Protein AF-A0A3D4UVK8-F1 (afdb_monomer)

Radius of gyration: 43.68 Å; Cα contacts (8 Å, |Δi|>4): 356; chains: 1; bounding box: 127×55×119 Å

Secondary structure (DSSP, 8-state):
---HHHHHHHHHHHHHHH----SS-HHHHHHHHTTS---------------------TT-------TTS--SHHHHHHHHHHHHHHHHHHHHIIIIIS--HHHHHHHHHHHHHH-TTSTTHHHHHHHHHHHHHHTT-HHHHHHHHHHHHHH-TTSHHHHHHHHHHTPPPS--S------HHHHHHHHHH-TTS-HHHHHHHHHHHHHHTTTSTTHHHHHHHHHHHHHHHHHTSHHHHHHHHHHHHHHHHHHHHHHHHHHHHHHHHHHTT-TTS-HHHHHHHHHHHH--PPPP-TTTT----SHHHHHHHHHHHHHHHH-TT-TTHHHHHHHHHHHPPPP--PPP----------------PPPGGGSSSPPPPTT-HHHHHHHT------S-PPPEEEEE-TTS-EEEEEE--SS---HHHHHHHHHHHHHH---

Structure (mmCIF, N/CA/C/O backbone):
data_AF-A0A3D4UVK8-F1
#
_entry.id   AF-A0A3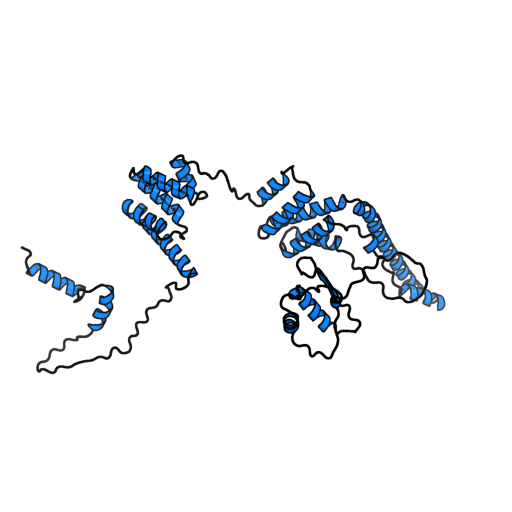D4UVK8-F1
#
loop_
_atom_site.group_PDB
_atom_site.id
_atom_site.type_symbol
_atom_site.label_atom_id
_atom_site.label_alt_id
_atom_site.label_comp_id
_atom_site.label_asym_id
_atom_site.label_entity_id
_atom_site.label_seq_id
_atom_site.pdbx_PDB_ins_code
_atom_site.Cartn_x
_atom_site.Cartn_y
_atom_site.Cartn_z
_atom_site.occupancy
_atom_site.B_iso_or_equiv
_atom_site.auth_seq_id
_atom_site.auth_comp_id
_atom_site.auth_asym_id
_atom_site.auth_atom_id
_atom_site.pdbx_PDB_model_num
ATOM 1 N N . MET A 1 1 ? -70.252 -1.843 52.457 1.00 46.22 1 MET A N 1
ATOM 2 C CA . MET A 1 1 ? -71.266 -2.552 51.648 1.00 46.22 1 MET A CA 1
ATOM 3 C C . MET A 1 1 ? -71.324 -1.859 50.296 1.00 46.22 1 MET A C 1
ATOM 5 O O . MET A 1 1 ? -71.823 -0.745 50.237 1.00 46.22 1 MET A O 1
ATOM 9 N N . ASN A 1 2 ? -70.724 -2.438 49.253 1.00 55.00 2 ASN A N 1
ATOM 10 C CA . ASN A 1 2 ? -70.822 -1.884 47.899 1.00 55.00 2 ASN A CA 1
ATOM 11 C C . ASN A 1 2 ? -72.244 -2.132 47.391 1.00 55.00 2 ASN A C 1
ATOM 13 O O . ASN A 1 2 ? -72.687 -3.278 47.366 1.00 55.00 2 ASN A O 1
ATOM 17 N N . SER A 1 3 ? -72.984 -1.068 47.075 1.00 66.25 3 SER A N 1
ATOM 18 C CA . SER A 1 3 ? -74.367 -1.195 46.629 1.00 66.25 3 SER A CA 1
ATOM 19 C C . SER A 1 3 ? -74.396 -1.830 45.239 1.00 66.25 3 SER A C 1
ATOM 21 O O . SER A 1 3 ? -73.785 -1.334 44.295 1.00 66.25 3 SER A O 1
ATOM 23 N N . VAL A 1 4 ? -75.115 -2.947 45.122 1.00 75.31 4 VAL A N 1
ATOM 24 C CA . VAL A 1 4 ? -75.290 -3.723 43.880 1.00 75.31 4 VAL A CA 1
ATOM 25 C C . VAL A 1 4 ? -75.730 -2.819 42.721 1.00 75.31 4 VAL A C 1
ATOM 27 O O . VAL A 1 4 ? -75.210 -2.922 41.617 1.00 75.31 4 VAL A O 1
ATOM 30 N N . ALA A 1 5 ? -76.572 -1.823 43.012 1.00 75.06 5 ALA A N 1
ATOM 31 C CA . ALA A 1 5 ? -77.032 -0.826 42.049 1.00 75.06 5 ALA A CA 1
ATOM 32 C C . ALA A 1 5 ? -75.900 -0.015 41.385 1.00 75.06 5 ALA A C 1
ATOM 34 O O . ALA A 1 5 ? -76.022 0.371 40.225 1.00 75.06 5 ALA A O 1
ATOM 35 N N . LEU A 1 6 ? -74.798 0.248 42.093 1.00 75.81 6 LEU A N 1
ATOM 36 C CA . LEU A 1 6 ? -73.670 1.021 41.566 1.00 75.81 6 LEU A CA 1
ATOM 37 C C . LEU A 1 6 ? -72.804 0.175 40.623 1.00 75.81 6 LEU A C 1
ATOM 39 O O . LEU A 1 6 ? -72.316 0.676 39.613 1.00 75.81 6 LEU A O 1
ATOM 43 N N . GLN A 1 7 ? -72.670 -1.120 40.921 1.00 77.06 7 GLN A N 1
ATOM 44 C CA . GLN A 1 7 ? -71.974 -2.084 40.065 1.00 77.06 7 GLN A CA 1
ATOM 45 C C . GLN A 1 7 ? -72.772 -2.385 38.793 1.00 77.06 7 GLN A C 1
ATOM 47 O O . GLN A 1 7 ? -72.192 -2.423 37.710 1.00 77.06 7 GLN A O 1
ATOM 52 N N . GLU A 1 8 ? -74.096 -2.519 38.904 1.00 78.81 8 GLU A N 1
ATOM 53 C CA . GLU A 1 8 ? -74.993 -2.693 37.757 1.00 78.81 8 GLU A CA 1
ATOM 54 C C . GLU A 1 8 ? -74.902 -1.492 36.802 1.00 78.81 8 GLU A C 1
ATOM 56 O O . GLU A 1 8 ? -74.768 -1.649 35.588 1.00 78.81 8 GLU A O 1
ATOM 61 N N . ASN A 1 9 ? -74.910 -0.272 37.352 1.00 81.62 9 ASN A N 1
ATOM 62 C CA . ASN A 1 9 ? -74.850 0.954 36.559 1.00 81.62 9 ASN A CA 1
ATOM 63 C C . ASN A 1 9 ? -73.486 1.112 35.867 1.00 81.62 9 ASN A C 1
ATOM 65 O O . ASN A 1 9 ? -73.434 1.355 34.664 1.00 81.62 9 ASN A O 1
ATOM 69 N N . ALA A 1 10 ? -72.385 0.869 36.588 1.00 79.88 10 ALA A N 1
ATOM 70 C CA . ALA A 1 10 ? -71.038 0.889 36.016 1.00 79.88 10 ALA A CA 1
ATOM 71 C C . ALA A 1 10 ? -70.858 -0.169 34.915 1.00 79.88 10 ALA A C 1
ATOM 73 O O . ALA A 1 10 ? -70.288 0.124 33.864 1.00 79.88 10 ALA A O 1
ATOM 74 N N . ARG A 1 11 ? -71.400 -1.378 35.111 1.00 77.69 11 ARG A N 1
ATOM 75 C CA . ARG A 1 11 ? -71.407 -2.434 34.090 1.00 77.69 11 ARG A CA 1
ATOM 76 C C . ARG A 1 11 ? -72.195 -2.005 32.853 1.00 77.69 11 ARG A C 1
ATOM 78 O O . ARG A 1 11 ? -71.726 -2.204 31.737 1.00 77.69 11 ARG A O 1
ATOM 85 N N . THR A 1 12 ? -73.359 -1.388 33.042 1.00 79.50 12 THR A N 1
ATOM 86 C CA . THR A 1 12 ? -74.209 -0.928 31.934 1.00 79.50 12 THR A CA 1
ATOM 87 C C . THR A 1 12 ? -73.525 0.183 31.133 1.00 79.50 12 THR A C 1
ATOM 89 O O . THR A 1 12 ? -73.523 0.142 29.906 1.00 79.50 12 THR A O 1
ATOM 92 N N . GLN A 1 13 ? -72.871 1.134 31.809 1.00 79.06 13 GLN A N 1
ATOM 93 C CA . GLN A 1 13 ? -72.086 2.188 31.155 1.00 79.06 13 GLN A CA 1
ATOM 94 C C . GLN A 1 13 ? -70.870 1.623 30.411 1.00 79.06 13 GLN A C 1
ATOM 96 O O . GLN A 1 13 ? -70.577 2.047 29.295 1.00 79.06 13 GLN A O 1
ATOM 101 N N . PHE A 1 14 ? -70.185 0.635 30.991 1.00 74.31 14 PHE A N 1
ATOM 102 C CA . PHE A 1 14 ? -69.050 -0.022 30.348 1.00 74.31 14 PHE A CA 1
ATOM 103 C C . PHE A 1 14 ? -69.470 -0.763 29.070 1.00 74.31 14 PHE A C 1
ATOM 105 O O . PHE A 1 14 ? -68.842 -0.577 28.031 1.00 74.31 14 PHE A O 1
ATOM 112 N N . ILE A 1 15 ? -70.569 -1.525 29.114 1.00 76.19 15 ILE A N 1
ATOM 113 C CA . ILE A 1 15 ? -71.126 -2.217 27.939 1.00 76.19 15 ILE A CA 1
ATOM 114 C C . ILE A 1 15 ? -71.609 -1.212 26.884 1.00 76.19 15 ILE A C 1
ATOM 116 O O . ILE A 1 15 ? -71.412 -1.442 25.695 1.00 76.19 15 ILE A O 1
ATOM 120 N N . ALA A 1 16 ? -72.187 -0.076 27.286 1.00 72.50 16 ALA A N 1
ATOM 121 C CA . ALA A 1 16 ? -72.639 0.950 26.345 1.00 72.50 16 ALA A CA 1
ATOM 122 C C . ALA A 1 16 ? -71.486 1.594 25.553 1.00 72.50 16 ALA A C 1
ATOM 124 O O . ALA A 1 16 ? -71.660 1.918 24.381 1.00 72.50 16 ALA A O 1
ATOM 125 N N . ILE A 1 17 ? -70.313 1.768 26.174 1.00 67.69 17 ILE A N 1
ATOM 126 C CA . ILE A 1 17 ? -69.137 2.364 25.519 1.00 67.69 17 ILE A CA 1
ATOM 127 C C . ILE A 1 17 ? -68.332 1.307 24.746 1.00 67.69 17 ILE A C 1
ATOM 129 O O . ILE A 1 17 ? -67.824 1.589 23.663 1.00 67.69 17 ILE A O 1
ATOM 133 N N . TRP A 1 18 ? -68.201 0.093 25.290 1.00 63.53 18 TRP A N 1
ATOM 134 C CA . TRP A 1 18 ? -67.222 -0.895 24.818 1.00 63.53 18 TRP A CA 1
ATOM 135 C C . TRP A 1 18 ? -67.816 -2.195 24.260 1.00 63.53 18 TRP A C 1
ATOM 137 O O . TRP A 1 18 ? -67.051 -3.014 23.735 1.00 63.53 18 TRP A O 1
ATOM 147 N N . GLY A 1 19 ? -69.137 -2.376 24.338 1.00 70.31 19 GLY A N 1
ATOM 148 C CA . GLY A 1 19 ? -69.844 -3.614 24.001 1.00 70.31 19 GLY A CA 1
ATOM 149 C C . GLY A 1 19 ? -69.725 -4.696 25.082 1.00 70.31 19 GLY A C 1
ATOM 150 O O . GLY A 1 19 ? -69.022 -4.531 26.080 1.00 70.31 19 GLY A O 1
ATOM 151 N N . ASP A 1 20 ? -70.405 -5.829 24.883 1.00 68.94 20 ASP A N 1
ATOM 152 C CA . ASP A 1 20 ? -70.326 -6.983 25.791 1.00 68.94 20 ASP A CA 1
ATOM 153 C C . ASP A 1 20 ? -69.065 -7.809 25.491 1.00 68.94 20 ASP A C 1
ATOM 155 O O . ASP A 1 20 ? -69.069 -8.750 24.693 1.00 68.94 20 ASP A O 1
ATOM 159 N N . ARG A 1 21 ? -67.930 -7.378 26.055 1.00 68.00 21 ARG A N 1
ATOM 160 C CA . ARG A 1 21 ? -66.630 -8.027 25.845 1.00 68.00 21 ARG A CA 1
ATOM 161 C C . ARG A 1 21 ? -66.481 -9.228 26.784 1.00 68.00 21 ARG A C 1
ATOM 163 O O . ARG A 1 21 ? -66.479 -9.031 28.000 1.00 68.00 21 ARG A O 1
ATOM 170 N N . PRO A 1 22 ? -66.299 -10.455 26.263 1.00 68.12 22 PRO A N 1
ATOM 171 C CA . PRO A 1 22 ? -66.079 -11.620 27.107 1.00 68.12 22 PRO A CA 1
ATOM 172 C C . PRO A 1 22 ? -64.725 -11.524 27.821 1.00 68.12 22 PRO A C 1
ATOM 174 O O . PRO A 1 22 ? -63.744 -11.037 27.257 1.00 68.12 22 PRO A O 1
ATOM 177 N N . LEU A 1 23 ? -64.665 -12.018 29.059 1.00 70.44 23 LEU A N 1
ATOM 178 C CA . LEU A 1 23 ? -63.436 -12.060 29.852 1.00 70.44 23 LEU A CA 1
ATOM 179 C C . LEU A 1 23 ? -62.525 -13.199 29.3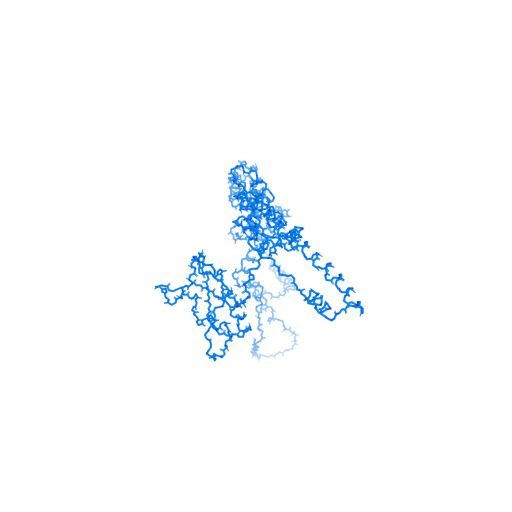60 1.00 70.44 23 LEU A C 1
ATOM 181 O O . LEU A 1 23 ? -62.561 -14.309 29.885 1.00 70.44 23 LEU A O 1
ATOM 185 N N . VAL A 1 24 ? -61.728 -12.920 28.331 1.00 71.81 24 VAL A N 1
ATOM 186 C CA . VAL A 1 24 ? -60.733 -13.831 27.741 1.00 71.81 24 VAL A CA 1
ATOM 187 C C . VAL A 1 24 ? -59.445 -13.069 27.417 1.00 71.81 24 VAL A C 1
ATOM 189 O O . VAL A 1 24 ? -59.455 -11.840 27.356 1.00 71.81 24 VAL A O 1
ATOM 192 N N . ASP A 1 25 ? -58.340 -13.782 27.180 1.00 68.69 25 ASP A N 1
ATOM 193 C CA . ASP A 1 25 ? -57.063 -13.162 26.802 1.00 68.69 25 ASP A CA 1
ATOM 194 C C . ASP A 1 25 ? -57.207 -12.208 25.603 1.00 68.69 25 ASP A C 1
ATOM 196 O O . ASP A 1 25 ? -57.818 -12.555 24.588 1.00 68.69 25 ASP A O 1
ATOM 200 N N . ASN A 1 26 ? -56.567 -11.035 25.683 1.00 64.88 26 ASN A N 1
ATOM 201 C CA . ASN A 1 26 ? -56.708 -9.934 24.717 1.00 64.88 26 ASN A CA 1
ATOM 202 C C . ASN A 1 26 ? -56.469 -10.332 23.250 1.00 64.88 26 ASN A C 1
ATOM 204 O O . ASN A 1 26 ? -57.086 -9.769 22.347 1.00 64.88 26 ASN A O 1
ATOM 208 N N . TRP A 1 27 ? -55.603 -11.314 22.997 1.00 66.00 27 TRP A N 1
ATOM 209 C CA . TRP A 1 27 ? -55.305 -11.790 21.645 1.00 66.00 27 TRP A CA 1
ATOM 210 C C . TRP A 1 27 ? -56.433 -12.643 21.036 1.00 66.00 27 TRP A C 1
ATOM 212 O O . TRP A 1 27 ? -56.565 -12.682 19.817 1.00 66.00 27 TRP A O 1
ATOM 222 N N . ARG A 1 28 ? -57.298 -13.252 21.862 1.00 58.44 28 ARG A N 1
ATOM 223 C CA . ARG A 1 28 ? -58.483 -14.023 21.432 1.00 58.44 28 ARG A CA 1
ATOM 224 C C . ARG A 1 28 ? -59.746 -13.175 21.289 1.00 58.44 28 ARG A C 1
ATOM 226 O O . ARG A 1 28 ? -60.700 -13.585 20.634 1.00 58.44 28 ARG A O 1
ATOM 233 N N . VAL A 1 29 ? -59.761 -11.976 21.874 1.00 61.47 29 VAL A N 1
ATOM 234 C CA . VAL A 1 29 ? -60.917 -11.064 21.822 1.00 61.47 29 VAL A CA 1
ATOM 235 C C . VAL A 1 29 ? -61.271 -10.697 20.378 1.00 61.47 29 VAL A C 1
ATOM 237 O O . VAL A 1 29 ? -62.450 -10.590 20.049 1.00 61.47 29 VAL A O 1
ATOM 240 N N . ARG A 1 30 ? -60.277 -10.556 19.488 1.00 58.09 30 ARG A N 1
ATOM 241 C CA . ARG A 1 30 ? -60.510 -10.182 18.082 1.00 58.09 30 ARG A CA 1
ATOM 242 C C . ARG A 1 30 ? -61.303 -11.243 17.312 1.00 58.09 30 ARG A C 1
ATOM 244 O O . ARG A 1 30 ? -62.110 -10.876 16.469 1.00 58.09 30 ARG A O 1
ATOM 251 N N . GLU A 1 31 ? -61.106 -12.519 17.626 1.00 59.06 31 GLU A N 1
ATOM 252 C CA . GLU A 1 31 ? -61.788 -13.642 16.972 1.00 59.06 31 GLU A CA 1
ATOM 253 C C . GLU A 1 31 ? -63.230 -13.825 17.470 1.00 59.06 31 GLU A C 1
ATOM 255 O O . GLU A 1 31 ? -64.120 -14.204 16.714 1.00 59.06 31 GLU A O 1
ATOM 260 N N . LEU A 1 32 ? -63.494 -13.476 18.732 1.00 56.12 32 LEU A N 1
ATOM 261 C CA . LEU A 1 32 ? -64.835 -13.551 19.316 1.00 56.12 32 LEU A CA 1
ATOM 262 C C . LEU A 1 32 ? -65.696 -12.330 18.962 1.00 56.12 32 LEU A C 1
ATOM 264 O O . LEU A 1 32 ? -66.887 -12.478 18.697 1.00 56.12 32 LEU A O 1
ATOM 268 N N . VAL A 1 33 ? -65.110 -11.129 18.899 1.00 55.81 33 VAL A N 1
ATOM 269 C CA . VAL A 1 33 ? -65.835 -9.882 18.583 1.00 55.81 33 VAL A CA 1
ATOM 270 C C . VAL A 1 33 ? -66.292 -9.830 17.118 1.00 55.81 33 VAL A C 1
ATOM 272 O O . VAL A 1 33 ? -67.361 -9.293 16.835 1.00 55.81 33 VAL A O 1
ATOM 275 N N . THR A 1 34 ? -65.552 -10.435 16.185 1.00 51.28 34 THR A N 1
ATOM 276 C CA . THR A 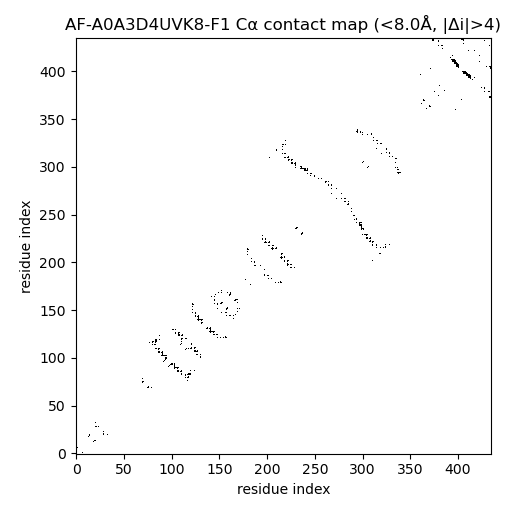1 34 ? -65.963 -10.543 14.771 1.00 51.28 34 THR A CA 1
ATOM 277 C C . THR A 1 34 ? -67.127 -11.515 14.556 1.00 51.28 34 THR A C 1
ATOM 279 O O . THR A 1 34 ? -67.854 -11.380 13.572 1.00 51.28 34 THR A O 1
ATOM 282 N N . SER A 1 35 ? -67.359 -12.451 15.484 1.00 49.59 35 SER A N 1
ATOM 283 C CA . SER A 1 35 ? -68.475 -13.406 15.418 1.00 49.59 35 SER A CA 1
ATOM 284 C C . SER A 1 35 ? -69.828 -12.826 15.865 1.00 49.59 35 SER A C 1
ATOM 286 O O . SER A 1 35 ? -70.873 -13.366 15.504 1.00 49.59 35 SER A O 1
ATOM 288 N N . SER A 1 36 ? -69.827 -11.697 16.583 1.00 47.56 36 SER A N 1
ATOM 289 C CA . SER A 1 36 ? -71.030 -11.133 17.224 1.00 47.56 36 SER A CA 1
ATOM 290 C C . SER A 1 36 ? -71.664 -9.954 16.469 1.00 47.56 36 SER A C 1
ATOM 292 O O . SER A 1 36 ? -72.635 -9.360 16.934 1.00 47.56 36 SER A O 1
ATOM 294 N N . GLY A 1 37 ? -71.150 -9.596 15.290 1.00 46.69 37 GLY A N 1
ATOM 295 C CA . GLY A 1 37 ? -71.621 -8.455 14.499 1.00 46.69 37 GLY A CA 1
ATOM 296 C C . GLY A 1 37 ? -72.740 -8.790 13.509 1.00 46.69 37 GLY A C 1
ATOM 297 O O . GLY A 1 37 ? -72.506 -8.768 12.306 1.00 46.69 37 GLY A O 1
ATOM 298 N N . SER A 1 38 ? -73.939 -9.142 13.980 1.00 42.25 38 SER A N 1
ATOM 299 C CA . SER A 1 38 ? -75.229 -8.839 13.314 1.00 42.25 38 SER A CA 1
ATOM 300 C C . SER A 1 38 ? -76.384 -9.498 14.065 1.00 42.25 38 SER A C 1
ATOM 302 O O . SER A 1 38 ? -76.738 -10.654 13.849 1.00 42.25 38 SER A O 1
ATOM 304 N N . SER A 1 39 ? -77.010 -8.735 14.950 1.00 33.62 39 SER A N 1
ATOM 305 C CA . SER A 1 39 ? -78.379 -8.998 15.380 1.00 33.62 39 SER A CA 1
ATOM 306 C C . SER A 1 39 ? -79.138 -7.691 15.228 1.00 33.62 39 SER A C 1
ATOM 308 O O . SER A 1 39 ? -79.132 -6.847 16.119 1.00 33.62 39 SER A O 1
ATOM 310 N N . GLU A 1 40 ? -79.727 -7.499 14.047 1.00 34.91 40 GLU A N 1
ATOM 311 C CA . GLU A 1 40 ? -80.889 -6.628 13.933 1.00 34.91 40 GLU A CA 1
ATOM 312 C C . GLU A 1 40 ? -81.992 -7.256 14.783 1.00 34.91 40 GLU A C 1
ATOM 314 O O . GLU A 1 40 ? -82.362 -8.418 14.606 1.00 34.91 40 GLU A O 1
ATOM 319 N N . VAL A 1 41 ? -82.457 -6.490 15.761 1.00 32.03 41 VAL A N 1
ATOM 320 C CA . VAL A 1 41 ? -83.647 -6.807 16.535 1.00 32.03 41 VAL A CA 1
ATOM 321 C C . VAL A 1 41 ? -84.837 -6.529 15.623 1.00 32.03 41 VAL A C 1
ATOM 323 O O . VAL A 1 41 ? -85.244 -5.377 15.492 1.00 32.03 41 VAL A O 1
ATOM 326 N N . ASP A 1 42 ? -85.383 -7.569 14.992 1.00 27.72 42 ASP A N 1
ATOM 327 C CA . ASP A 1 42 ? -86.764 -7.537 14.517 1.00 27.72 42 ASP A CA 1
ATOM 328 C C . ASP A 1 42 ? -87.653 -8.249 15.535 1.00 27.72 42 ASP A C 1
ATOM 330 O O . ASP A 1 42 ? -87.392 -9.369 15.981 1.00 27.72 42 ASP A O 1
ATOM 334 N N . ASN A 1 43 ? -88.677 -7.529 15.961 1.00 38.34 43 ASN A N 1
ATOM 335 C CA . ASN A 1 43 ? -89.546 -7.877 17.062 1.00 38.34 43 ASN A CA 1
ATOM 336 C C . ASN A 1 43 ? -90.860 -8.384 16.474 1.00 38.34 43 ASN A C 1
ATOM 338 O O . ASN A 1 43 ? -91.776 -7.594 16.267 1.00 38.34 43 ASN A O 1
ATOM 342 N N . THR A 1 44 ? -90.975 -9.690 16.214 1.00 28.09 44 THR A N 1
ATOM 343 C CA . THR A 1 44 ? -92.280 -10.341 16.033 1.00 28.09 44 THR A CA 1
ATOM 344 C C . THR A 1 44 ? -92.296 -11.771 16.583 1.00 28.09 44 THR A C 1
ATOM 346 O O . THR A 1 44 ? -91.326 -12.518 16.538 1.00 28.09 44 THR A O 1
ATOM 349 N N . ASN A 1 45 ? -93.437 -12.092 17.187 1.00 32.66 45 ASN A N 1
ATOM 350 C CA . ASN A 1 45 ? -93.730 -13.236 18.040 1.00 32.66 45 ASN A CA 1
ATOM 351 C C . ASN A 1 45 ? -93.503 -14.628 17.423 1.00 32.66 45 ASN A C 1
ATOM 353 O O . ASN A 1 45 ? -93.941 -14.894 16.310 1.00 32.66 45 ASN A O 1
ATOM 357 N N . GLY A 1 46 ? -93.090 -15.559 18.291 1.00 39.72 46 GLY A N 1
ATOM 358 C CA . GLY A 1 46 ? -93.749 -16.862 18.413 1.00 39.72 46 GLY A CA 1
ATOM 359 C C . GLY A 1 46 ? -93.118 -18.046 17.677 1.00 39.72 46 GLY A C 1
ATOM 360 O O . GLY A 1 46 ? -93.182 -18.143 16.459 1.00 39.72 46 GLY A O 1
ATOM 361 N N . ASN A 1 47 ? -92.715 -19.021 18.495 1.00 29.89 47 ASN A N 1
ATOM 362 C CA . ASN A 1 47 ? -92.497 -20.445 18.219 1.00 29.89 47 ASN A CA 1
ATOM 363 C C . ASN A 1 47 ? -91.062 -20.908 17.940 1.00 29.89 47 ASN A C 1
ATOM 365 O O . ASN A 1 47 ? -90.363 -20.468 17.034 1.00 29.89 47 ASN A O 1
ATOM 369 N N . ASP A 1 48 ? -90.699 -21.872 18.781 1.00 44.19 48 ASP A N 1
ATOM 370 C CA . ASP A 1 48 ? -89.527 -22.729 18.785 1.00 44.19 48 ASP A CA 1
ATOM 371 C C . ASP A 1 48 ? -89.247 -23.351 17.410 1.00 44.19 48 ASP A C 1
ATOM 373 O O . ASP A 1 48 ? -90.035 -24.153 16.910 1.00 44.19 48 ASP A O 1
ATOM 377 N N . VAL A 1 49 ? -88.101 -22.998 16.823 1.00 31.55 49 VAL A N 1
ATOM 378 C CA . VAL A 1 49 ? -87.352 -23.875 15.922 1.00 31.55 49 VAL A CA 1
ATOM 379 C C . VAL A 1 49 ? -85.872 -23.661 16.203 1.00 31.55 49 VAL A C 1
ATOM 381 O O . VAL A 1 49 ? -85.306 -22.590 15.978 1.00 31.55 49 VAL A O 1
ATOM 384 N N . THR A 1 50 ? -85.233 -24.724 16.674 1.00 44.09 50 THR A N 1
ATOM 385 C CA . THR A 1 50 ? -83.784 -24.875 16.741 1.00 44.09 50 THR A CA 1
ATOM 386 C C . THR A 1 50 ? -83.186 -24.709 15.338 1.00 44.09 50 THR A C 1
ATOM 388 O O . THR A 1 50 ? -83.195 -25.639 14.536 1.00 44.09 50 THR A O 1
ATOM 391 N N . VAL A 1 51 ? -82.657 -23.527 15.015 1.00 31.36 51 VAL A N 1
ATOM 392 C CA . VAL A 1 51 ? -81.873 -23.320 13.790 1.00 31.36 51 VAL A CA 1
ATOM 393 C C . VAL A 1 51 ? -80.396 -23.446 14.147 1.00 31.36 51 VAL A C 1
ATOM 395 O O . VAL A 1 51 ? -79.737 -22.477 14.520 1.00 31.36 51 VAL A O 1
ATOM 398 N N . GLN A 1 52 ? -79.860 -24.662 14.011 1.00 43.03 52 GLN A N 1
ATOM 399 C CA . GLN A 1 52 ? -78.426 -24.872 13.822 1.00 43.03 52 GLN A CA 1
ATOM 400 C C . GLN A 1 52 ? -78.010 -24.128 12.549 1.00 43.03 52 GLN A C 1
ATOM 402 O O . GLN A 1 52 ? -78.125 -24.639 11.437 1.00 43.03 52 GLN A O 1
ATOM 407 N N . ARG A 1 53 ? -77.531 -22.892 12.700 1.00 35.34 53 ARG A N 1
ATOM 408 C CA . ARG A 1 53 ? -76.868 -22.173 11.616 1.00 35.34 53 ARG A CA 1
ATOM 409 C C . ARG A 1 53 ? -75.377 -22.466 11.698 1.00 35.34 53 ARG A C 1
ATOM 411 O O . ARG A 1 53 ? -74.596 -21.645 12.164 1.00 35.34 53 ARG A O 1
ATOM 418 N N . THR A 1 54 ? -74.975 -23.645 11.231 1.00 39.31 54 THR A N 1
ATOM 419 C CA . THR A 1 54 ? -73.580 -23.903 10.859 1.00 39.31 54 THR A CA 1
ATOM 420 C C . THR A 1 54 ? -73.242 -23.010 9.667 1.00 39.31 54 THR A C 1
ATOM 422 O O . THR A 1 54 ? -73.388 -23.406 8.510 1.00 39.31 54 THR A O 1
ATOM 425 N N . ARG A 1 55 ? -7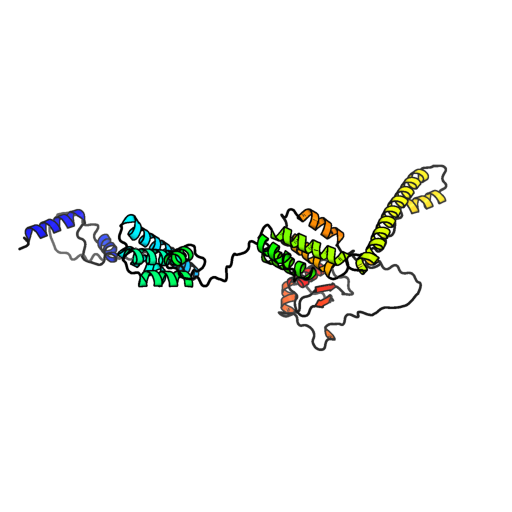2.821 -21.767 9.931 1.00 38.56 55 ARG A N 1
ATOM 426 C CA . ARG A 1 55 ? -72.027 -21.018 8.957 1.00 38.56 55 ARG A CA 1
ATOM 427 C C . ARG A 1 55 ? -70.671 -21.707 8.908 1.00 38.56 55 ARG A C 1
ATOM 429 O O . ARG A 1 55 ? -69.882 -21.587 9.838 1.00 38.56 55 ARG A O 1
ATOM 436 N N . SER A 1 56 ? -70.446 -22.473 7.846 1.00 39.72 56 SER A N 1
ATOM 437 C CA . SER A 1 56 ? -69.122 -22.988 7.519 1.00 39.72 56 SER A CA 1
ATOM 438 C C . SER A 1 56 ? -68.160 -21.804 7.395 1.00 39.72 56 SER A C 1
ATOM 440 O O . SER A 1 56 ? -68.295 -20.982 6.491 1.00 39.72 56 SER A O 1
ATOM 442 N N . LEU A 1 57 ? -67.214 -21.711 8.331 1.00 44.44 57 LEU A N 1
ATOM 443 C CA . LEU A 1 57 ? -66.096 -20.757 8.377 1.00 44.44 57 LEU A CA 1
ATOM 444 C C . LEU A 1 57 ? -64.971 -21.165 7.409 1.00 44.44 57 LEU A C 1
ATOM 446 O O . LEU A 1 57 ? -63.793 -20.954 7.671 1.00 44.44 57 LEU A O 1
ATOM 450 N N . SER A 1 58 ? -65.308 -21.794 6.288 1.00 43.88 58 SER A N 1
ATOM 451 C CA . SER A 1 58 ? -64.338 -22.468 5.425 1.00 43.88 58 SER A CA 1
ATOM 452 C C . SER A 1 58 ? -63.529 -21.542 4.505 1.00 43.88 58 SER A C 1
ATOM 454 O O . SER A 1 58 ? -63.002 -22.034 3.516 1.00 43.88 58 SER A O 1
ATOM 456 N N . SER A 1 59 ? -63.407 -20.233 4.771 1.00 44.78 59 SER A N 1
ATOM 457 C CA . SER A 1 59 ? -62.555 -19.382 3.916 1.00 44.78 59 SER A CA 1
ATOM 458 C C . SER A 1 59 ? -62.113 -18.024 4.481 1.00 44.78 59 SER A C 1
ATOM 460 O O . SER A 1 59 ? -61.904 -17.098 3.700 1.00 44.78 59 SER A O 1
ATOM 462 N N . ILE A 1 60 ? -61.954 -17.853 5.796 1.00 48.84 60 ILE A N 1
ATOM 463 C CA . ILE A 1 60 ? -61.099 -16.754 6.282 1.00 48.84 60 ILE A CA 1
ATOM 464 C C . ILE A 1 60 ? -59.784 -17.386 6.715 1.00 48.84 60 ILE A C 1
ATOM 466 O O . ILE A 1 60 ? -59.568 -17.674 7.887 1.00 48.84 60 ILE A O 1
ATOM 470 N N . GLU A 1 61 ? -58.919 -17.651 5.737 1.00 47.56 61 GLU A N 1
ATOM 471 C CA . GLU A 1 61 ? -57.505 -17.875 6.016 1.00 47.56 61 GLU A CA 1
ATOM 472 C C . GLU A 1 61 ? -56.938 -16.545 6.516 1.00 47.56 61 GLU A C 1
ATOM 474 O O . GLU A 1 61 ? -56.625 -15.645 5.739 1.00 47.56 61 GLU A O 1
ATOM 479 N N . THR A 1 62 ? -56.843 -16.378 7.834 1.00 51.47 62 THR A N 1
ATOM 480 C CA . THR A 1 62 ? -55.979 -15.345 8.400 1.00 51.47 62 THR A CA 1
ATOM 481 C C . THR A 1 62 ? -54.542 -15.787 8.152 1.00 51.47 62 THR A C 1
ATOM 483 O O . THR A 1 62 ? -53.945 -16.474 8.982 1.00 51.47 62 THR A O 1
ATOM 486 N N . SER A 1 63 ? -53.994 -15.448 6.987 1.00 54.88 63 SER A N 1
ATOM 487 C CA . SER A 1 63 ? -52.563 -15.582 6.749 1.00 54.88 63 SER A CA 1
ATOM 488 C C . SER A 1 63 ? -51.859 -14.612 7.692 1.00 54.88 63 SER A C 1
ATOM 490 O O . SER A 1 63 ? -51.973 -13.395 7.540 1.00 54.88 63 SER A O 1
ATOM 492 N N . VAL A 1 64 ? -51.189 -15.143 8.712 1.00 60.84 64 VAL A N 1
ATOM 493 C CA . VAL A 1 64 ? -50.291 -14.348 9.547 1.00 60.84 64 VAL A CA 1
ATOM 494 C C . VAL A 1 64 ? -49.163 -13.877 8.635 1.00 60.84 64 VAL A C 1
ATOM 496 O O . VAL A 1 64 ? -48.432 -14.705 8.093 1.00 60.84 64 VAL A O 1
ATOM 499 N N . ASP A 1 65 ? -49.064 -12.567 8.421 1.00 70.12 65 ASP A N 1
ATOM 500 C CA . ASP A 1 65 ? -47.953 -11.991 7.674 1.00 70.12 65 ASP A CA 1
ATOM 501 C C . ASP A 1 65 ? -46.692 -12.086 8.536 1.00 70.12 65 ASP A C 1
ATOM 503 O O . ASP A 1 65 ? -46.575 -11.446 9.580 1.00 70.12 65 ASP A O 1
ATOM 507 N N . LEU A 1 66 ? -45.790 -12.973 8.127 1.00 72.94 66 LEU A N 1
ATOM 508 C CA . LEU A 1 66 ? -44.510 -13.218 8.783 1.00 72.94 66 LEU A CA 1
ATOM 509 C C . LEU A 1 66 ? -43.349 -12.623 7.979 1.00 72.94 66 LEU A C 1
ATOM 511 O O . LEU A 1 66 ? -42.200 -12.947 8.264 1.00 72.94 66 LEU A O 1
ATOM 515 N N . SER A 1 67 ? -43.623 -11.789 6.970 1.00 76.12 67 SER A N 1
ATOM 516 C CA . SER A 1 67 ? -42.587 -11.219 6.100 1.00 76.12 67 SER A CA 1
ATOM 517 C C . SER A 1 67 ? -41.560 -10.370 6.857 1.00 76.12 67 SER A C 1
ATOM 519 O O . SER A 1 67 ? -40.393 -10.360 6.480 1.00 76.12 67 SER A O 1
ATOM 521 N N . GLU A 1 68 ? -41.961 -9.732 7.959 1.00 71.56 68 GLU A N 1
ATOM 522 C CA . GLU A 1 68 ? -41.079 -8.938 8.829 1.00 71.56 68 GLU A CA 1
ATOM 523 C C . GLU A 1 68 ? -40.340 -9.776 9.889 1.00 71.56 68 GLU A C 1
ATOM 525 O O . GLU A 1 68 ? -39.489 -9.261 10.615 1.00 71.56 68 GLU A O 1
ATOM 530 N N . VAL A 1 69 ? -40.650 -11.073 10.013 1.00 76.50 69 VAL A N 1
ATOM 531 C CA . VAL A 1 69 ? -40.008 -11.942 11.004 1.00 76.50 69 VAL A CA 1
ATOM 532 C C . VAL A 1 69 ? -38.698 -12.486 10.424 1.00 76.50 69 VAL A C 1
ATOM 534 O O . VAL A 1 69 ? -38.720 -13.222 9.438 1.00 76.50 69 VAL A O 1
ATOM 537 N N . PRO A 1 70 ? -37.540 -12.197 11.041 1.00 79.50 70 PRO A N 1
ATOM 538 C CA . PRO A 1 70 ? -36.250 -12.631 10.521 1.00 79.50 70 PRO A CA 1
ATOM 539 C C . PRO A 1 70 ? -36.084 -14.141 10.719 1.00 79.50 70 PRO A C 1
ATOM 541 O O . PRO A 1 70 ? -35.931 -14.636 11.843 1.00 79.50 70 PRO A O 1
ATOM 544 N N . PHE A 1 71 ? -36.086 -14.903 9.626 1.00 79.44 71 PHE A N 1
ATOM 545 C CA . PHE A 1 71 ? -35.894 -16.355 9.681 1.00 79.44 71 PHE A CA 1
ATOM 546 C C . PHE A 1 71 ? -34.431 -16.754 9.468 1.00 79.44 71 PHE A C 1
ATOM 548 O O . PHE A 1 71 ? -33.991 -17.751 10.062 1.00 79.44 71 PHE A O 1
ATOM 555 N N . GLN A 1 72 ? -33.660 -15.959 8.716 1.00 85.31 72 GLN A N 1
ATOM 556 C CA . GLN A 1 72 ? -32.250 -16.241 8.448 1.00 85.31 72 GLN A CA 1
ATOM 557 C C . GLN A 1 72 ? -31.348 -15.912 9.648 1.00 85.31 72 GLN A C 1
ATOM 559 O O . GLN A 1 72 ? -31.625 -14.973 10.397 1.00 85.31 72 GLN A O 1
ATOM 564 N N . PRO A 1 73 ? -30.238 -16.649 9.854 1.00 82.94 73 PRO A N 1
ATOM 565 C CA . PRO A 1 73 ? -29.309 -16.374 10.950 1.00 82.94 73 PRO A CA 1
ATOM 566 C C . PRO A 1 73 ? -28.737 -14.950 10.944 1.00 82.94 73 PRO A C 1
ATOM 568 O O . PRO A 1 73 ? -28.624 -14.351 12.009 1.00 82.94 73 PRO A O 1
ATOM 571 N N . SER A 1 74 ? -28.413 -14.397 9.771 1.00 82.06 74 SER A N 1
ATOM 572 C CA . SER A 1 74 ? -27.901 -13.026 9.626 1.00 82.06 74 SER A CA 1
ATOM 573 C C . SER A 1 74 ? -28.955 -11.976 9.985 1.00 82.06 74 SER A C 1
ATOM 575 O O . SER A 1 74 ? -28.684 -11.078 10.775 1.00 82.06 74 SER A O 1
ATOM 577 N N . GLU A 1 75 ? -30.177 -12.130 9.477 1.00 84.12 75 GLU A N 1
ATOM 578 C CA . GLU A 1 75 ? -31.305 -11.232 9.762 1.00 84.12 75 GLU A CA 1
ATOM 579 C C . GLU A 1 75 ? -31.675 -11.247 11.250 1.00 84.12 75 GLU A C 1
ATOM 581 O O . GLU A 1 75 ? -32.011 -10.218 11.826 1.00 84.12 75 GLU A O 1
ATOM 586 N N . LYS A 1 76 ? -31.554 -12.404 11.915 1.00 84.62 76 LYS A N 1
ATOM 587 C CA . LYS A 1 76 ? -31.773 -12.522 13.365 1.00 84.62 76 LYS A CA 1
ATOM 588 C C . LYS A 1 76 ? -30.744 -11.747 14.182 1.00 84.62 76 LYS A C 1
ATOM 590 O O . LYS A 1 76 ? -31.085 -11.266 15.259 1.00 84.62 76 LYS A O 1
ATOM 595 N N . VAL A 1 77 ? -29.494 -11.667 13.722 1.00 85.06 77 VAL A N 1
ATOM 596 C CA . VAL A 1 77 ? -28.457 -10.865 14.392 1.00 85.06 77 VAL A CA 1
ATOM 597 C C . VAL A 1 77 ? -28.783 -9.381 14.260 1.00 85.06 77 VAL A C 1
ATOM 599 O O . VAL A 1 77 ? -28.750 -8.675 15.267 1.00 85.06 77 VAL A O 1
ATOM 602 N N . GLU A 1 78 ? -29.179 -8.938 13.067 1.00 86.81 78 GLU A N 1
ATOM 603 C CA . GLU A 1 78 ? -29.560 -7.543 12.828 1.00 86.81 78 GLU A CA 1
ATOM 604 C C . GLU A 1 78 ? -30.806 -7.150 13.632 1.00 86.81 78 GLU A C 1
ATOM 606 O O . GLU A 1 78 ? -30.795 -6.158 14.354 1.00 86.81 78 GLU A O 1
ATOM 611 N N . ALA A 1 79 ? -31.840 -7.992 13.643 1.00 88.25 79 ALA A N 1
ATOM 612 C CA . ALA A 1 79 ? -33.027 -7.745 14.456 1.00 88.25 79 ALA A CA 1
ATOM 613 C C . ALA A 1 79 ? -32.708 -7.702 15.961 1.00 88.25 79 ALA A C 1
ATOM 615 O O . ALA A 1 79 ? -33.250 -6.881 16.695 1.00 88.25 79 ALA A O 1
ATOM 616 N N . LYS A 1 80 ? -31.795 -8.551 16.456 1.00 88.50 80 LYS A N 1
ATOM 617 C CA . LYS A 1 80 ? -31.344 -8.486 17.859 1.00 88.50 80 LYS A CA 1
ATOM 618 C C . LYS A 1 80 ? -30.588 -7.199 18.174 1.00 88.50 80 LYS A C 1
ATOM 620 O O . LYS A 1 80 ? -30.709 -6.712 19.299 1.00 88.50 80 LYS A O 1
ATOM 625 N N . LYS A 1 81 ? -29.815 -6.685 17.215 1.00 91.56 81 LYS A N 1
ATOM 626 C CA . LYS A 1 81 ? -29.122 -5.400 17.314 1.00 91.56 81 LYS A CA 1
ATOM 627 C C . LYS A 1 81 ? -30.130 -4.253 17.393 1.00 91.56 81 LYS A C 1
ATOM 629 O O . LYS A 1 81 ? -30.037 -3.443 18.309 1.00 91.56 81 LYS A O 1
ATOM 634 N N . GLU A 1 82 ? -31.136 -4.253 16.521 1.00 91.88 82 GLU A N 1
ATOM 635 C CA . GLU A 1 82 ? -32.217 -3.263 16.530 1.00 91.88 82 GLU A CA 1
ATOM 636 C C . GLU A 1 82 ? -33.023 -3.290 17.837 1.00 91.88 82 GLU A C 1
ATOM 638 O O . GLU A 1 82 ? -33.254 -2.244 18.443 1.00 91.88 82 GLU A O 1
ATOM 643 N N . ILE A 1 83 ? -33.377 -4.477 18.346 1.00 94.38 83 ILE A N 1
ATOM 644 C CA . ILE A 1 83 ? -34.045 -4.597 19.652 1.00 94.38 83 ILE A CA 1
ATOM 645 C C . ILE A 1 83 ? -33.163 -4.014 20.766 1.00 94.38 83 ILE A C 1
ATOM 647 O O . ILE A 1 83 ? -33.673 -3.286 21.617 1.00 94.38 83 ILE A O 1
ATOM 651 N N . GLY A 1 84 ? -31.854 -4.284 20.754 1.00 95.25 84 GLY A N 1
ATOM 652 C CA . GLY A 1 84 ? -30.912 -3.695 21.711 1.00 95.25 84 GLY A CA 1
ATOM 653 C C . GLY A 1 84 ? -30.894 -2.164 21.652 1.00 95.25 84 GLY A C 1
ATOM 654 O O . GLY A 1 84 ? -31.006 -1.508 22.688 1.00 95.25 84 GLY A O 1
ATOM 655 N N . ASN A 1 85 ? -30.873 -1.586 20.449 1.00 96.00 85 ASN A N 1
ATOM 656 C CA . ASN A 1 85 ? -30.971 -0.140 20.258 1.00 96.00 85 ASN A CA 1
ATOM 657 C C . ASN A 1 85 ? -32.281 0.433 20.831 1.00 96.00 85 ASN A C 1
ATOM 659 O O . ASN A 1 85 ? -32.252 1.394 21.602 1.00 96.00 85 ASN A O 1
ATOM 663 N N . LEU A 1 86 ? -33.427 -0.182 20.528 1.00 97.12 86 LEU A N 1
ATOM 664 C CA . LEU A 1 86 ? -34.731 0.253 21.043 1.00 97.12 86 LEU A CA 1
ATOM 665 C C . LEU A 1 86 ? -34.813 0.156 22.572 1.00 97.12 86 LEU A C 1
ATOM 667 O O . LEU A 1 86 ? -35.369 1.038 23.227 1.00 97.12 86 LEU A O 1
ATOM 671 N N . LYS A 1 87 ? -34.230 -0.889 23.165 1.00 97.31 87 LYS A N 1
ATOM 672 C CA . LYS A 1 87 ? -34.142 -1.051 24.622 1.00 97.31 87 LYS A CA 1
ATOM 673 C C . LYS A 1 87 ? -33.280 0.030 25.262 1.00 97.31 87 LYS A C 1
ATOM 675 O O . LYS A 1 87 ? -33.692 0.605 26.267 1.00 97.31 87 LYS A O 1
ATOM 680 N N . TYR A 1 88 ? -32.147 0.371 24.657 1.00 97.31 88 TYR A N 1
ATOM 681 C CA . TYR A 1 88 ? -31.333 1.503 25.095 1.00 97.31 88 TYR A CA 1
ATOM 682 C C . TYR A 1 88 ? -32.115 2.827 25.024 1.00 97.31 88 TYR A C 1
ATOM 684 O O . TYR A 1 88 ? -32.109 3.604 25.981 1.00 97.31 88 TYR A O 1
ATOM 692 N N . GLN A 1 89 ? -32.857 3.068 23.936 1.00 97.31 89 GLN A N 1
ATOM 693 C CA . GLN A 1 89 ? -33.719 4.250 23.813 1.00 97.31 89 GLN A CA 1
ATOM 694 C C . GLN A 1 89 ? -34.815 4.291 24.888 1.00 97.31 89 GLN A C 1
ATOM 696 O O . GLN A 1 89 ? -35.068 5.355 25.454 1.00 97.31 89 GLN A O 1
ATOM 701 N N . LEU A 1 90 ? -35.430 3.149 25.217 1.00 97.19 90 LEU A N 1
ATOM 702 C CA . LEU A 1 90 ? -36.370 3.047 26.338 1.00 97.19 90 LEU A CA 1
ATOM 703 C C . LEU A 1 90 ? -35.690 3.385 27.666 1.00 97.19 90 LEU A C 1
ATOM 705 O O . LEU A 1 90 ? -36.233 4.178 28.431 1.00 97.19 90 LEU A O 1
ATOM 709 N N . GLY A 1 91 ? -34.489 2.861 27.920 1.00 97.25 91 GLY A N 1
ATOM 710 C CA . GLY A 1 91 ? -33.697 3.228 29.096 1.00 97.25 91 GLY A CA 1
ATOM 711 C C . GLY A 1 91 ? -33.490 4.741 29.200 1.00 97.25 91 GLY A C 1
ATOM 712 O O . GLY A 1 91 ? -33.759 5.331 30.244 1.00 97.25 91 GLY A O 1
ATOM 713 N N . ASN A 1 92 ? -33.123 5.396 28.096 1.00 95.81 92 ASN A N 1
ATOM 714 C CA . ASN A 1 92 ? -32.983 6.854 28.045 1.00 95.81 92 ASN A CA 1
ATOM 715 C C . ASN A 1 92 ? -34.305 7.595 28.280 1.00 95.81 92 ASN A C 1
ATOM 717 O O . ASN A 1 92 ? -34.305 8.612 28.969 1.00 95.81 92 ASN A O 1
ATOM 721 N N . LEU A 1 93 ? -35.427 7.107 27.744 1.00 97.31 93 LEU A N 1
ATOM 722 C CA . LEU A 1 93 ? -36.749 7.684 28.004 1.00 97.31 93 LEU A CA 1
ATOM 723 C C . LEU A 1 93 ? -37.072 7.645 29.504 1.00 97.31 93 LEU A C 1
ATOM 725 O O . LEU A 1 93 ? -37.446 8.667 30.078 1.00 97.31 93 LEU A O 1
ATOM 729 N N . PHE A 1 94 ? -36.885 6.487 30.147 1.00 97.31 94 PHE A N 1
ATOM 730 C CA . PHE A 1 94 ? -37.105 6.340 31.586 1.00 97.31 94 PHE A CA 1
ATOM 731 C C . PHE A 1 94 ? -36.161 7.225 32.401 1.00 97.31 94 PHE A C 1
ATOM 733 O O . PHE A 1 94 ? -36.601 7.852 33.360 1.00 97.31 94 PHE A O 1
ATOM 740 N N . PHE A 1 95 ? -34.891 7.319 32.009 1.00 94.88 95 PHE A N 1
ATOM 741 C CA . PHE A 1 95 ? -33.897 8.084 32.755 1.00 94.88 95 PHE A CA 1
ATOM 742 C C . PHE A 1 95 ? -34.080 9.597 32.606 1.00 94.88 95 PHE A C 1
ATOM 744 O O . PHE A 1 95 ? -34.144 10.313 33.598 1.00 94.88 95 PHE A O 1
ATOM 751 N N . ILE A 1 96 ? -34.169 10.082 31.367 1.00 92.25 96 ILE A N 1
ATOM 752 C CA . ILE A 1 96 ? -34.113 11.513 31.045 1.00 92.25 96 ILE A CA 1
ATOM 753 C C . ILE A 1 96 ? -35.504 12.139 31.092 1.00 92.25 96 ILE A C 1
ATOM 755 O O . ILE A 1 96 ? -35.666 13.235 31.612 1.00 92.25 96 ILE A O 1
ATOM 759 N N . SER A 1 97 ? -36.504 11.486 30.494 1.00 94.25 97 SER A N 1
ATOM 760 C CA . SER A 1 97 ? -37.833 12.091 30.325 1.00 94.25 97 SER A CA 1
ATOM 761 C C . SER A 1 97 ? -38.772 11.813 31.490 1.00 94.25 97 SER A C 1
ATOM 763 O O . SER A 1 97 ? -39.642 12.634 31.764 1.00 94.25 97 SER A O 1
ATOM 765 N N . LEU A 1 98 ? -38.630 10.654 32.138 1.00 95.56 98 LEU A N 1
ATOM 766 C CA . LEU A 1 98 ? -39.496 10.244 33.246 1.00 95.56 98 LEU A CA 1
ATOM 767 C C . LEU A 1 98 ? -38.820 10.359 34.615 1.00 95.56 98 LEU A C 1
ATOM 769 O O . LEU A 1 98 ? -39.505 10.187 35.617 1.00 95.56 98 LEU A O 1
ATOM 773 N N . GLU A 1 99 ? -37.512 10.641 34.663 1.00 94.25 99 GLU A N 1
ATOM 774 C CA . GLU A 1 99 ? -36.730 10.736 35.906 1.00 94.25 99 GLU A CA 1
ATOM 775 C C . GLU A 1 99 ? -36.865 9.473 36.785 1.00 94.25 99 GLU A C 1
ATOM 777 O O . GLU A 1 99 ? -36.908 9.530 38.012 1.00 94.25 99 GLU A O 1
ATOM 782 N N . MET A 1 100 ? -36.944 8.300 36.146 1.00 95.50 100 MET A N 1
ATOM 783 C CA . MET A 1 100 ? -37.106 6.987 36.778 1.00 95.50 100 MET A CA 1
ATOM 784 C C . MET A 1 100 ? -35.835 6.142 36.601 1.00 95.50 100 MET A C 1
ATOM 786 O O . MET A 1 100 ? -35.809 5.221 35.773 1.00 95.50 100 MET A O 1
ATOM 790 N N . PRO A 1 101 ? -34.765 6.420 37.364 1.00 94.00 101 PRO A N 1
ATOM 791 C CA . PRO A 1 101 ? -33.469 5.792 37.141 1.00 94.00 101 PRO A CA 1
ATOM 792 C C . PRO A 1 101 ? -33.465 4.287 37.459 1.00 94.00 101 PRO A C 1
ATOM 794 O O . PRO A 1 101 ? -32.843 3.527 36.721 1.00 94.00 101 PRO A O 1
ATOM 797 N N . ASP A 1 102 ? -34.245 3.824 38.445 1.00 93.25 102 ASP A N 1
ATOM 798 C CA . ASP A 1 102 ? -34.401 2.386 38.738 1.00 93.25 102 ASP A CA 1
ATOM 799 C C . ASP A 1 102 ? -34.973 1.622 37.537 1.00 93.25 102 ASP A C 1
ATOM 801 O O . ASP A 1 102 ? -34.509 0.543 37.177 1.00 93.25 102 ASP A O 1
ATOM 805 N N . SER A 1 103 ? -35.985 2.200 36.881 1.00 94.88 103 SER A N 1
ATOM 806 C CA . SER A 1 103 ? -36.597 1.588 35.698 1.00 94.88 103 SER A CA 1
ATOM 807 C C . SER A 1 103 ? -35.662 1.642 34.497 1.00 94.88 103 SER A C 1
ATOM 809 O O . SER A 1 103 ? -35.583 0.673 33.746 1.00 94.88 103 SER A O 1
ATOM 811 N N . ALA A 1 104 ? -34.917 2.737 34.329 1.00 97.50 104 ALA A N 1
ATOM 812 C CA . ALA A 1 104 ? -33.921 2.859 33.271 1.00 97.50 104 ALA A CA 1
ATOM 813 C C . ALA A 1 104 ? -32.801 1.814 33.393 1.00 97.50 104 ALA A C 1
ATOM 815 O O . ALA A 1 104 ? -32.424 1.208 32.388 1.00 97.50 104 ALA A O 1
ATOM 816 N N . ALA A 1 105 ? -32.324 1.553 34.616 1.00 96.56 105 ALA A N 1
ATOM 817 C CA . ALA A 1 105 ? -31.293 0.555 34.892 1.00 96.56 105 ALA A CA 1
ATOM 818 C C . ALA A 1 105 ? -31.675 -0.840 34.370 1.00 96.56 105 ALA A C 1
ATOM 820 O O . ALA A 1 105 ? -30.840 -1.511 33.765 1.00 96.56 105 ALA A O 1
ATOM 821 N N . ILE A 1 106 ? -32.946 -1.242 34.507 1.00 97.00 106 ILE A N 1
ATOM 822 C CA . ILE A 1 106 ? -33.450 -2.527 33.992 1.00 97.00 106 ILE A CA 1
ATOM 823 C C . ILE A 1 106 ? -33.275 -2.634 32.475 1.00 97.00 106 ILE A C 1
ATOM 825 O O . ILE A 1 106 ? -32.844 -3.672 31.976 1.00 97.00 106 ILE A O 1
ATOM 829 N N . TYR A 1 107 ? -33.572 -1.568 31.729 1.00 97.69 107 TYR A N 1
ATOM 830 C CA . TYR A 1 107 ? -33.430 -1.584 30.273 1.00 97.69 107 TYR A CA 1
ATOM 831 C C . TYR A 1 107 ? -31.965 -1.595 29.835 1.00 97.69 107 TYR A C 1
ATOM 833 O O . TYR A 1 107 ? -31.620 -2.338 28.920 1.00 97.69 107 TYR A O 1
ATOM 841 N N . PHE A 1 108 ? -31.086 -0.836 30.494 1.00 97.69 108 PHE A N 1
ATOM 842 C CA . PHE A 1 108 ? -29.652 -0.885 30.183 1.00 97.69 108 PHE A CA 1
ATOM 843 C C . PHE A 1 108 ? -29.038 -2.248 30.518 1.00 97.69 108 PHE A C 1
ATOM 845 O O . PHE A 1 108 ? -28.239 -2.774 29.744 1.00 97.69 108 PHE A O 1
ATOM 852 N N . GLN A 1 109 ? -29.461 -2.866 31.622 1.00 96.75 109 GLN A N 1
ATOM 853 C CA . GLN A 1 109 ? -29.052 -4.220 31.979 1.00 96.75 109 GLN A CA 1
ATOM 854 C C . GLN A 1 109 ? -29.537 -5.256 30.953 1.00 96.75 109 GLN A C 1
ATOM 856 O O . GLN A 1 109 ? -28.778 -6.154 30.591 1.00 96.75 109 GLN A O 1
ATOM 861 N N . ASP A 1 110 ? -30.760 -5.108 30.440 1.00 96.38 110 ASP A N 1
ATOM 862 C CA . ASP A 1 110 ? -31.310 -5.965 29.384 1.00 96.38 110 ASP A CA 1
ATOM 863 C C . ASP A 1 110 ? -30.476 -5.886 28.094 1.00 96.38 110 ASP A C 1
ATOM 865 O O . ASP A 1 110 ? -30.150 -6.920 27.509 1.00 96.38 110 ASP A O 1
ATOM 869 N N . VAL A 1 111 ? -30.043 -4.683 27.689 1.00 97.62 111 VAL A N 1
ATOM 870 C CA . VAL A 1 111 ? -29.138 -4.505 26.535 1.00 97.62 111 VAL A CA 1
ATOM 871 C C . VAL A 1 111 ? -27.839 -5.282 26.742 1.00 97.62 111 VAL A C 1
ATOM 873 O O . VAL A 1 111 ? -27.423 -6.043 25.870 1.00 97.62 111 VAL A O 1
ATOM 876 N N . ILE A 1 112 ? -27.224 -5.145 27.917 1.00 96.44 112 ILE A N 1
ATOM 877 C CA . ILE A 1 112 ? -25.950 -5.795 28.245 1.00 96.44 112 ILE A CA 1
ATOM 878 C C . ILE A 1 112 ? -26.078 -7.326 28.261 1.00 96.44 112 ILE A C 1
ATOM 880 O O . ILE A 1 112 ? -25.201 -8.026 27.752 1.00 96.44 112 ILE A O 1
ATOM 884 N N . GLN A 1 113 ? -27.141 -7.856 28.872 1.00 95.19 113 GLN A N 1
ATOM 885 C CA . GLN A 1 113 ? -27.279 -9.292 29.130 1.00 95.19 113 GLN A CA 1
ATOM 886 C C . GLN A 1 113 ? -27.884 -10.054 27.949 1.00 95.19 113 GLN A C 1
ATOM 888 O O . GLN A 1 113 ? -27.407 -11.137 27.608 1.00 95.19 113 GLN A O 1
ATOM 893 N N . ASN A 1 114 ? -28.917 -9.495 27.317 1.00 94.00 114 ASN A N 1
ATOM 894 C CA . ASN A 1 114 ? -29.725 -10.198 26.319 1.00 94.00 114 ASN A CA 1
ATOM 895 C C . ASN A 1 114 ? -29.436 -9.749 24.878 1.00 94.00 114 ASN A C 1
ATOM 897 O O . ASN A 1 114 ? -29.751 -10.484 23.937 1.00 94.00 114 ASN A O 1
ATOM 901 N N . HIS A 1 115 ? -28.773 -8.600 24.693 1.00 93.31 115 HIS A N 1
ATOM 902 C CA . HIS A 1 115 ? -28.433 -8.041 23.381 1.00 93.31 115 HIS A CA 1
ATOM 903 C C . HIS A 1 115 ? -26.932 -7.721 23.228 1.00 93.31 115 HIS A C 1
ATOM 905 O O . HIS A 1 115 ? -26.580 -6.625 22.804 1.00 93.31 115 HIS A O 1
ATOM 911 N N . PRO A 1 116 ? -26.008 -8.671 23.476 1.00 90.62 116 PRO A N 1
ATOM 912 C CA . PRO A 1 116 ? -24.566 -8.395 23.455 1.00 90.62 116 PRO A CA 1
ATOM 913 C C . PRO A 1 116 ? -24.003 -8.022 22.070 1.00 90.62 116 PRO A C 1
ATOM 915 O O . PRO A 1 116 ? -22.863 -7.580 21.976 1.00 90.62 116 PRO A O 1
ATOM 918 N N . THR A 1 117 ? -24.768 -8.221 20.991 1.00 88.12 117 THR A N 1
ATOM 919 C CA . THR A 1 117 ? -24.400 -7.835 19.616 1.00 88.12 117 THR A CA 1
ATOM 920 C C . THR A 1 117 ? -24.823 -6.409 19.251 1.00 88.12 117 THR A C 1
ATOM 922 O O . THR A 1 117 ? -24.599 -5.986 18.120 1.00 88.12 117 THR A O 1
ATOM 925 N N . SER A 1 118 ? -25.491 -5.696 20.161 1.00 91.25 118 SER A N 1
ATOM 926 C CA . SER A 1 118 ? -25.908 -4.308 19.968 1.00 91.25 118 SER A CA 1
ATOM 927 C C . SER A 1 118 ? -24.716 -3.353 20.080 1.00 91.25 118 SER A C 1
ATOM 929 O O . SER A 1 118 ? -23.809 -3.562 20.887 1.00 91.25 118 SER A O 1
ATOM 931 N N . ASP A 1 119 ? -24.727 -2.281 19.285 1.00 91.81 119 ASP A N 1
ATOM 932 C CA . ASP A 1 119 ? -23.694 -1.236 19.366 1.00 91.81 119 ASP A CA 1
ATOM 933 C C . ASP A 1 119 ? -23.841 -0.422 20.671 1.00 91.81 119 ASP A C 1
ATOM 935 O O . ASP A 1 119 ? -22.909 0.240 21.130 1.00 91.81 119 ASP A O 1
ATOM 939 N N . GLU A 1 120 ? -25.012 -0.505 21.310 1.00 95.31 120 GLU A N 1
ATOM 940 C CA . GLU A 1 120 ? -25.386 0.235 22.509 1.00 95.31 120 GLU A CA 1
ATOM 941 C C . GLU A 1 120 ? -24.891 -0.410 23.813 1.00 95.31 120 GLU A C 1
ATOM 943 O O . GLU A 1 120 ? -25.094 0.151 24.891 1.00 95.31 120 GLU A O 1
ATOM 948 N N . VAL A 1 121 ? -24.214 -1.561 23.761 1.00 95.94 121 VAL A N 1
ATOM 949 C CA . VAL A 1 121 ? -23.727 -2.258 24.966 1.00 95.94 121 VAL A CA 1
ATOM 950 C C . VAL A 1 121 ? -22.748 -1.385 25.758 1.00 95.94 121 VAL A C 1
ATOM 952 O O . VAL A 1 121 ? -22.889 -1.249 26.973 1.00 95.94 121 VAL A O 1
ATOM 955 N N . ALA A 1 122 ? -21.795 -0.733 25.083 1.00 93.88 122 ALA A N 1
ATOM 956 C CA . ALA A 1 122 ? -20.804 0.126 25.737 1.00 93.88 122 ALA A CA 1
ATOM 957 C C . ALA A 1 122 ? -21.456 1.330 26.440 1.00 93.88 122 ALA A C 1
ATOM 959 O O . ALA A 1 122 ? -21.165 1.625 27.599 1.00 93.88 122 ALA A O 1
ATOM 960 N N . VAL A 1 123 ? -22.385 2.009 25.762 1.00 95.69 123 VAL A N 1
ATOM 961 C CA . VAL A 1 123 ? -23.106 3.139 26.363 1.00 95.69 123 VAL A CA 1
ATOM 962 C C . VAL A 1 123 ? -24.095 2.684 27.442 1.00 95.69 123 VAL A C 1
ATOM 964 O O . VAL A 1 123 ? -24.338 3.429 28.382 1.00 95.69 123 VAL A O 1
ATOM 967 N N . SER A 1 124 ? -24.614 1.456 27.376 1.00 97.56 124 SER A N 1
ATOM 968 C CA . SER A 1 124 ? -25.496 0.904 28.413 1.00 97.56 124 SER A CA 1
ATOM 969 C C . SER A 1 124 ? -24.743 0.621 29.712 1.00 97.56 124 SER A C 1
ATOM 971 O O . SER A 1 124 ? -25.241 0.975 30.778 1.00 97.56 124 SER A O 1
ATOM 973 N N . TYR A 1 125 ? -23.522 0.072 29.645 1.00 97.81 125 TYR A N 1
ATOM 974 C CA . TYR A 1 125 ? -22.653 -0.046 30.827 1.00 97.81 125 TYR A CA 1
ATOM 975 C C . TYR A 1 125 ? -22.355 1.325 31.445 1.00 97.81 125 TYR A C 1
ATOM 977 O O . TYR A 1 125 ? -22.400 1.478 32.665 1.00 97.81 125 TYR A O 1
ATOM 985 N N . TYR A 1 126 ? -22.092 2.327 30.600 1.00 97.62 126 TYR A N 1
ATOM 986 C CA . TYR A 1 126 ? -21.873 3.702 31.041 1.00 97.62 126 TYR A CA 1
ATOM 987 C C . TYR A 1 126 ? -23.084 4.281 31.769 1.00 97.62 126 TYR A C 1
ATOM 989 O O . TYR A 1 126 ? -22.960 4.732 32.905 1.00 97.62 126 TYR A O 1
ATOM 997 N N . SER A 1 127 ? -24.263 4.219 31.147 1.00 97.00 127 SER A N 1
ATOM 998 C CA . SER A 1 127 ? -25.501 4.710 31.749 1.00 97.00 127 SER A CA 1
ATOM 999 C C . SER A 1 127 ? -25.824 3.998 33.063 1.00 97.00 127 SER A C 1
ATOM 1001 O O . SER A 1 127 ? -26.268 4.644 34.009 1.00 97.00 127 SER A O 1
ATOM 1003 N N . LEU A 1 128 ? -25.577 2.686 33.148 1.00 97.19 128 LEU A N 1
ATOM 1004 C CA . LEU A 1 128 ? -25.806 1.911 34.366 1.00 97.19 128 LEU A CA 1
ATOM 1005 C C . LEU A 1 128 ? -24.866 2.348 35.501 1.00 97.19 128 LEU A C 1
ATOM 1007 O O . LEU A 1 128 ? -25.330 2.559 36.618 1.00 97.19 128 LEU A O 1
ATOM 1011 N N . SER A 1 129 ? -23.582 2.561 35.198 1.00 97.56 129 SER A N 1
ATOM 1012 C CA . SER A 1 129 ? -22.600 3.092 36.152 1.00 97.56 129 SER A CA 1
ATOM 1013 C C . SER A 1 129 ? -22.981 4.493 36.651 1.00 97.56 129 SER A C 1
ATOM 1015 O O . SER A 1 129 ? -22.945 4.756 37.852 1.00 97.56 129 SER A O 1
ATOM 1017 N N . GLU A 1 130 ? -23.430 5.389 35.765 1.00 95.56 130 GLU A N 1
ATOM 1018 C CA . GLU A 1 130 ? -23.891 6.729 36.160 1.00 95.56 130 GLU A CA 1
ATOM 1019 C C . GLU A 1 130 ? -25.144 6.682 37.045 1.00 95.56 130 GLU A C 1
ATOM 1021 O O . GLU A 1 130 ? -25.195 7.360 38.073 1.00 95.56 130 GLU A O 1
ATOM 1026 N N . ILE A 1 131 ? -26.129 5.848 36.695 1.00 96.38 131 ILE A N 1
ATOM 1027 C CA . ILE A 1 131 ? -27.337 5.659 37.507 1.00 96.38 131 ILE A CA 1
ATOM 1028 C C . ILE A 1 131 ? -26.972 5.145 38.901 1.00 96.38 131 ILE A C 1
ATOM 1030 O O . ILE A 1 131 ? -27.378 5.744 39.894 1.00 96.38 131 ILE A O 1
ATOM 1034 N N . GLN A 1 132 ? -26.173 4.085 38.988 1.00 96.38 132 GLN A N 1
ATOM 1035 C CA . GLN A 1 132 ? -25.772 3.495 40.267 1.00 96.38 132 GLN A CA 1
ATOM 1036 C C . GLN A 1 132 ? -24.962 4.479 41.114 1.00 96.38 132 GLN A C 1
ATOM 1038 O O . GLN A 1 132 ? -25.214 4.628 42.307 1.00 96.38 132 GLN A O 1
ATOM 1043 N N . SER A 1 133 ? -24.068 5.241 40.481 1.00 94.88 133 SER A N 1
ATOM 1044 C CA . SER A 1 133 ? -23.329 6.319 41.136 1.00 94.88 133 SER A CA 1
ATOM 1045 C C . SER A 1 133 ? -24.250 7.407 41.691 1.00 94.88 133 SER A C 1
ATOM 1047 O O . SER A 1 133 ? -23.943 7.959 42.741 1.00 94.88 133 SER A O 1
ATOM 1049 N N . SER A 1 134 ? -25.358 7.725 41.012 1.00 93.06 134 SER A N 1
ATOM 1050 C CA . SER A 1 134 ? -26.347 8.701 41.497 1.00 93.06 134 SER A CA 1
ATOM 1051 C C . SER A 1 134 ? -27.209 8.182 42.657 1.00 93.06 134 SER A C 1
ATOM 1053 O O . SER A 1 134 ? -27.861 8.973 43.332 1.00 93.06 134 SER A O 1
ATOM 1055 N N . MET A 1 135 ? -27.196 6.866 42.891 1.00 92.69 135 MET A N 1
ATOM 1056 C CA . MET A 1 135 ? -27.914 6.168 43.965 1.00 92.69 135 MET A CA 1
ATOM 1057 C C . MET A 1 135 ? -27.004 5.778 45.138 1.00 92.69 135 MET A C 1
ATOM 1059 O O . MET A 1 135 ? -27.404 4.971 45.973 1.00 92.69 135 MET A O 1
ATOM 1063 N N . ASP A 1 136 ? -25.773 6.293 45.176 1.00 93.25 136 ASP A N 1
ATOM 1064 C CA . ASP A 1 136 ? -24.737 5.938 46.155 1.00 93.25 136 ASP A CA 1
ATOM 1065 C C . ASP A 1 136 ? -24.306 4.449 46.135 1.00 93.25 136 ASP A C 1
ATOM 1067 O O . ASP A 1 136 ? -23.600 3.982 47.032 1.00 93.25 136 ASP A O 1
ATOM 1071 N N . LEU A 1 137 ? -24.648 3.704 45.073 1.00 94.75 137 LEU A N 1
ATOM 1072 C CA . LEU A 1 137 ? -24.239 2.312 44.824 1.00 94.75 137 LEU A CA 1
ATOM 1073 C C . LEU A 1 137 ? -22.849 2.271 44.174 1.00 94.75 137 LEU A C 1
ATOM 1075 O O . LEU A 1 137 ? -22.683 1.964 42.992 1.00 94.75 137 LEU A O 1
ATOM 1079 N N . THR A 1 138 ? -21.846 2.704 44.938 1.00 92.69 138 THR A N 1
ATOM 1080 C CA . THR A 1 138 ? -20.506 3.008 44.410 1.00 92.69 138 THR A CA 1
ATOM 1081 C C . THR A 1 138 ? -19.771 1.756 43.925 1.00 92.69 138 THR A C 1
ATOM 1083 O O . THR A 1 138 ? -19.140 1.801 42.870 1.00 92.69 138 THR A O 1
ATOM 1086 N N . ASP A 1 139 ? -19.897 0.640 44.645 1.00 94.00 139 ASP A N 1
ATOM 1087 C CA . ASP A 1 139 ? -19.226 -0.619 44.303 1.00 94.00 139 ASP A CA 1
ATOM 1088 C C . ASP A 1 139 ? -19.777 -1.197 42.990 1.00 94.00 139 ASP A C 1
ATOM 1090 O O . ASP A 1 139 ? -19.018 -1.590 42.101 1.00 94.00 139 ASP A O 1
ATOM 1094 N N . GLU A 1 140 ? -21.103 -1.196 42.822 1.00 94.50 140 GLU A N 1
ATOM 1095 C CA . GLU A 1 140 ? -21.765 -1.651 41.600 1.00 94.50 140 GLU A CA 1
ATOM 1096 C C . GLU A 1 140 ? -21.465 -0.732 40.412 1.00 94.50 140 GLU A C 1
ATOM 1098 O O . GLU A 1 140 ? -21.248 -1.208 39.292 1.00 94.50 140 GLU A O 1
ATOM 1103 N N . ALA A 1 141 ? -21.417 0.580 40.658 1.00 96.44 141 ALA A N 1
ATOM 1104 C CA . ALA A 1 141 ? -21.096 1.563 39.636 1.00 96.44 141 ALA A CA 1
ATOM 1105 C C . ALA A 1 141 ? -19.666 1.386 39.110 1.00 96.44 141 ALA A C 1
ATOM 1107 O O . ALA A 1 141 ? -19.440 1.426 37.896 1.00 96.44 141 ALA A O 1
ATOM 1108 N N . GLU A 1 142 ? -18.708 1.164 40.012 1.00 96.06 142 GLU A N 1
ATOM 1109 C CA . GLU A 1 142 ? -17.307 0.932 39.671 1.00 96.06 142 GLU A CA 1
ATOM 1110 C C . GLU A 1 142 ? -17.102 -0.440 39.008 1.00 96.06 142 GLU A C 1
ATOM 1112 O O . GLU A 1 142 ? -16.303 -0.570 38.080 1.00 96.06 142 GLU A O 1
ATOM 1117 N N . GLU A 1 143 ? -17.856 -1.468 39.408 1.00 95.94 143 GLU A N 1
ATOM 1118 C CA . GLU A 1 143 ? -17.821 -2.766 38.729 1.00 95.94 143 GLU A CA 1
ATOM 1119 C C . GLU A 1 143 ? -18.299 -2.652 37.277 1.00 95.94 143 GLU A C 1
ATOM 1121 O O . GLU A 1 143 ? -17.629 -3.135 36.363 1.00 95.94 143 GLU A O 1
ATOM 1126 N N . ASN A 1 144 ? -19.396 -1.935 37.020 1.00 96.31 144 ASN A N 1
ATOM 1127 C CA . ASN A 1 144 ? -19.829 -1.664 35.647 1.00 96.31 144 ASN A CA 1
ATOM 1128 C C . ASN A 1 144 ? -18.805 -0.835 34.858 1.00 96.31 144 ASN A C 1
ATOM 1130 O O . ASN A 1 144 ? -18.607 -1.088 33.667 1.00 96.31 144 ASN A O 1
ATOM 1134 N N . ALA A 1 145 ? -18.106 0.097 35.514 1.00 95.81 145 ALA A N 1
ATOM 1135 C CA . ALA A 1 145 ? -16.993 0.823 34.910 1.00 95.81 145 ALA A CA 1
ATOM 1136 C C . ALA A 1 145 ? -15.844 -0.113 34.509 1.00 95.81 145 ALA A C 1
ATOM 1138 O O . ALA A 1 145 ? -15.381 -0.055 33.369 1.00 95.81 145 ALA A O 1
ATOM 1139 N N . ARG A 1 146 ? -15.426 -1.028 35.393 1.00 95.12 146 ARG A N 1
ATOM 1140 C CA . ARG A 1 146 ? -14.407 -2.046 35.088 1.00 95.12 146 ARG A CA 1
ATOM 1141 C C . ARG A 1 146 ? -14.820 -2.933 33.917 1.00 95.12 146 ARG A C 1
ATOM 1143 O O . ARG A 1 146 ? -14.016 -3.152 33.013 1.00 95.12 146 ARG A O 1
ATOM 1150 N N . GLN A 1 147 ? -16.069 -3.400 33.892 1.00 95.06 147 GLN A N 1
ATOM 1151 C CA . GLN A 1 147 ? -16.596 -4.217 32.793 1.00 95.06 147 GLN A CA 1
ATOM 1152 C C . GLN A 1 147 ? -16.582 -3.453 31.461 1.00 95.06 147 GLN A C 1
ATOM 1154 O O . GLN A 1 147 ? -16.178 -4.013 30.439 1.00 95.06 147 GLN A O 1
ATOM 1159 N N . LEU A 1 148 ? -16.972 -2.172 31.465 1.00 94.81 148 LEU A N 1
ATOM 1160 C CA . LEU A 1 148 ? -16.904 -1.308 30.286 1.00 94.81 148 LEU A CA 1
ATOM 1161 C C . LEU A 1 148 ? -15.468 -1.142 29.788 1.00 94.81 148 LEU A C 1
ATOM 1163 O O . LEU A 1 148 ? -15.212 -1.321 28.600 1.00 94.81 148 LEU A O 1
ATOM 1167 N N . ILE A 1 149 ? -14.545 -0.814 30.692 1.00 93.25 149 ILE A N 1
ATOM 1168 C CA . ILE A 1 149 ? -13.132 -0.587 30.378 1.00 93.25 149 ILE A CA 1
ATOM 1169 C C . ILE A 1 149 ? -12.492 -1.866 29.825 1.00 93.25 149 ILE A C 1
ATOM 1171 O O . ILE A 1 149 ? -11.786 -1.814 28.823 1.00 93.25 149 ILE A O 1
ATOM 1175 N N . GLN A 1 150 ? -12.792 -3.025 30.414 1.00 90.69 150 GLN A N 1
ATOM 1176 C CA . GLN A 1 150 ? -12.266 -4.312 29.959 1.00 90.69 150 GLN A CA 1
ATOM 1177 C C . GLN A 1 150 ? -12.807 -4.713 28.578 1.00 90.69 150 GLN A C 1
ATOM 1179 O O . GLN A 1 150 ? -12.055 -5.205 27.738 1.00 90.69 150 GLN A O 1
ATOM 1184 N N . LYS A 1 151 ? -14.114 -4.544 28.335 1.00 88.06 151 LYS A N 1
ATOM 1185 C CA . LYS A 1 151 ? -14.769 -5.008 27.098 1.00 88.06 151 LYS A CA 1
ATOM 1186 C C . LYS A 1 151 ? -14.660 -4.007 25.946 1.00 88.06 151 LYS A C 1
ATOM 1188 O O . LYS A 1 151 ? -14.613 -4.420 24.791 1.00 88.06 151 LYS A O 1
ATOM 1193 N N . PHE A 1 152 ? -14.618 -2.709 26.248 1.00 88.62 152 PHE A N 1
ATOM 1194 C CA . PHE A 1 152 ? -14.622 -1.615 25.272 1.00 88.62 152 PHE A CA 1
ATOM 1195 C C . PHE A 1 152 ? -13.575 -0.533 25.609 1.00 88.62 152 PHE A C 1
ATOM 1197 O O . PHE A 1 152 ? -13.934 0.648 25.712 1.00 88.62 152 PHE A O 1
ATOM 1204 N N . PRO A 1 153 ? -12.281 -0.895 25.727 1.00 86.50 153 PRO A N 1
ATOM 1205 C CA . PRO A 1 153 ? -11.221 0.004 26.205 1.00 86.50 153 PRO A CA 1
ATOM 1206 C C . PRO A 1 153 ? -11.045 1.264 25.348 1.00 86.50 153 PRO A C 1
ATOM 1208 O O . PRO A 1 153 ? -10.671 2.311 25.856 1.00 86.50 153 PRO A O 1
ATOM 1211 N N . ASN A 1 154 ? -11.372 1.186 24.054 1.00 82.38 154 ASN A N 1
ATOM 1212 C CA . ASN A 1 154 ? -11.224 2.296 23.106 1.00 82.38 154 ASN A CA 1
ATOM 1213 C C . ASN A 1 154 ? -12.478 3.182 22.993 1.00 82.38 154 ASN A C 1
ATOM 1215 O O . ASN A 1 154 ? -12.541 4.057 22.129 1.00 82.38 154 ASN A O 1
ATOM 1219 N N . SER A 1 155 ? -13.526 2.926 23.782 1.00 86.38 155 SER A N 1
ATOM 1220 C CA . SER A 1 155 ? -14.737 3.745 23.727 1.00 86.38 155 SER A CA 1
ATOM 1221 C C . SER A 1 155 ? -14.557 5.034 24.529 1.00 86.38 155 SER A C 1
ATOM 1223 O O . SER A 1 155 ? -14.021 5.023 25.634 1.00 86.38 155 SER A O 1
ATOM 1225 N N . ARG A 1 156 ? -15.115 6.147 24.033 1.00 86.62 156 ARG A N 1
ATOM 1226 C CA . ARG A 1 156 ? -15.163 7.421 24.781 1.00 86.62 156 ARG A CA 1
ATOM 1227 C C . ARG A 1 156 ? -15.842 7.275 26.154 1.00 86.62 156 ARG A C 1
ATOM 1229 O O . ARG A 1 156 ? -15.641 8.093 27.043 1.00 86.62 156 ARG A O 1
ATOM 1236 N N . TYR A 1 157 ? -16.693 6.264 26.319 1.00 92.94 157 TYR A N 1
ATOM 1237 C CA . TYR A 1 157 ? -17.352 5.969 27.587 1.00 92.94 157 TYR A CA 1
ATOM 1238 C C . TYR A 1 157 ? -16.401 5.315 28.599 1.00 92.94 157 TYR A C 1
ATOM 1240 O O . TYR A 1 157 ? -16.444 5.670 29.773 1.00 92.94 157 TYR A O 1
ATOM 1248 N N . ALA A 1 158 ? -15.527 4.409 28.144 1.00 91.56 158 ALA A N 1
ATOM 1249 C CA . ALA A 1 158 ? -14.500 3.789 28.978 1.00 91.56 158 ALA A CA 1
ATOM 1250 C C . ALA A 1 158 ? -13.502 4.828 29.501 1.00 91.56 158 ALA A C 1
ATOM 1252 O O . ALA A 1 158 ? -13.235 4.841 30.695 1.00 91.56 158 ALA A O 1
ATOM 1253 N N . GLU A 1 159 ? -13.042 5.744 28.642 1.00 86.44 159 GLU A N 1
ATOM 1254 C CA . GLU A 1 159 ? -12.169 6.868 29.024 1.00 86.44 159 GLU A CA 1
ATOM 1255 C C . GLU A 1 159 ? -12.785 7.699 30.161 1.00 86.44 159 GLU A C 1
ATOM 1257 O O . GLU A 1 159 ? -12.178 7.888 31.210 1.00 86.44 159 GLU A O 1
ATOM 1262 N N . ARG A 1 160 ? -14.053 8.105 30.007 1.00 90.38 160 ARG A N 1
ATOM 1263 C CA . ARG A 1 160 ? -14.761 8.900 31.022 1.00 90.38 160 ARG A CA 1
ATOM 1264 C C . ARG A 1 160 ? -14.883 8.194 32.368 1.00 90.38 160 ARG A C 1
ATOM 1266 O O . ARG A 1 160 ? -14.756 8.848 33.400 1.00 90.38 160 ARG A O 1
ATOM 1273 N N . LEU A 1 161 ? -15.182 6.894 32.374 1.00 94.44 161 LEU A N 1
ATOM 1274 C CA . LEU A 1 161 ? -15.297 6.154 33.632 1.00 94.44 161 LEU A CA 1
ATOM 1275 C C . LEU A 1 161 ? -13.935 5.829 34.240 1.00 94.44 161 LEU A C 1
ATOM 1277 O O . LEU A 1 161 ? -13.818 5.830 35.461 1.00 94.44 161 LEU A O 1
ATOM 1281 N N . ALA A 1 162 ? -12.915 5.590 33.418 1.00 91.31 162 ALA A N 1
ATOM 1282 C CA . ALA A 1 162 ? -11.551 5.407 33.890 1.00 91.31 162 ALA A CA 1
ATOM 1283 C C . ALA A 1 162 ? -11.068 6.643 34.651 1.00 91.31 162 ALA A C 1
ATOM 1285 O O . ALA A 1 162 ? -10.586 6.511 35.773 1.00 91.31 162 ALA A O 1
ATOM 1286 N N . ASP A 1 163 ? -11.313 7.836 34.102 1.00 89.56 163 ASP A N 1
ATOM 1287 C CA . ASP A 1 163 ? -11.028 9.101 34.778 1.00 89.56 163 ASP A CA 1
ATOM 1288 C C . ASP A 1 163 ? -11.8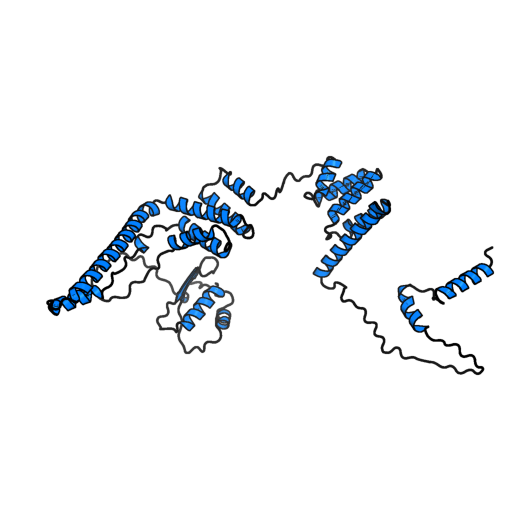60 9.263 36.058 1.00 89.56 163 ASP A C 1
ATOM 1290 O O . ASP A 1 163 ? -11.322 9.590 37.115 1.00 89.56 163 ASP A O 1
ATOM 1294 N N . LYS A 1 164 ? -13.176 9.003 35.987 1.00 93.06 164 LYS A N 1
ATOM 1295 C CA . LYS A 1 164 ? -14.104 9.155 37.124 1.00 93.06 164 LYS A CA 1
ATOM 1296 C C . LYS A 1 164 ? -13.719 8.278 38.320 1.00 93.06 164 LYS A C 1
ATOM 1298 O O . LYS A 1 164 ? -13.789 8.744 39.455 1.00 93.06 164 LYS A O 1
ATOM 1303 N N . TYR A 1 165 ? -13.332 7.029 38.069 1.00 93.06 165 TYR A N 1
ATOM 1304 C CA . TYR A 1 165 ? -13.005 6.043 39.103 1.00 93.06 165 TYR A CA 1
ATOM 1305 C C . TYR A 1 165 ? -11.497 5.853 39.314 1.00 93.06 165 TYR A C 1
ATOM 1307 O O . TYR A 1 165 ? -11.093 5.004 40.103 1.00 93.06 165 TYR A O 1
ATOM 1315 N N . ASN A 1 166 ? -10.655 6.638 38.633 1.00 90.19 166 ASN A N 1
ATOM 1316 C CA . ASN A 1 166 ? -9.196 6.509 38.655 1.00 90.19 166 ASN A CA 1
ATOM 1317 C C . ASN A 1 166 ? -8.727 5.059 38.380 1.00 90.19 166 ASN A C 1
ATOM 1319 O O . ASN A 1 166 ? -7.808 4.543 39.022 1.00 90.19 166 ASN A O 1
ATOM 1323 N N . ILE A 1 167 ? -9.394 4.392 37.432 1.00 89.00 167 ILE A N 1
ATOM 1324 C CA . ILE A 1 167 ? -9.064 3.038 36.983 1.00 89.00 167 ILE A CA 1
ATOM 1325 C C . ILE A 1 167 ? -8.037 3.167 35.864 1.00 89.00 167 ILE A C 1
ATOM 1327 O O . ILE A 1 167 ? -8.282 3.826 34.856 1.00 89.00 167 ILE A O 1
ATOM 1331 N N . LEU A 1 168 ? -6.894 2.503 36.018 1.00 80.94 168 LEU A N 1
ATOM 1332 C CA . LEU A 1 168 ? -5.937 2.384 34.928 1.00 80.94 168 LEU A CA 1
ATOM 1333 C C . LEU A 1 168 ? -6.566 1.534 33.826 1.00 80.94 168 LEU A C 1
ATOM 1335 O O . LEU A 1 168 ? -6.874 0.360 34.032 1.00 80.94 168 LEU A O 1
ATOM 1339 N N . ILE A 1 169 ? -6.753 2.119 32.648 1.00 72.62 169 ILE A N 1
ATOM 1340 C CA . ILE A 1 169 ? -7.023 1.322 31.460 1.00 72.62 169 ILE A CA 1
ATOM 1341 C C . ILE A 1 169 ? -5.704 0.614 31.137 1.00 72.62 169 ILE A C 1
ATOM 1343 O O . ILE A 1 169 ? -4.715 1.277 30.828 1.00 72.62 169 ILE A O 1
ATOM 1347 N N . GLU A 1 170 ? -5.667 -0.723 31.195 1.00 64.00 170 GLU A N 1
ATOM 1348 C CA . GLU A 1 170 ? -4.565 -1.546 30.658 1.00 64.00 170 GLU A CA 1
ATOM 1349 C C . GLU A 1 170 ? -4.545 -1.472 29.111 1.00 64.00 170 GLU A C 1
ATOM 1351 O O . GLU A 1 170 ? -4.557 -2.470 28.395 1.00 64.00 170 GLU A O 1
ATOM 1356 N N . SER A 1 171 ? -4.556 -0.252 28.575 1.00 48.16 171 SER A N 1
ATOM 1357 C CA . SER A 1 171 ? -4.439 0.103 27.165 1.00 48.16 171 SER A CA 1
ATOM 1358 C C . SER A 1 171 ? -3.144 0.871 26.904 1.00 48.16 171 SER A C 1
ATOM 1360 O O . SER A 1 171 ? -3.094 1.685 25.988 1.00 48.16 171 SER A O 1
ATOM 1362 N N . ASP A 1 172 ? -2.066 0.567 27.636 1.00 40.31 172 ASP A N 1
ATOM 1363 C CA . ASP A 1 172 ? -0.698 0.943 27.234 1.00 40.31 172 ASP A CA 1
ATOM 1364 C C . ASP A 1 172 ? -0.273 0.284 25.904 1.00 40.31 172 ASP A C 1
ATOM 1366 O O . ASP A 1 172 ? 0.792 0.561 25.357 1.00 40.31 172 ASP A O 1
ATOM 1370 N N . ILE A 1 173 ? -1.154 -0.511 25.291 1.00 46.38 173 ILE A N 1
ATOM 1371 C CA . ILE A 1 173 ? -1.230 -0.601 23.836 1.00 46.38 173 ILE A CA 1
ATOM 1372 C C . ILE A 1 173 ? -2.200 0.479 23.357 1.00 46.38 173 ILE A C 1
ATOM 1374 O O . ILE A 1 173 ? -3.335 0.207 22.958 1.00 46.38 173 ILE A O 1
ATOM 1378 N N . VAL A 1 174 ? -1.721 1.720 23.362 1.00 42.69 174 VAL A N 1
ATOM 1379 C CA . VAL A 1 174 ? -2.267 2.780 22.527 1.00 42.69 174 VAL A CA 1
ATOM 1380 C C . VAL A 1 174 ? -2.133 2.272 21.090 1.00 42.69 174 VAL A C 1
ATOM 1382 O O . VAL A 1 174 ? -1.115 2.464 20.433 1.00 42.69 174 VAL A O 1
ATOM 1385 N N . LYS A 1 175 ? -3.162 1.601 20.561 1.00 48.75 175 LYS A N 1
ATOM 1386 C CA . LYS A 1 175 ? -3.446 1.714 19.133 1.00 48.75 175 LYS A CA 1
ATOM 1387 C C . LYS A 1 175 ? -4.070 3.091 18.952 1.00 48.75 175 LYS A C 1
ATOM 1389 O O . LYS A 1 175 ? -5.255 3.220 18.665 1.00 48.75 175 LYS A O 1
ATOM 1394 N N . THR A 1 176 ? -3.235 4.128 19.037 1.00 43.25 176 THR A N 1
ATOM 1395 C CA . THR A 1 176 ? -3.303 5.129 17.985 1.00 43.25 176 THR A CA 1
ATOM 1396 C C . THR A 1 176 ? -3.214 4.298 16.718 1.00 43.25 176 THR A C 1
ATOM 1398 O O . THR A 1 176 ? -2.178 3.703 16.411 1.00 43.25 176 THR A O 1
ATOM 1401 N N . GLU A 1 177 ? -4.328 4.129 16.012 1.00 47.41 177 GLU A N 1
ATOM 1402 C CA . GLU A 1 177 ? -4.204 3.841 14.598 1.00 47.41 177 GLU A CA 1
ATOM 1403 C C . GLU A 1 177 ? -3.453 5.038 14.035 1.00 47.41 177 GLU A C 1
ATOM 1405 O O . GLU A 1 177 ? -4.049 6.060 13.711 1.00 47.41 177 GLU A O 1
ATOM 1410 N N . PHE A 1 178 ? -2.121 4.939 14.014 1.00 57.88 178 PHE A N 1
ATOM 1411 C CA . PHE A 1 178 ? -1.290 5.869 13.288 1.00 57.88 178 PHE A CA 1
ATOM 1412 C C . PHE A 1 178 ? -1.929 5.967 11.911 1.00 57.88 178 PHE A C 1
ATOM 1414 O O . PHE A 1 178 ? -2.164 4.942 11.247 1.00 57.88 178 PHE A O 1
ATOM 1421 N N . THR A 1 179 ? -2.257 7.188 11.507 1.00 82.25 179 THR A N 1
ATOM 1422 C CA . THR A 1 179 ? -2.693 7.443 10.141 1.00 82.25 179 THR A CA 1
ATOM 1423 C C . THR A 1 179 ? -1.661 6.833 9.197 1.00 82.25 179 THR A C 1
ATOM 1425 O O . THR A 1 179 ? -0.493 6.654 9.558 1.00 82.25 179 THR A O 1
ATOM 1428 N N . LEU A 1 180 ? -2.063 6.470 7.980 1.00 86.44 180 LEU A N 1
ATOM 1429 C CA . LEU A 1 180 ? -1.125 5.873 7.029 1.00 86.44 180 LEU A CA 1
ATOM 1430 C C . LEU A 1 180 ? 0.133 6.746 6.860 1.00 86.44 180 LEU A C 1
ATOM 1432 O O . LEU A 1 180 ? 1.251 6.228 6.867 1.00 86.44 180 LEU A O 1
ATOM 1436 N N . LYS A 1 181 ? -0.056 8.070 6.842 1.00 86.56 181 LYS A N 1
ATOM 1437 C CA . LYS A 1 181 ? 1.006 9.066 6.916 1.00 86.56 181 LYS A CA 1
ATOM 1438 C C . LYS A 1 181 ? 1.954 8.857 8.086 1.00 86.56 181 LYS A C 1
ATOM 1440 O O . LYS A 1 181 ? 3.158 8.810 7.878 1.00 86.56 181 LYS A O 1
ATOM 1445 N N . GLU A 1 182 ? 1.440 8.756 9.306 1.00 84.88 182 GLU A N 1
ATOM 1446 C CA . GLU A 1 182 ? 2.255 8.604 10.514 1.00 84.88 182 GLU A CA 1
ATOM 1447 C C . GLU A 1 182 ? 2.960 7.249 10.552 1.00 84.88 182 GLU A C 1
ATOM 1449 O O . GLU A 1 182 ? 4.145 7.202 10.873 1.00 84.88 182 GLU A O 1
ATOM 1454 N N . LYS A 1 183 ? 2.290 6.162 10.133 1.00 89.69 183 LYS A N 1
ATOM 1455 C CA . LYS A 1 183 ? 2.932 4.846 9.959 1.00 89.69 183 LYS A CA 1
ATOM 1456 C C . LYS A 1 183 ? 4.132 4.959 9.029 1.00 89.69 183 LYS A C 1
ATOM 1458 O O . LYS A 1 183 ? 5.199 4.434 9.328 1.00 89.69 183 LYS A O 1
ATOM 1463 N N . TYR A 1 184 ? 3.961 5.678 7.925 1.00 93.81 184 TYR A N 1
ATOM 1464 C CA . TYR A 1 184 ? 5.020 5.886 6.955 1.00 93.81 184 TYR A CA 1
ATOM 1465 C C . TYR A 1 184 ? 6.141 6.803 7.469 1.00 93.81 184 TYR A C 1
ATOM 1467 O O . TYR A 1 184 ? 7.313 6.495 7.274 1.00 93.81 184 TYR A O 1
ATOM 1475 N N . GLN A 1 185 ? 5.821 7.892 8.176 1.00 91.69 185 GLN A N 1
ATOM 1476 C CA . GLN A 1 185 ? 6.844 8.757 8.780 1.00 91.69 185 GLN A CA 1
ATOM 1477 C C . GLN A 1 185 ? 7.663 8.016 9.837 1.00 91.69 185 GLN A C 1
ATOM 1479 O O . GLN A 1 185 ? 8.886 8.129 9.846 1.00 91.69 185 GLN A O 1
ATOM 1484 N N . ASN A 1 186 ? 7.011 7.215 10.679 1.00 89.06 186 ASN A N 1
ATOM 1485 C CA . ASN A 1 186 ? 7.692 6.394 11.675 1.00 89.06 186 ASN A CA 1
ATOM 1486 C C . ASN A 1 186 ? 8.593 5.352 11.005 1.00 89.06 186 ASN A C 1
ATOM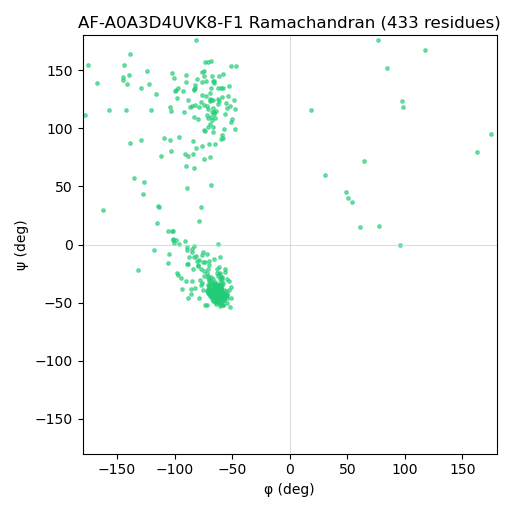 1488 O O . ASN A 1 186 ? 9.729 5.171 11.428 1.00 89.06 186 ASN A O 1
ATOM 1492 N N . LEU A 1 187 ? 8.122 4.728 9.919 1.00 92.50 187 LEU A N 1
ATOM 1493 C CA . LEU A 1 187 ? 8.929 3.801 9.128 1.00 92.50 187 LEU A CA 1
ATOM 1494 C C . LEU A 1 187 ? 10.185 4.483 8.559 1.00 92.50 187 LEU A C 1
ATOM 1496 O O . LEU A 1 187 ? 11.264 3.906 8.608 1.00 92.50 187 LEU A O 1
ATOM 1500 N N . LYS A 1 188 ? 10.066 5.717 8.056 1.00 92.56 188 LYS A N 1
ATOM 1501 C CA . LYS A 1 188 ? 11.210 6.494 7.548 1.00 92.56 188 LYS A CA 1
ATOM 1502 C C . LYS A 1 188 ? 12.162 6.978 8.643 1.00 92.56 188 LYS A C 1
ATOM 1504 O O . LYS A 1 188 ? 13.334 7.205 8.360 1.00 92.56 188 LYS A O 1
ATOM 1509 N N . ALA A 1 189 ? 11.657 7.194 9.854 1.00 90.19 189 ALA A N 1
ATOM 1510 C CA . ALA A 1 189 ? 12.449 7.638 10.997 1.00 90.19 189 ALA A CA 1
ATOM 1511 C C . ALA A 1 189 ? 13.223 6.492 11.672 1.00 90.19 189 ALA A C 1
ATOM 1513 O O . ALA A 1 189 ? 14.121 6.757 12.471 1.00 90.19 189 ALA A O 1
ATOM 1514 N N . ASP A 1 190 ? 12.888 5.238 11.360 1.00 89.81 190 ASP A N 1
ATOM 1515 C CA . ASP A 1 190 ? 13.563 4.061 11.894 1.00 89.81 190 ASP A CA 1
ATOM 1516 C C . ASP A 1 190 ? 14.976 3.926 11.306 1.00 89.81 190 ASP A C 1
ATOM 1518 O O . ASP A 1 190 ? 15.182 3.464 10.183 1.00 89.81 190 ASP A O 1
ATOM 1522 N N . THR A 1 191 ? 15.972 4.331 12.095 1.00 88.56 191 THR A N 1
ATOM 1523 C CA . THR A 1 191 ? 17.389 4.299 11.713 1.00 88.56 191 THR A CA 1
ATOM 1524 C C . THR A 1 191 ? 17.979 2.890 11.669 1.00 88.56 191 THR A C 1
ATOM 1526 O O . THR A 1 191 ? 19.115 2.733 11.221 1.00 88.56 191 THR A O 1
ATOM 1529 N N . SER A 1 192 ? 17.243 1.870 12.125 1.00 91.31 192 SER A N 1
ATOM 1530 C CA . SER A 1 192 ? 17.691 0.477 12.061 1.00 91.31 192 SER A CA 1
ATOM 1531 C C . SER A 1 192 ? 17.503 -0.151 10.679 1.00 91.31 192 SER A C 1
ATOM 1533 O O . SER A 1 192 ? 18.146 -1.157 10.384 1.00 91.31 192 SER A O 1
ATOM 1535 N N . LEU A 1 193 ? 16.658 0.440 9.826 1.00 89.69 193 LEU A N 1
ATOM 1536 C CA . LEU A 1 193 ? 16.342 -0.106 8.511 1.00 89.69 193 LEU A CA 1
ATOM 1537 C C . LEU A 1 193 ? 17.381 0.274 7.466 1.00 89.69 193 LEU A C 1
ATOM 1539 O O . LEU A 1 193 ? 17.739 1.440 7.287 1.00 89.69 193 LEU A O 1
ATOM 1543 N N . THR A 1 194 ? 17.802 -0.722 6.694 1.00 94.44 194 THR A N 1
ATOM 1544 C CA . THR A 1 194 ? 18.553 -0.475 5.464 1.00 94.44 194 THR A CA 1
ATOM 1545 C C . THR A 1 194 ? 17.638 0.129 4.390 1.00 94.44 194 THR A C 1
ATOM 1547 O O . THR A 1 194 ? 16.418 -0.048 4.409 1.00 94.44 194 THR A O 1
ATOM 1550 N N . LYS A 1 195 ? 18.213 0.837 3.407 1.00 93.62 195 LYS A N 1
ATOM 1551 C CA . LYS A 1 195 ? 17.435 1.422 2.296 1.00 93.62 195 LYS A CA 1
ATOM 1552 C C . LYS A 1 195 ? 16.563 0.384 1.553 1.00 93.62 195 LYS A C 1
ATOM 1554 O O . LYS A 1 195 ? 15.404 0.704 1.288 1.00 93.62 195 LYS A O 1
ATOM 1559 N N . PRO A 1 196 ? 17.051 -0.836 1.225 1.00 93.06 196 PRO A N 1
ATOM 1560 C CA . PRO A 1 196 ? 16.212 -1.857 0.595 1.00 93.06 196 PRO A CA 1
ATOM 1561 C C . PRO A 1 196 ? 15.051 -2.308 1.485 1.00 93.06 196 PRO A C 1
ATOM 1563 O O . PRO A 1 196 ? 13.919 -2.390 1.015 1.00 93.06 196 PRO A O 1
ATOM 1566 N N . GLU A 1 197 ? 15.297 -2.528 2.780 1.00 93.69 197 GLU A N 1
ATOM 1567 C CA . GLU A 1 197 ? 14.249 -2.928 3.729 1.00 93.69 197 GLU A CA 1
ATOM 1568 C C . GLU A 1 197 ? 13.193 -1.836 3.908 1.00 93.69 197 GLU A C 1
ATOM 1570 O O . GLU A 1 197 ? 12.000 -2.133 3.999 1.00 93.69 197 GLU A O 1
ATOM 1575 N N . LEU A 1 198 ? 13.612 -0.567 3.927 1.00 94.75 198 LEU A N 1
ATOM 1576 C CA . LEU A 1 198 ? 12.700 0.570 3.937 1.00 94.75 198 LEU A CA 1
ATOM 1577 C C . LEU A 1 198 ? 11.812 0.564 2.685 1.00 94.75 198 LEU A C 1
ATOM 1579 O O . LEU A 1 198 ? 10.598 0.731 2.808 1.00 94.75 198 LEU A O 1
ATOM 1583 N N . ALA A 1 199 ? 12.375 0.323 1.498 1.00 95.44 199 ALA A N 1
ATOM 1584 C CA . ALA A 1 199 ? 11.614 0.236 0.252 1.00 95.44 199 ALA A CA 1
ATOM 1585 C C . ALA A 1 199 ? 10.635 -0.953 0.233 1.00 95.44 199 ALA A C 1
ATOM 1587 O O . ALA A 1 199 ? 9.465 -0.771 -0.118 1.00 95.44 199 ALA A O 1
ATOM 1588 N N . ASP A 1 200 ? 11.064 -2.130 0.696 1.00 93.56 200 ASP A N 1
ATOM 1589 C CA . ASP A 1 200 ? 10.220 -3.328 0.799 1.00 93.56 200 ASP A CA 1
ATOM 1590 C C . ASP A 1 200 ? 9.036 -3.085 1.757 1.00 93.56 200 ASP A C 1
ATOM 1592 O O . ASP A 1 200 ? 7.872 -3.328 1.416 1.00 93.56 200 ASP A O 1
ATOM 1596 N N . ARG A 1 201 ? 9.302 -2.530 2.948 1.00 95.44 201 ARG A N 1
ATOM 1597 C CA . ARG A 1 201 ? 8.259 -2.222 3.941 1.00 95.44 201 ARG A CA 1
ATOM 1598 C C . ARG A 1 201 ? 7.316 -1.116 3.472 1.00 95.44 201 ARG A C 1
ATOM 1600 O O . ARG A 1 201 ? 6.115 -1.216 3.711 1.00 95.44 201 ARG A O 1
ATOM 1607 N N . SER A 1 202 ? 7.831 -0.100 2.781 1.00 95.75 202 SER A N 1
ATOM 1608 C CA . SER A 1 202 ? 7.024 0.993 2.220 1.00 95.75 202 SER A CA 1
ATOM 1609 C C . SER A 1 202 ? 6.090 0.490 1.121 1.00 95.75 202 SER A C 1
ATOM 1611 O O . SER A 1 202 ? 4.910 0.836 1.105 1.00 95.75 202 SER A O 1
ATOM 1613 N N . THR A 1 203 ? 6.593 -0.390 0.249 1.00 95.69 203 THR A N 1
ATOM 1614 C CA . THR A 1 203 ? 5.793 -1.072 -0.778 1.00 95.69 203 THR A CA 1
ATOM 1615 C C . THR A 1 203 ? 4.659 -1.856 -0.128 1.00 95.69 203 THR A C 1
ATOM 1617 O O . THR A 1 203 ? 3.491 -1.645 -0.454 1.00 95.69 203 THR A O 1
ATOM 1620 N N . LYS A 1 204 ? 4.980 -2.704 0.857 1.00 95.19 204 LYS A N 1
ATOM 1621 C CA . LYS A 1 204 ? 3.983 -3.492 1.590 1.00 95.19 204 LYS A CA 1
ATOM 1622 C C . LYS A 1 204 ? 2.922 -2.606 2.250 1.00 95.19 204 LYS A C 1
ATOM 1624 O O . LYS A 1 204 ? 1.731 -2.846 2.064 1.00 95.19 204 LYS A O 1
ATOM 1629 N N . LEU A 1 205 ? 3.349 -1.550 2.945 1.00 93.31 205 LEU A N 1
ATOM 1630 C CA . LEU A 1 205 ? 2.461 -0.598 3.612 1.00 93.31 205 LEU A CA 1
ATOM 1631 C C . LEU A 1 205 ? 1.471 0.048 2.630 1.00 93.31 205 LEU A C 1
ATOM 1633 O O . LEU A 1 205 ? 0.285 0.163 2.943 1.00 93.31 205 LEU A O 1
ATOM 1637 N N . ALA A 1 206 ? 1.932 0.442 1.441 1.00 94.50 206 ALA A N 1
ATOM 1638 C CA . ALA A 1 206 ? 1.075 1.032 0.418 1.00 94.50 206 ALA A CA 1
ATOM 1639 C C . ALA A 1 206 ? 0.056 0.034 -0.157 1.00 94.50 206 ALA A C 1
ATOM 1641 O O . ALA A 1 206 ? -1.111 0.385 -0.336 1.00 94.50 206 ALA A O 1
ATOM 1642 N N . ILE A 1 207 ? 0.474 -1.206 -0.430 1.00 92.62 207 ILE A N 1
ATOM 1643 C CA . ILE A 1 207 ? -0.394 -2.232 -1.032 1.00 92.62 207 ILE A CA 1
ATOM 1644 C C . ILE A 1 207 ? -1.469 -2.709 -0.053 1.00 92.62 207 ILE A C 1
ATOM 1646 O O . ILE A 1 207 ? -2.637 -2.795 -0.429 1.00 92.62 207 ILE A O 1
ATOM 1650 N N . GLU A 1 208 ? -1.117 -2.936 1.214 1.00 90.69 208 GLU A N 1
ATOM 1651 C CA . GLU A 1 208 ? -2.084 -3.307 2.260 1.00 90.69 208 GLU A CA 1
ATOM 1652 C C . GLU A 1 208 ? -3.154 -2.226 2.476 1.00 90.69 208 GLU A C 1
ATOM 1654 O O . GLU A 1 208 ? -4.269 -2.520 2.901 1.00 90.69 208 GLU A O 1
ATOM 1659 N N . ASN A 1 209 ? -2.834 -0.974 2.139 1.00 89.75 209 ASN A N 1
ATOM 1660 C CA . ASN A 1 209 ? -3.720 0.174 2.285 1.00 89.75 209 ASN A CA 1
ATOM 1661 C C . ASN A 1 209 ? -4.136 0.758 0.925 1.00 89.75 209 ASN A C 1
ATOM 1663 O O . ASN A 1 209 ? -4.356 1.963 0.825 1.00 89.75 209 ASN A O 1
ATOM 1667 N N . SER A 1 210 ? -4.268 -0.049 -0.132 1.00 88.19 210 SER A N 1
ATOM 1668 C CA . SER A 1 210 ? -4.491 0.432 -1.512 1.00 88.19 210 SER A CA 1
ATOM 1669 C C . SER A 1 210 ? -5.715 1.343 -1.715 1.00 88.19 210 SER A C 1
ATOM 1671 O O . SER A 1 210 ? -5.752 2.127 -2.658 1.00 88.19 210 SER A O 1
ATOM 1673 N N . LYS A 1 211 ? -6.707 1.302 -0.817 1.00 84.62 211 LYS A N 1
ATOM 1674 C CA . LYS A 1 211 ? -7.875 2.204 -0.845 1.00 84.62 211 LYS A CA 1
ATOM 1675 C C . LYS A 1 211 ? -7.595 3.607 -0.289 1.00 84.62 211 LYS A C 1
ATOM 1677 O O . LYS A 1 211 ? -8.424 4.498 -0.452 1.00 84.62 211 LYS A O 1
ATOM 1682 N N . ASN A 1 212 ? -6.474 3.807 0.401 1.00 85.94 212 ASN A N 1
ATOM 1683 C CA . ASN A 1 212 ? -6.105 5.090 0.986 1.00 85.94 212 ASN A CA 1
ATOM 1684 C C . ASN A 1 212 ? -5.452 6.002 -0.068 1.00 85.94 212 ASN A C 1
ATOM 1686 O O . ASN A 1 212 ? -4.587 5.579 -0.834 1.00 85.94 212 ASN A O 1
ATOM 1690 N N . ASN A 1 213 ? -5.837 7.279 -0.068 1.00 80.44 213 ASN A N 1
ATOM 1691 C CA . ASN A 1 213 ? -5.350 8.285 -1.014 1.00 80.44 213 ASN A CA 1
ATOM 1692 C C . ASN A 1 213 ? -3.831 8.524 -0.937 1.00 80.44 213 ASN A C 1
ATOM 1694 O O . ASN A 1 213 ? -3.229 8.954 -1.921 1.00 80.44 213 ASN A O 1
ATOM 1698 N N . GLU A 1 214 ? -3.205 8.266 0.212 1.00 88.44 214 GLU A N 1
ATOM 1699 C CA . GLU A 1 214 ? -1.768 8.471 0.415 1.00 88.44 214 GLU A CA 1
ATOM 1700 C C . GLU A 1 214 ? -0.917 7.287 -0.065 1.00 88.44 214 GLU A C 1
ATOM 1702 O O . GLU A 1 214 ? 0.259 7.472 -0.383 1.00 88.44 214 GLU A O 1
ATOM 1707 N N . SER A 1 215 ? -1.504 6.093 -0.199 1.00 92.81 215 SER A N 1
ATOM 1708 C CA . SER A 1 215 ? -0.791 4.870 -0.595 1.00 92.81 215 SER A CA 1
ATOM 1709 C C . SER A 1 215 ? -0.109 4.992 -1.948 1.00 92.81 215 SER A C 1
ATOM 1711 O O . SER A 1 215 ? 0.994 4.484 -2.129 1.00 92.81 215 SER A O 1
ATOM 1713 N N . ALA A 1 216 ? -0.714 5.729 -2.882 1.00 93.62 216 ALA A N 1
ATOM 1714 C CA . ALA A 1 216 ? -0.092 5.984 -4.172 1.00 93.62 216 ALA A CA 1
ATOM 1715 C C . ALA A 1 216 ? 1.228 6.759 -4.012 1.00 93.62 216 ALA A C 1
ATOM 1717 O O . ALA A 1 216 ? 2.240 6.387 -4.595 1.00 93.62 216 ALA A O 1
ATOM 1718 N N . ALA A 1 217 ? 1.260 7.806 -3.184 1.00 94.62 217 ALA A N 1
ATOM 1719 C CA . ALA A 1 217 ? 2.489 8.567 -2.958 1.00 94.62 217 ALA A CA 1
ATOM 1720 C C . ALA A 1 217 ? 3.578 7.705 -2.295 1.00 94.62 217 ALA A C 1
ATOM 1722 O O . ALA A 1 217 ? 4.737 7.783 -2.695 1.00 94.62 217 ALA A O 1
ATOM 1723 N N . ILE A 1 218 ? 3.191 6.847 -1.346 1.00 96.69 218 ILE A N 1
ATOM 1724 C CA . ILE A 1 218 ? 4.105 5.926 -0.654 1.00 96.69 218 ILE A CA 1
ATOM 1725 C C . ILE A 1 218 ? 4.692 4.900 -1.631 1.00 96.69 218 ILE A C 1
ATOM 1727 O O . ILE A 1 218 ? 5.907 4.714 -1.666 1.00 96.69 218 ILE A O 1
ATOM 1731 N N . LEU A 1 219 ? 3.860 4.264 -2.465 1.00 97.31 219 LEU A N 1
ATOM 1732 C CA . LEU A 1 219 ? 4.340 3.293 -3.453 1.00 97.31 219 LEU A CA 1
ATOM 1733 C C . LEU A 1 219 ? 5.239 3.956 -4.504 1.00 97.31 219 LEU A C 1
ATOM 1735 O O . LEU A 1 219 ? 6.236 3.372 -4.929 1.00 97.31 219 LEU A O 1
ATOM 1739 N N . PHE A 1 220 ? 4.911 5.184 -4.911 1.00 97.19 220 PHE A N 1
ATOM 1740 C CA . PHE A 1 220 ? 5.753 5.958 -5.818 1.00 97.19 220 PHE A CA 1
ATOM 1741 C C . PHE A 1 220 ? 7.134 6.224 -5.208 1.00 97.19 220 PHE A C 1
ATOM 1743 O O . PHE A 1 220 ? 8.142 5.961 -5.857 1.00 97.19 220 PHE A O 1
ATOM 1750 N N . GLU A 1 221 ? 7.199 6.666 -3.951 1.00 96.81 221 GLU A N 1
ATOM 1751 C CA . GLU A 1 221 ? 8.476 6.897 -3.267 1.00 96.81 221 GLU A CA 1
ATOM 1752 C C . GLU A 1 221 ? 9.267 5.591 -3.084 1.00 96.81 221 GLU A C 1
ATOM 1754 O O . GLU A 1 221 ? 10.471 5.564 -3.328 1.00 96.81 221 GLU A O 1
ATOM 1759 N N . ALA A 1 222 ? 8.597 4.478 -2.767 1.00 97.56 222 ALA A N 1
ATOM 1760 C CA . ALA A 1 222 ? 9.232 3.160 -2.714 1.00 97.56 222 ALA A CA 1
ATOM 1761 C C . ALA A 1 222 ? 9.826 2.732 -4.065 1.00 97.56 222 ALA A C 1
ATOM 1763 O O . ALA A 1 222 ? 10.948 2.231 -4.128 1.00 97.56 222 ALA A O 1
ATOM 1764 N N . THR A 1 223 ? 9.113 3.005 -5.159 1.00 97.69 223 THR A N 1
ATOM 1765 C CA . THR A 1 223 ? 9.615 2.793 -6.526 1.00 97.69 223 THR A CA 1
ATOM 1766 C C . THR A 1 223 ? 10.875 3.619 -6.784 1.00 97.69 223 THR A C 1
ATOM 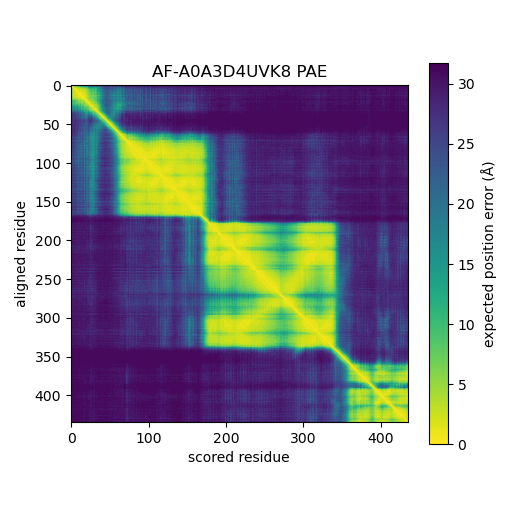1768 O O . THR A 1 223 ? 11.859 3.101 -7.309 1.00 97.69 223 THR A O 1
ATOM 1771 N N . GLN A 1 224 ? 10.878 4.893 -6.382 1.00 97.56 224 GLN A N 1
ATOM 1772 C CA . GLN A 1 224 ? 12.050 5.759 -6.520 1.00 97.56 224 GLN A CA 1
ATOM 1773 C C . GLN A 1 224 ? 13.238 5.249 -5.696 1.00 97.56 224 GLN A C 1
ATOM 1775 O O . GLN A 1 224 ? 14.361 5.277 -6.188 1.00 97.56 224 GLN A O 1
ATOM 1780 N N . MET A 1 225 ? 13.005 4.723 -4.489 1.00 97.50 225 MET A N 1
ATOM 1781 C CA . MET A 1 225 ? 14.069 4.125 -3.676 1.00 97.50 225 MET A CA 1
ATOM 1782 C C . MET A 1 225 ? 14.743 2.947 -4.387 1.00 97.50 225 MET A C 1
ATOM 1784 O O . MET A 1 225 ? 15.971 2.894 -4.425 1.00 97.50 225 MET A O 1
ATOM 1788 N N . TYR A 1 226 ? 13.976 2.042 -5.006 1.00 97.31 226 TYR A N 1
ATOM 1789 C CA . TYR A 1 226 ? 14.565 0.955 -5.795 1.00 97.31 226 TYR A CA 1
ATOM 1790 C C . TYR A 1 226 ? 15.340 1.459 -7.012 1.00 97.31 226 TYR A C 1
ATOM 1792 O O . TYR A 1 226 ? 16.411 0.939 -7.306 1.00 97.31 226 TYR A O 1
ATOM 1800 N N . ILE A 1 227 ? 14.847 2.491 -7.697 1.00 96.56 227 ILE A N 1
ATOM 1801 C CA . ILE A 1 227 ? 15.569 3.105 -8.819 1.00 96.56 227 ILE A CA 1
ATOM 1802 C C . ILE A 1 227 ? 16.917 3.667 -8.350 1.00 96.56 227 ILE A C 1
ATOM 1804 O O . ILE A 1 227 ? 17.932 3.436 -9.003 1.00 96.56 227 ILE A O 1
ATOM 1808 N N . GLU A 1 228 ? 16.960 4.368 -7.216 1.00 96.56 228 GLU A N 1
ATOM 1809 C CA . GLU A 1 228 ? 18.217 4.891 -6.669 1.00 96.56 228 GLU A CA 1
ATOM 1810 C C . GLU A 1 228 ? 19.178 3.765 -6.260 1.00 96.56 228 GLU A C 1
ATOM 1812 O O . GLU A 1 228 ? 20.355 3.806 -6.611 1.00 96.56 228 GLU A O 1
ATOM 1817 N N . LEU A 1 229 ? 18.676 2.697 -5.633 1.00 95.62 229 LEU A N 1
ATOM 1818 C CA . LEU A 1 229 ? 19.471 1.499 -5.332 1.00 95.62 229 LEU A CA 1
ATOM 1819 C C . LEU A 1 229 ? 19.994 0.800 -6.597 1.00 95.62 229 LEU A C 1
ATOM 1821 O O . LEU A 1 229 ? 21.115 0.290 -6.612 1.00 95.62 229 LEU A O 1
ATOM 1825 N N . GLY A 1 230 ? 19.202 0.791 -7.670 1.00 94.50 230 GLY A N 1
ATOM 1826 C CA . GLY A 1 230 ? 19.594 0.276 -8.979 1.00 94.50 230 GLY A CA 1
ATOM 1827 C C . GLY A 1 230 ? 20.705 1.106 -9.625 1.00 94.50 230 GLY A C 1
ATOM 1828 O O . GLY A 1 230 ? 21.635 0.541 -10.197 1.00 94.50 230 GLY A O 1
ATOM 1829 N N . LYS A 1 231 ? 20.664 2.436 -9.481 1.00 94.06 231 LYS A N 1
ATOM 1830 C CA . LYS A 1 231 ? 21.714 3.348 -9.972 1.00 94.06 231 LYS A CA 1
ATOM 1831 C C . LYS A 1 231 ? 23.033 3.220 -9.209 1.00 94.06 231 LYS A C 1
ATOM 1833 O O . LYS A 1 231 ? 24.102 3.483 -9.763 1.00 94.06 231 LYS A O 1
ATOM 1838 N N . GLU A 1 232 ? 22.972 2.815 -7.943 1.00 93.38 232 GLU A N 1
ATOM 1839 C CA . GLU A 1 232 ? 24.152 2.530 -7.122 1.00 93.38 232 GLU A CA 1
ATOM 1840 C C . GLU A 1 232 ? 24.887 1.245 -7.572 1.00 93.38 232 GLU A C 1
ATOM 1842 O O . GLU A 1 232 ? 26.051 1.056 -7.205 1.00 93.38 232 GLU A O 1
ATOM 1847 N N . GLN A 1 233 ? 24.276 0.396 -8.412 1.00 90.69 233 GLN A N 1
ATOM 1848 C CA . GLN A 1 233 ? 24.918 -0.812 -8.942 1.00 90.69 233 GLN A CA 1
ATOM 1849 C C . GLN A 1 233 ? 25.990 -0.490 -9.988 1.00 90.69 233 GLN A C 1
ATOM 1851 O O . GLN A 1 233 ? 25.827 0.376 -10.847 1.00 90.69 233 GLN A O 1
ATOM 1856 N N . GLU A 1 234 ? 27.098 -1.231 -9.947 1.00 86.69 234 GLU A N 1
ATOM 1857 C CA . GLU A 1 234 ? 28.209 -1.054 -10.889 1.00 86.69 234 GLU A CA 1
ATOM 1858 C C . GLU A 1 234 ? 27.802 -1.370 -12.334 1.00 86.69 234 GLU A C 1
ATOM 1860 O O . GLU A 1 234 ? 28.117 -0.603 -13.241 1.00 86.69 234 GLU A O 1
ATOM 1865 N N . ILE A 1 235 ? 27.023 -2.439 -12.525 1.00 83.69 235 ILE A N 1
ATOM 1866 C CA . ILE A 1 235 ? 26.507 -2.869 -13.833 1.00 83.69 235 ILE A CA 1
ATOM 1867 C C . ILE A 1 235 ? 25.738 -1.730 -14.515 1.00 83.69 235 ILE A C 1
ATOM 1869 O O . ILE A 1 235 ? 25.957 -1.454 -15.692 1.00 83.69 235 ILE A O 1
ATOM 1873 N N . PHE A 1 236 ? 24.889 -1.021 -13.761 1.00 90.31 236 PHE A N 1
ATOM 1874 C CA . PHE A 1 236 ? 24.150 0.126 -14.282 1.00 90.31 236 PHE A CA 1
ATOM 1875 C C . PHE A 1 236 ? 25.097 1.236 -14.745 1.00 90.31 236 PHE A C 1
ATOM 1877 O O . PHE A 1 236 ? 24.971 1.720 -15.867 1.00 90.31 236 PHE A O 1
ATOM 1884 N N . ARG A 1 237 ? 26.065 1.630 -13.904 1.00 84.62 237 ARG A N 1
ATOM 1885 C CA . ARG A 1 237 ? 27.005 2.717 -14.232 1.00 84.62 237 ARG A CA 1
ATOM 1886 C C . ARG A 1 237 ? 27.818 2.432 -15.492 1.00 84.62 237 ARG A C 1
ATOM 1888 O O . ARG A 1 237 ? 28.063 3.359 -16.261 1.00 84.62 237 ARG A O 1
ATOM 1895 N N . ASN A 1 238 ? 28.215 1.178 -15.692 1.00 83.62 238 ASN A N 1
ATOM 1896 C CA . ASN A 1 238 ? 28.995 0.768 -16.853 1.00 83.62 238 ASN A CA 1
ATOM 1897 C C . ASN A 1 238 ? 28.130 0.786 -18.121 1.00 83.62 238 ASN A C 1
ATOM 1899 O O . ASN A 1 238 ? 28.458 1.477 -19.082 1.00 83.62 238 ASN A O 1
ATOM 1903 N N . ASN A 1 239 ? 26.974 0.119 -18.087 1.00 86.88 239 ASN A N 1
ATOM 1904 C CA . ASN A 1 239 ? 26.138 -0.059 -19.274 1.00 86.88 239 ASN A CA 1
ATOM 1905 C C . ASN A 1 239 ? 25.385 1.215 -19.682 1.00 86.88 239 ASN A C 1
ATOM 1907 O O . ASN A 1 239 ? 25.077 1.399 -20.857 1.00 86.88 239 ASN A O 1
ATOM 1911 N N . TYR A 1 240 ? 25.084 2.115 -18.739 1.00 89.38 240 TYR A N 1
ATOM 1912 C CA . TYR A 1 240 ? 24.282 3.308 -19.018 1.00 89.38 240 TYR A CA 1
ATOM 1913 C C . TYR A 1 240 ? 24.940 4.229 -20.050 1.00 89.38 240 TYR A C 1
ATOM 1915 O O . TYR A 1 240 ? 24.275 4.686 -20.978 1.00 89.38 240 TYR A O 1
ATOM 1923 N N . ASN A 1 241 ? 26.248 4.471 -19.933 1.00 87.31 241 ASN A N 1
ATOM 1924 C CA . ASN A 1 241 ? 26.959 5.333 -20.880 1.00 87.31 241 ASN A CA 1
ATOM 1925 C C . ASN A 1 241 ? 26.992 4.724 -22.286 1.00 87.31 241 ASN A C 1
ATOM 1927 O O . ASN A 1 241 ? 26.761 5.436 -23.268 1.00 87.31 241 ASN A O 1
ATOM 1931 N N . ASP A 1 242 ? 27.224 3.415 -22.380 1.00 87.44 242 ASP A N 1
ATOM 1932 C CA . ASP A 1 242 ? 27.251 2.690 -23.651 1.00 87.44 242 ASP A CA 1
ATOM 1933 C C . ASP A 1 242 ? 25.872 2.681 -24.310 1.00 87.44 242 ASP A C 1
ATOM 1935 O O . ASP A 1 242 ? 25.745 2.886 -25.518 1.00 87.44 242 ASP A O 1
ATOM 1939 N N . TRP A 1 243 ? 24.820 2.517 -23.513 1.00 88.94 243 TRP A N 1
ATOM 1940 C CA . TRP A 1 243 ? 23.440 2.564 -23.971 1.00 88.94 243 TRP A CA 1
ATOM 1941 C C . TRP A 1 243 ? 23.037 3.938 -24.499 1.00 88.94 243 TRP A C 1
ATOM 1943 O O . TRP A 1 243 ? 22.517 4.039 -25.612 1.00 88.94 243 TRP A O 1
ATOM 1953 N N . VAL A 1 244 ? 23.313 5.002 -23.734 1.00 88.94 244 VAL A N 1
ATOM 1954 C CA . VAL A 1 244 ? 23.039 6.385 -24.153 1.00 88.94 244 VAL A CA 1
ATOM 1955 C C . VAL A 1 244 ? 23.804 6.705 -25.434 1.00 88.94 244 VAL A C 1
ATOM 1957 O O . VAL A 1 244 ? 23.216 7.218 -26.385 1.00 88.94 244 VAL A O 1
ATOM 1960 N N . SER A 1 245 ? 25.089 6.347 -25.493 1.00 88.94 245 SER A N 1
ATOM 1961 C CA . SER A 1 245 ? 25.925 6.578 -26.676 1.00 88.94 245 SER A CA 1
ATOM 1962 C C . SER A 1 245 ? 25.404 5.809 -27.890 1.00 88.94 245 SER A C 1
ATOM 1964 O O . SER A 1 245 ? 25.308 6.372 -28.976 1.00 88.94 245 SER A O 1
ATOM 1966 N N . SER A 1 246 ? 24.995 4.549 -27.712 1.00 88.38 246 SER A N 1
ATOM 1967 C CA . SER A 1 246 ? 24.429 3.722 -28.786 1.00 88.38 246 SER A CA 1
ATOM 1968 C C . SER A 1 246 ? 23.123 4.302 -29.329 1.00 88.38 246 SER A C 1
ATOM 1970 O O . SER A 1 246 ? 22.936 4.356 -30.544 1.00 88.38 246 SER A O 1
ATOM 1972 N N . LYS A 1 247 ? 22.228 4.773 -28.451 1.00 88.75 247 LYS A N 1
ATOM 1973 C CA . LYS A 1 247 ? 20.976 5.431 -28.855 1.00 88.75 247 LYS A CA 1
ATOM 1974 C C . LYS A 1 247 ? 21.230 6.743 -29.592 1.00 88.75 247 LYS A C 1
ATOM 1976 O O . LYS A 1 247 ? 20.658 6.958 -30.655 1.00 88.75 247 LYS A O 1
ATOM 1981 N N . MET A 1 248 ? 22.113 7.586 -29.060 1.00 89.56 248 MET A N 1
ATOM 1982 C CA . MET A 1 248 ? 22.461 8.867 -29.675 1.00 89.56 248 MET A CA 1
ATOM 1983 C C . MET A 1 248 ? 23.111 8.676 -31.053 1.00 89.56 248 MET A C 1
ATOM 1985 O O . MET A 1 248 ? 22.754 9.369 -32.004 1.00 89.56 248 MET A O 1
ATOM 1989 N N . ASN A 1 249 ? 24.028 7.712 -31.182 1.00 91.38 249 ASN A N 1
ATOM 1990 C CA . ASN A 1 249 ? 24.648 7.376 -32.463 1.00 91.38 249 ASN A CA 1
ATOM 1991 C C . ASN A 1 249 ? 23.601 6.894 -33.473 1.00 91.38 249 ASN A C 1
ATOM 1993 O O . ASN A 1 249 ? 23.586 7.366 -34.604 1.00 91.38 249 ASN A O 1
ATOM 1997 N N . TRP A 1 250 ? 22.672 6.033 -33.050 1.00 92.56 250 TRP A N 1
ATOM 1998 C CA . TRP A 1 250 ? 21.582 5.573 -33.907 1.00 92.56 250 TRP A CA 1
ATOM 1999 C C . TRP A 1 250 ? 20.671 6.712 -34.386 1.00 92.56 250 TRP A C 1
ATOM 2001 O O . TRP A 1 250 ? 20.363 6.793 -35.574 1.00 92.56 250 TRP A O 1
ATOM 2011 N N . GLU A 1 251 ? 20.270 7.630 -33.503 1.00 92.44 251 GLU A N 1
ATOM 2012 C CA . GLU A 1 251 ? 19.480 8.811 -33.888 1.00 92.44 251 GLU A CA 1
ATOM 2013 C C . GLU A 1 251 ? 20.231 9.700 -34.892 1.00 92.44 251 GLU A C 1
ATOM 2015 O O . GLU A 1 251 ? 19.649 10.216 -35.858 1.00 92.44 251 GLU A O 1
ATOM 2020 N N . GLN A 1 252 ? 21.543 9.850 -34.701 1.00 92.56 252 GLN A N 1
ATOM 2021 C CA . GLN A 1 252 ? 22.399 10.590 -35.618 1.00 92.56 252 GLN A CA 1
ATOM 2022 C C . GLN A 1 252 ? 22.507 9.891 -36.980 1.00 92.56 252 GLN A C 1
ATOM 2024 O O . GLN A 1 252 ? 22.420 10.561 -38.013 1.00 92.56 252 GLN A O 1
ATOM 2029 N N . ASP A 1 253 ? 22.644 8.566 -37.002 1.00 91.81 253 ASP A N 1
ATOM 2030 C CA . ASP A 1 253 ? 22.675 7.760 -38.223 1.00 91.81 253 ASP A CA 1
ATOM 2031 C C . ASP A 1 253 ? 21.352 7.862 -38.982 1.00 91.81 253 ASP A C 1
ATOM 2033 O O . ASP A 1 253 ? 21.357 8.127 -40.186 1.00 91.81 253 ASP A O 1
ATOM 2037 N N . GLN A 1 254 ? 20.213 7.776 -38.286 1.00 92.31 254 GLN A N 1
ATOM 2038 C CA . GLN A 1 254 ? 18.890 7.986 -38.880 1.00 92.31 254 GLN A CA 1
ATOM 2039 C C . GLN A 1 254 ? 18.761 9.378 -39.503 1.00 92.31 254 GLN A C 1
ATOM 2041 O O . GLN A 1 254 ? 18.289 9.515 -40.634 1.00 92.31 254 GLN A O 1
ATOM 2046 N N . THR A 1 255 ? 19.227 10.411 -38.803 1.00 93.94 255 THR A N 1
ATOM 2047 C CA . THR A 1 255 ? 19.195 11.794 -39.296 1.00 93.94 255 THR A CA 1
ATOM 2048 C C . THR A 1 255 ? 20.092 11.975 -40.524 1.00 93.94 255 THR A C 1
ATOM 2050 O O . THR A 1 255 ? 19.679 12.560 -41.530 1.00 93.94 255 THR A O 1
ATOM 2053 N N . ASN A 1 256 ? 21.315 11.442 -40.477 1.00 93.75 256 ASN A N 1
ATOM 2054 C CA . ASN A 1 256 ? 22.278 11.506 -41.573 1.00 93.75 256 ASN A CA 1
ATOM 2055 C C . ASN A 1 256 ? 21.780 10.757 -42.810 1.00 93.75 256 ASN A C 1
ATOM 2057 O O . ASN A 1 256 ? 21.858 11.290 -43.920 1.00 93.75 256 ASN A O 1
ATOM 2061 N N . PHE A 1 257 ? 21.241 9.555 -42.614 1.00 92.62 257 PHE A N 1
ATOM 2062 C CA . PHE A 1 257 ? 20.679 8.735 -43.676 1.00 92.62 257 PHE A CA 1
ATOM 2063 C C . PHE A 1 257 ? 19.454 9.400 -44.295 1.00 92.62 257 PHE A C 1
ATOM 2065 O O . PHE A 1 257 ? 19.355 9.488 -45.517 1.00 92.62 257 PHE A O 1
ATOM 2072 N N . LYS A 1 258 ? 18.570 9.984 -43.477 1.00 93.06 258 LYS A N 1
ATOM 2073 C CA . LYS A 1 258 ? 17.415 10.728 -43.981 1.00 93.06 258 LYS A CA 1
ATOM 2074 C C . LYS A 1 258 ? 17.832 11.912 -44.853 1.00 93.06 258 LYS A C 1
ATOM 2076 O O . LYS A 1 258 ? 17.306 12.085 -45.951 1.00 93.06 258 LYS A O 1
ATOM 2081 N N . ARG A 1 259 ? 18.822 12.686 -44.401 1.00 93.81 259 ARG A N 1
ATOM 2082 C CA . ARG A 1 259 ? 19.397 13.796 -45.173 1.00 93.81 259 ARG A CA 1
ATOM 2083 C C . ARG A 1 259 ? 19.999 13.317 -46.497 1.00 93.81 259 ARG A C 1
ATOM 2085 O O . ARG A 1 259 ? 19.822 13.987 -47.512 1.00 93.81 259 ARG A O 1
ATOM 2092 N N . LEU A 1 260 ? 20.690 12.176 -46.495 1.00 92.12 260 LEU A N 1
ATOM 2093 C CA . LEU A 1 260 ? 21.229 11.572 -47.714 1.00 92.12 260 LEU A CA 1
ATOM 2094 C C . LEU A 1 260 ? 20.102 11.201 -48.685 1.00 92.12 260 LEU A C 1
ATOM 2096 O O . LEU A 1 260 ? 20.146 11.616 -49.840 1.00 92.12 260 LEU A O 1
ATOM 2100 N N . GLN A 1 261 ? 19.065 10.501 -48.216 1.00 90.50 261 GLN A N 1
ATOM 2101 C CA . GLN A 1 261 ? 17.906 10.150 -49.040 1.00 90.50 261 GLN A CA 1
ATOM 2102 C C . GLN A 1 261 ? 17.241 11.388 -49.652 1.00 90.50 261 GLN A C 1
ATOM 2104 O O . GLN A 1 261 ? 16.886 11.381 -50.829 1.00 90.50 261 GLN A O 1
ATOM 2109 N N . ASP A 1 262 ? 17.076 12.460 -48.879 1.00 93.50 262 ASP A N 1
ATOM 2110 C CA . ASP A 1 262 ? 16.438 13.683 -49.365 1.00 93.50 262 ASP A CA 1
ATOM 2111 C C . ASP A 1 262 ? 17.316 14.431 -50.387 1.00 93.50 262 ASP A C 1
ATOM 2113 O O . ASP A 1 262 ? 16.785 14.946 -51.371 1.00 93.50 262 ASP A O 1
ATOM 2117 N N . SER A 1 263 ? 18.647 14.409 -50.229 1.00 94.25 263 SER A N 1
ATOM 2118 C CA . SER A 1 263 ? 19.590 14.919 -51.238 1.00 94.25 263 SER A CA 1
ATOM 2119 C C . SER A 1 263 ? 19.512 14.117 -52.540 1.00 94.25 263 SER A C 1
ATOM 2121 O O . SER A 1 263 ? 19.353 14.692 -53.619 1.00 94.25 263 SER A O 1
ATOM 2123 N N . LEU A 1 264 ? 19.548 12.784 -52.447 1.00 91.69 264 LEU A N 1
ATOM 2124 C CA . LEU A 1 264 ? 19.497 11.899 -53.612 1.00 91.69 264 LEU A CA 1
ATOM 2125 C C . LEU A 1 264 ? 18.163 12.012 -54.364 1.00 91.69 264 LEU A C 1
ATOM 2127 O O . LEU A 1 264 ? 18.147 11.980 -55.590 1.00 91.69 264 LEU A O 1
ATOM 2131 N N . LYS A 1 265 ? 17.039 12.234 -53.668 1.00 92.06 265 LYS A N 1
ATOM 2132 C CA . LYS A 1 265 ? 15.727 12.480 -54.306 1.00 92.06 265 LYS A CA 1
ATOM 2133 C C . LYS A 1 265 ? 15.693 13.735 -55.176 1.00 92.06 265 LYS A C 1
ATOM 2135 O O . LYS A 1 265 ? 14.859 13.820 -56.081 1.00 92.06 265 LYS A O 1
ATOM 2140 N N . VAL A 1 266 ? 16.526 14.731 -54.876 1.00 92.25 266 VAL A N 1
ATOM 2141 C CA . VAL A 1 266 ? 16.670 15.930 -55.712 1.00 92.25 266 VAL A CA 1
ATOM 2142 C C . VAL A 1 266 ? 17.553 15.611 -56.914 1.00 92.25 266 VAL A C 1
ATOM 2144 O O . VAL A 1 266 ? 17.169 15.913 -58.040 1.00 92.25 266 VAL A O 1
ATOM 2147 N N . GLU A 1 267 ? 18.683 14.945 -56.688 1.00 89.88 267 GLU A N 1
ATOM 2148 C CA . GLU A 1 267 ? 19.675 14.627 -57.722 1.00 89.88 267 GLU A CA 1
ATOM 2149 C C . GLU A 1 267 ? 19.150 13.642 -58.777 1.00 89.88 267 GLU A C 1
ATOM 2151 O O . GLU A 1 267 ? 19.360 13.832 -59.972 1.00 89.88 267 GLU A O 1
ATOM 2156 N N . VAL A 1 268 ? 18.344 12.656 -58.371 1.00 89.81 268 VAL A N 1
ATOM 2157 C CA . VAL A 1 268 ? 17.664 11.724 -59.287 1.00 89.81 268 VAL A CA 1
ATOM 2158 C C . VAL A 1 268 ? 16.705 12.447 -60.243 1.00 89.81 268 VAL A C 1
ATOM 2160 O O . VAL A 1 268 ? 16.383 11.909 -61.295 1.00 89.81 268 VAL A O 1
ATOM 2163 N N . LYS A 1 269 ? 16.259 13.678 -59.968 1.00 89.00 269 LYS A N 1
ATOM 2164 C CA . LYS A 1 269 ? 15.411 14.439 -60.908 1.00 89.00 269 LYS A CA 1
ATOM 2165 C C . LYS A 1 269 ? 16.203 15.129 -62.021 1.00 89.00 269 LYS A C 1
ATOM 2167 O O . LYS A 1 269 ? 15.590 15.624 -62.965 1.00 89.00 269 LYS A O 1
ATOM 2172 N N . ASP A 1 270 ? 17.532 15.155 -61.939 1.00 88.44 270 ASP A N 1
ATOM 2173 C CA . ASP A 1 270 ? 18.375 15.722 -62.986 1.00 88.44 270 ASP A CA 1
ATOM 2174 C C . ASP A 1 270 ? 18.329 14.847 -64.253 1.00 88.44 270 ASP A C 1
ATOM 2176 O O . ASP A 1 270 ? 18.574 13.639 -64.230 1.00 88.44 270 ASP A O 1
ATOM 2180 N N . THR A 1 271 ? 17.989 15.467 -65.383 1.00 82.50 271 THR A N 1
ATOM 2181 C CA . THR A 1 271 ? 17.892 14.811 -66.699 1.00 82.50 271 THR A CA 1
ATOM 2182 C C . THR A 1 271 ? 19.251 14.512 -67.337 1.00 82.50 271 THR A C 1
ATOM 2184 O O . THR A 1 271 ? 19.319 13.712 -68.265 1.00 82.50 271 THR A O 1
ATOM 2187 N N . SER A 1 272 ? 20.332 15.120 -66.838 1.00 86.56 272 SER A N 1
ATOM 2188 C CA . SER A 1 272 ? 21.704 14.874 -67.301 1.00 86.56 272 SER A CA 1
ATOM 2189 C C . SER A 1 272 ? 22.355 13.640 -66.657 1.00 86.56 272 SER A C 1
ATOM 2191 O O . SER A 1 272 ? 23.403 13.180 -67.115 1.00 86.56 272 SER A O 1
ATOM 2193 N N . LEU A 1 273 ? 21.728 13.075 -65.618 1.00 84.62 273 LEU A N 1
ATOM 2194 C CA . LEU A 1 273 ? 22.214 11.906 -64.890 1.00 84.62 273 LEU A CA 1
ATOM 2195 C C . LEU A 1 273 ? 21.983 10.611 -65.688 1.00 84.62 273 LEU A C 1
ATOM 2197 O O . LEU A 1 273 ? 20.854 10.330 -66.103 1.00 84.62 273 LEU A O 1
ATOM 2201 N N . ASN A 1 274 ? 23.037 9.804 -65.853 1.00 90.81 274 ASN A N 1
ATOM 2202 C CA . ASN A 1 274 ? 22.955 8.515 -66.546 1.00 90.81 274 ASN A CA 1
ATOM 2203 C C . ASN A 1 274 ? 22.127 7.472 -65.765 1.00 90.81 274 ASN A C 1
ATOM 2205 O O . ASN A 1 274 ? 21.971 7.558 -64.545 1.00 90.81 274 ASN A O 1
ATOM 2209 N N . ASP A 1 275 ? 21.618 6.461 -66.473 1.00 87.00 275 ASP A N 1
ATOM 2210 C CA . ASP A 1 275 ? 20.696 5.469 -65.899 1.00 87.00 275 ASP A CA 1
ATOM 2211 C C . ASP A 1 275 ? 21.333 4.605 -64.802 1.00 87.00 275 ASP A C 1
ATOM 2213 O O . ASP A 1 275 ? 20.665 4.228 -63.842 1.00 87.00 275 ASP A O 1
ATOM 2217 N N . LEU A 1 276 ? 22.638 4.327 -64.898 1.00 87.19 276 LEU A N 1
ATOM 2218 C CA . LEU A 1 276 ? 23.361 3.553 -63.887 1.00 87.19 276 LEU A CA 1
ATOM 2219 C C . LEU A 1 276 ? 23.395 4.290 -62.539 1.00 87.19 276 LEU A C 1
ATOM 2221 O O . LEU A 1 276 ? 22.993 3.728 -61.525 1.00 87.19 276 LEU A O 1
ATOM 2225 N N . ARG A 1 277 ? 23.801 5.567 -62.533 1.00 86.56 277 ARG A N 1
ATOM 2226 C CA . ARG A 1 277 ? 23.829 6.413 -61.328 1.00 86.56 277 ARG A CA 1
ATOM 2227 C C . ARG A 1 277 ? 22.434 6.659 -60.772 1.00 86.56 277 ARG A C 1
ATOM 2229 O O . ARG A 1 277 ? 22.244 6.642 -59.561 1.00 86.56 277 ARG A O 1
ATOM 2236 N N . ARG A 1 278 ? 21.448 6.839 -61.654 1.00 87.25 278 ARG A N 1
ATOM 2237 C CA . ARG A 1 278 ? 20.037 6.973 -61.273 1.00 87.25 278 ARG A CA 1
ATOM 2238 C C . ARG A 1 278 ? 19.551 5.750 -60.491 1.00 87.25 278 ARG A C 1
ATOM 2240 O O . ARG A 1 278 ? 18.918 5.916 -59.453 1.00 87.25 278 ARG A O 1
ATOM 2247 N N . ASN A 1 279 ? 19.891 4.546 -60.954 1.00 88.44 279 ASN A N 1
ATOM 2248 C CA . ASN A 1 279 ? 19.542 3.298 -60.275 1.00 88.44 279 ASN A CA 1
ATOM 2249 C C . ASN A 1 279 ? 20.273 3.135 -58.933 1.00 88.44 279 ASN A C 1
ATOM 2251 O O . ASN A 1 279 ? 19.636 2.754 -57.954 1.00 88.44 279 ASN A O 1
ATOM 2255 N N . GLU A 1 280 ? 21.567 3.466 -58.854 1.00 88.69 280 GLU A N 1
ATOM 2256 C CA . GLU A 1 280 ? 22.328 3.451 -57.589 1.00 88.69 280 GLU A CA 1
ATOM 2257 C C . GLU A 1 280 ? 21.693 4.371 -56.534 1.00 88.69 280 GLU A C 1
ATOM 2259 O O . GLU A 1 280 ? 21.491 3.979 -55.385 1.00 88.69 280 GLU A O 1
ATOM 2264 N N . PHE A 1 281 ? 21.329 5.594 -56.923 1.00 90.19 281 PHE A N 1
ATOM 2265 C CA . PHE A 1 281 ? 20.695 6.547 -56.014 1.00 90.19 281 PHE A CA 1
ATOM 2266 C C . PHE A 1 281 ? 19.300 6.095 -55.586 1.00 90.19 281 PHE A C 1
ATOM 2268 O O . PHE A 1 281 ? 18.955 6.228 -54.412 1.00 90.19 281 PHE A O 1
ATOM 2275 N N . GLN A 1 282 ? 18.522 5.517 -56.504 1.00 87.44 282 GLN A N 1
ATOM 2276 C CA . GLN A 1 282 ? 17.205 4.967 -56.194 1.00 87.44 282 GLN A CA 1
ATOM 2277 C C . GLN A 1 282 ? 17.293 3.821 -55.174 1.00 87.44 282 GLN A C 1
ATOM 2279 O O . GLN A 1 282 ? 16.524 3.805 -54.218 1.00 87.44 282 GLN A O 1
ATOM 2284 N N . GLN A 1 283 ? 18.284 2.931 -55.294 1.00 90.62 283 GLN A N 1
ATOM 2285 C CA . GLN A 1 283 ? 18.509 1.861 -54.314 1.00 90.62 283 GLN A CA 1
ATOM 2286 C C . GLN A 1 283 ? 18.763 2.403 -52.901 1.00 90.62 283 GLN A C 1
ATOM 2288 O O . GLN A 1 283 ? 18.213 1.875 -51.937 1.00 90.62 283 GLN A O 1
ATOM 2293 N N . ILE A 1 284 ? 19.549 3.474 -52.755 1.00 87.81 284 ILE A N 1
ATOM 2294 C CA . ILE A 1 284 ? 19.817 4.095 -51.444 1.00 87.81 284 ILE A CA 1
ATOM 2295 C C . ILE A 1 284 ? 18.562 4.796 -50.896 1.00 87.81 284 ILE A C 1
ATOM 2297 O O . ILE A 1 284 ? 18.288 4.728 -49.696 1.00 87.81 284 ILE A O 1
ATOM 2301 N N . ILE A 1 285 ? 17.779 5.453 -51.761 1.00 87.19 285 ILE A N 1
ATOM 2302 C CA . ILE A 1 285 ? 16.503 6.089 -51.387 1.00 87.19 285 ILE A CA 1
ATOM 2303 C C . ILE A 1 285 ? 15.508 5.063 -50.839 1.00 87.19 285 ILE A C 1
ATOM 2305 O O . ILE A 1 285 ? 14.801 5.370 -49.880 1.00 87.19 285 ILE A O 1
ATOM 2309 N N . ASP A 1 286 ? 15.471 3.870 -51.426 1.00 89.69 286 ASP A N 1
ATOM 2310 C CA . ASP A 1 286 ? 14.531 2.812 -51.048 1.00 89.69 286 ASP A CA 1
ATOM 2311 C C . ASP A 1 286 ? 15.060 1.926 -49.903 1.00 89.69 286 ASP A C 1
ATOM 2313 O O . ASP A 1 286 ? 14.311 1.143 -49.321 1.00 89.69 286 ASP A O 1
ATOM 2317 N N . SER A 1 287 ? 16.340 2.067 -49.544 1.00 90.50 287 SER A N 1
ATOM 2318 C CA . SER A 1 287 ? 16.970 1.323 -48.451 1.00 90.50 287 SER A CA 1
ATOM 2319 C C . SER A 1 287 ? 16.531 1.815 -47.067 1.00 90.50 287 SER A C 1
ATOM 2321 O O . SER A 1 287 ? 16.144 2.970 -46.873 1.00 90.50 287 SER A O 1
ATOM 2323 N N . THR A 1 288 ? 16.666 0.941 -46.069 1.00 90.19 288 THR A N 1
ATOM 2324 C CA . THR A 1 288 ? 16.421 1.232 -44.649 1.00 90.19 288 THR A CA 1
ATOM 2325 C C . THR A 1 288 ? 17.656 0.917 -43.815 1.00 90.19 288 THR A C 1
ATOM 2327 O O . THR A 1 288 ? 18.401 -0.007 -44.132 1.00 90.19 288 THR A O 1
ATOM 2330 N N . LEU A 1 289 ? 17.861 1.652 -42.721 1.00 86.44 289 LEU A N 1
ATOM 2331 C CA . LEU A 1 289 ? 18.918 1.331 -41.766 1.00 86.44 289 LEU A CA 1
ATOM 2332 C C . LEU A 1 289 ? 18.530 0.131 -40.893 1.00 86.44 289 LEU A C 1
ATOM 2334 O O . LEU A 1 289 ? 17.400 0.052 -40.409 1.00 86.44 289 LEU A O 1
ATOM 2338 N N . THR A 1 290 ? 19.493 -0.749 -40.630 1.00 87.44 290 THR A N 1
ATOM 2339 C CA . THR A 1 290 ? 19.348 -1.845 -39.665 1.00 87.44 290 THR A CA 1
ATOM 2340 C C . THR A 1 290 ? 19.470 -1.304 -38.246 1.00 87.44 290 THR A C 1
ATOM 2342 O O . THR A 1 290 ? 20.477 -0.689 -37.898 1.00 87.44 290 THR A O 1
ATOM 2345 N N . LYS A 1 291 ? 18.445 -1.531 -37.422 1.00 82.81 291 LYS A N 1
ATOM 2346 C CA . LYS A 1 291 ? 18.407 -1.067 -36.033 1.00 82.81 291 LYS A CA 1
ATOM 2347 C C . LYS A 1 291 ? 19.436 -1.830 -35.180 1.00 82.81 291 LYS A C 1
ATOM 2349 O O . LYS A 1 291 ? 19.429 -3.060 -35.203 1.00 82.81 291 LYS A O 1
ATOM 2354 N N . PRO A 1 292 ? 20.283 -1.140 -34.395 1.00 82.25 292 PRO A N 1
ATOM 2355 C CA . PRO A 1 292 ? 21.181 -1.791 -33.453 1.00 82.25 292 PRO A CA 1
ATOM 2356 C C . PRO A 1 292 ? 20.415 -2.573 -32.384 1.00 82.25 292 PRO A C 1
ATOM 2358 O O . PRO A 1 292 ? 19.362 -2.139 -31.905 1.00 82.25 292 PRO A O 1
ATOM 2361 N N . ASN A 1 293 ? 20.975 -3.704 -31.957 1.00 83.12 293 ASN A N 1
ATOM 2362 C CA . ASN A 1 293 ? 20.437 -4.458 -30.831 1.00 83.12 293 ASN A CA 1
ATOM 2363 C C . ASN A 1 293 ? 20.754 -3.732 -29.509 1.00 83.12 293 ASN A C 1
ATOM 2365 O O . ASN A 1 293 ? 21.840 -3.869 -28.947 1.00 83.12 293 ASN A O 1
ATOM 2369 N N . PHE A 1 294 ? 19.787 -2.963 -29.005 1.00 81.19 294 PHE A N 1
ATOM 2370 C CA . PHE A 1 294 ? 19.917 -2.222 -27.745 1.00 81.19 294 PHE A CA 1
ATOM 2371 C C . PHE A 1 294 ? 19.788 -3.095 -26.488 1.00 81.19 294 PHE A C 1
ATOM 2373 O O . PHE A 1 294 ? 20.051 -2.604 -25.391 1.00 81.19 294 PHE A O 1
ATOM 2380 N N . SER A 1 295 ? 19.397 -4.367 -26.613 1.00 79.88 295 SER A N 1
ATOM 2381 C CA . SER A 1 295 ? 19.242 -5.278 -25.470 1.00 79.88 295 SER A CA 1
ATOM 2382 C C . SER A 1 295 ? 20.575 -5.593 -24.799 1.00 79.88 295 SER A C 1
ATOM 2384 O O . SER A 1 295 ? 20.613 -5.794 -23.586 1.00 79.88 295 SER A O 1
ATOM 2386 N N . VAL A 1 296 ? 21.664 -5.582 -25.576 1.00 79.38 296 VAL A N 1
ATOM 2387 C CA . VAL A 1 296 ? 23.027 -5.885 -25.112 1.00 79.38 296 VAL A CA 1
ATOM 2388 C C . VAL A 1 296 ? 23.534 -4.835 -24.123 1.00 79.38 296 VAL A C 1
ATOM 2390 O O . VAL A 1 296 ? 24.173 -5.175 -23.134 1.00 79.38 296 VAL A O 1
ATOM 2393 N N . THR A 1 297 ? 23.231 -3.559 -24.368 1.00 78.94 297 THR A N 1
ATOM 2394 C CA . THR A 1 297 ? 23.683 -2.440 -23.526 1.00 78.94 297 THR A CA 1
ATOM 2395 C C . THR A 1 297 ? 22.609 -1.951 -22.561 1.00 78.94 297 THR A C 1
ATOM 2397 O O . THR A 1 297 ? 22.851 -1.015 -21.810 1.00 78.94 297 THR A O 1
ATOM 2400 N N . PHE A 1 298 ? 21.422 -2.561 -22.542 1.00 87.56 298 PHE A N 1
ATOM 2401 C CA . PHE A 1 298 ? 20.318 -2.108 -21.701 1.00 87.56 298 PHE A CA 1
ATOM 2402 C C . PHE A 1 298 ? 20.728 -2.041 -20.211 1.00 87.56 298 PHE A C 1
ATOM 2404 O O . PHE A 1 298 ? 21.163 -3.047 -19.648 1.00 87.56 298 PHE A O 1
ATOM 2411 N N . PRO A 1 299 ? 20.627 -0.873 -19.547 1.00 87.50 299 PRO A N 1
ATOM 2412 C CA . PRO A 1 299 ? 21.282 -0.666 -18.253 1.00 87.50 299 PRO A CA 1
ATOM 2413 C C . PRO A 1 299 ? 20.424 -1.077 -17.050 1.00 87.50 299 PRO A C 1
ATOM 2415 O O . PRO A 1 299 ? 20.945 -1.257 -15.950 1.00 87.50 299 PRO A O 1
ATOM 2418 N N . TYR A 1 300 ? 19.112 -1.233 -17.231 1.00 91.25 300 TYR A N 1
ATOM 2419 C CA . TYR A 1 300 ? 18.150 -1.430 -16.143 1.00 91.25 300 TYR A CA 1
ATOM 2420 C C . TYR A 1 300 ? 17.959 -2.916 -15.775 1.00 91.25 300 TYR A C 1
ATOM 2422 O O . TYR A 1 300 ? 16.828 -3.405 -15.694 1.00 91.25 300 TYR A O 1
ATOM 2430 N N . TYR A 1 301 ? 19.049 -3.661 -15.575 1.00 85.75 301 TYR A N 1
ATOM 2431 C CA . TYR A 1 301 ? 19.015 -5.063 -15.129 1.00 85.75 301 TYR A CA 1
ATOM 2432 C C . TYR A 1 301 ? 19.350 -5.213 -13.644 1.00 85.75 301 TYR A C 1
ATOM 2434 O O . TYR A 1 301 ? 20.188 -4.488 -13.111 1.00 85.75 301 TYR A O 1
ATOM 2442 N N . GLY A 1 302 ? 18.737 -6.204 -12.995 1.00 86.44 302 GLY A N 1
ATOM 2443 C CA . GLY A 1 302 ? 19.007 -6.577 -11.607 1.00 86.44 302 GLY A CA 1
ATOM 2444 C C . GLY A 1 302 ? 17.796 -6.411 -10.693 1.00 86.44 302 GLY A C 1
ATOM 2445 O O . GLY A 1 302 ? 16.814 -5.756 -11.046 1.00 86.44 302 GLY A O 1
ATOM 2446 N N . GLU A 1 303 ? 17.907 -6.977 -9.488 1.00 90.12 303 GLU A N 1
ATOM 2447 C CA . GLU A 1 303 ? 16.800 -7.126 -8.534 1.00 90.12 303 GLU A CA 1
ATOM 2448 C C . GLU A 1 303 ? 16.046 -5.815 -8.280 1.00 90.12 303 GLU A C 1
ATOM 2450 O O . GLU A 1 303 ? 14.819 -5.785 -8.319 1.00 90.12 303 GLU A O 1
ATOM 2455 N N . TYR A 1 304 ? 16.759 -4.707 -8.062 1.00 93.62 304 TYR A N 1
ATOM 2456 C CA . TYR A 1 304 ? 16.120 -3.424 -7.769 1.00 93.62 304 TYR A CA 1
ATOM 2457 C C . TYR A 1 304 ? 15.352 -2.852 -8.966 1.00 93.62 304 TYR A C 1
ATOM 2459 O O . TYR A 1 304 ? 14.282 -2.273 -8.790 1.00 93.62 304 TYR A O 1
ATOM 2467 N N . TRP A 1 305 ? 15.842 -3.054 -10.190 1.00 94.31 305 TRP A N 1
ATOM 2468 C CA . TRP A 1 305 ? 15.116 -2.638 -11.391 1.00 94.31 305 TRP A CA 1
ATOM 2469 C C . TRP A 1 305 ? 13.878 -3.504 -11.626 1.00 94.31 305 TRP A C 1
ATOM 2471 O O . TRP A 1 305 ? 12.836 -2.979 -12.015 1.00 94.31 305 TRP A O 1
ATOM 2481 N N . ASP A 1 306 ? 13.952 -4.803 -11.332 1.00 90.06 306 ASP A N 1
ATOM 2482 C CA . ASP A 1 306 ? 12.793 -5.696 -11.400 1.00 90.06 306 ASP A CA 1
ATOM 2483 C C . ASP A 1 306 ? 11.752 -5.352 -10.319 1.00 90.06 306 ASP A C 1
ATOM 2485 O O . ASP A 1 306 ? 10.570 -5.214 -10.635 1.00 90.06 306 ASP A O 1
ATOM 2489 N N . LYS A 1 307 ? 12.174 -5.070 -9.077 1.00 93.25 307 LYS A N 1
ATOM 2490 C CA . LYS A 1 307 ? 11.289 -4.552 -8.015 1.00 93.25 307 LYS A CA 1
ATOM 2491 C C . LYS A 1 307 ? 10.639 -3.217 -8.398 1.00 93.25 307 LYS A C 1
ATOM 2493 O O . LYS A 1 307 ? 9.451 -3.021 -8.148 1.00 93.25 307 LYS A O 1
ATOM 2498 N N . ALA A 1 308 ? 11.372 -2.313 -9.054 1.00 95.38 308 ALA A N 1
ATOM 2499 C CA . ALA A 1 308 ? 10.810 -1.061 -9.558 1.00 95.38 308 ALA A CA 1
ATOM 2500 C C . ALA A 1 308 ? 9.732 -1.298 -10.633 1.00 95.38 308 ALA A C 1
ATOM 2502 O O . ALA A 1 308 ? 8.675 -0.671 -10.569 1.00 95.38 308 ALA A O 1
ATOM 2503 N N . ARG A 1 309 ? 9.951 -2.225 -11.580 1.00 95.19 309 ARG A N 1
ATOM 2504 C CA . ARG A 1 309 ? 8.940 -2.617 -12.586 1.00 95.19 309 ARG A CA 1
ATOM 2505 C C . ARG A 1 309 ? 7.692 -3.210 -11.940 1.00 95.19 309 ARG A C 1
ATOM 2507 O O . ARG A 1 309 ? 6.588 -2.776 -12.253 1.00 95.19 309 ARG A O 1
ATOM 2514 N N . ILE A 1 310 ? 7.873 -4.124 -10.985 1.00 94.12 310 ILE A N 1
ATOM 2515 C CA . ILE A 1 310 ? 6.765 -4.715 -10.222 1.00 94.12 310 ILE A CA 1
ATOM 2516 C C . ILE A 1 310 ? 5.958 -3.610 -9.534 1.00 94.12 310 ILE A C 1
ATOM 2518 O O . ILE A 1 310 ? 4.736 -3.566 -9.666 1.00 94.12 310 ILE A O 1
ATOM 2522 N N . ASN A 1 311 ? 6.622 -2.671 -8.854 1.00 95.06 311 ASN A N 1
ATOM 2523 C CA . ASN A 1 311 ? 5.934 -1.557 -8.209 1.00 95.06 311 ASN A CA 1
ATOM 2524 C C . ASN A 1 311 ? 5.195 -0.656 -9.205 1.00 95.06 311 ASN A C 1
ATOM 2526 O O . ASN A 1 311 ? 4.103 -0.186 -8.891 1.00 95.06 311 ASN A O 1
ATOM 2530 N N . ILE A 1 312 ? 5.748 -0.428 -10.398 1.00 93.62 312 ILE A N 1
ATOM 2531 C CA . ILE A 1 312 ? 5.090 0.323 -11.476 1.00 93.62 312 ILE A CA 1
ATOM 2532 C C . ILE A 1 312 ? 3.800 -0.375 -11.921 1.00 93.62 312 ILE A C 1
ATOM 2534 O O . ILE A 1 312 ? 2.760 0.279 -12.026 1.00 93.62 312 ILE A O 1
ATOM 2538 N N . ASP A 1 313 ? 3.822 -1.690 -12.129 1.00 94.75 313 ASP A N 1
ATOM 2539 C CA . ASP A 1 313 ? 2.632 -2.440 -12.542 1.00 94.75 313 ASP A CA 1
ATOM 2540 C C . ASP A 1 313 ? 1.591 -2.543 -11.413 1.00 94.75 313 ASP A C 1
ATOM 2542 O O . ASP A 1 313 ? 0.387 -2.351 -11.636 1.00 94.75 313 ASP A O 1
ATOM 2546 N N . LEU A 1 314 ? 2.041 -2.727 -10.167 1.00 91.06 314 LEU A N 1
ATOM 2547 C CA . LEU A 1 314 ? 1.192 -2.613 -8.978 1.00 91.06 314 LEU A CA 1
ATOM 2548 C C . LEU A 1 314 ? 0.568 -1.217 -8.869 1.00 91.06 314 LEU A C 1
ATOM 2550 O O . LEU A 1 314 ? -0.604 -1.085 -8.511 1.00 91.06 314 LEU A O 1
ATOM 2554 N N . PHE A 1 315 ? 1.313 -0.170 -9.220 1.00 94.62 315 PHE A N 1
ATOM 2555 C CA . PHE A 1 315 ? 0.800 1.188 -9.194 1.00 94.62 315 PHE A CA 1
ATOM 2556 C C . PHE A 1 315 ? -0.302 1.385 -10.234 1.00 94.62 315 PHE A C 1
ATOM 2558 O O . PHE A 1 315 ? -1.375 1.901 -9.919 1.00 94.62 315 PHE A O 1
ATOM 2565 N N . ILE A 1 316 ? -0.057 0.964 -11.476 1.00 89.94 316 ILE A N 1
ATOM 2566 C CA . ILE A 1 316 ? -1.009 1.111 -12.584 1.00 89.94 316 ILE A CA 1
ATOM 2567 C C . ILE A 1 316 ? -2.302 0.335 -12.306 1.00 89.94 316 ILE A C 1
ATOM 2569 O O . ILE A 1 316 ? -3.391 0.824 -12.619 1.00 89.94 316 ILE A O 1
ATOM 2573 N N . SER A 1 317 ? -2.205 -0.847 -11.694 1.00 89.50 317 SER A N 1
ATOM 2574 C CA . SER A 1 317 ? -3.373 -1.663 -11.348 1.00 89.50 317 SER A CA 1
ATOM 2575 C C . SER A 1 317 ? -4.201 -1.061 -10.207 1.00 89.50 317 SER A C 1
ATOM 2577 O O . SER A 1 317 ? -5.428 -1.020 -10.327 1.00 89.50 317 SER A O 1
ATOM 2579 N N . ASN A 1 318 ? -3.559 -0.533 -9.156 1.00 84.56 318 ASN A N 1
ATOM 2580 C CA . ASN A 1 318 ? -4.239 -0.103 -7.926 1.00 84.56 318 ASN A CA 1
ATOM 2581 C C . ASN A 1 318 ? -4.554 1.405 -7.848 1.00 84.56 318 ASN A C 1
ATOM 2583 O O . ASN A 1 318 ? -5.511 1.790 -7.180 1.00 84.56 318 ASN A O 1
ATOM 2587 N N . PHE A 1 319 ? -3.807 2.277 -8.537 1.00 88.19 319 PHE A N 1
ATOM 2588 C CA . PHE A 1 319 ? -3.849 3.737 -8.327 1.00 88.19 319 PHE A CA 1
ATOM 2589 C C . PHE A 1 319 ? -4.090 4.551 -9.612 1.00 88.19 319 PHE A C 1
ATOM 2591 O O . PHE A 1 319 ? -3.485 5.602 -9.831 1.00 88.19 319 PHE A O 1
ATOM 2598 N N . ARG A 1 320 ? -5.033 4.109 -10.456 1.00 86.56 320 ARG A N 1
ATOM 2599 C CA . ARG A 1 320 ? -5.313 4.682 -11.794 1.00 86.56 320 ARG A CA 1
ATOM 2600 C C . ARG A 1 320 ? -5.602 6.189 -11.833 1.00 86.56 320 ARG A C 1
ATOM 2602 O O . ARG A 1 320 ? -5.309 6.827 -12.840 1.00 86.56 320 ARG A O 1
ATOM 2609 N N . ASN A 1 321 ? -6.169 6.751 -10.763 1.00 83.00 321 ASN A N 1
ATOM 2610 C CA . ASN A 1 321 ? -6.561 8.168 -10.675 1.00 83.00 321 ASN A CA 1
ATOM 2611 C C . ASN A 1 321 ? -5.558 9.024 -9.884 1.00 83.00 321 ASN A C 1
ATOM 2613 O O . ASN A 1 321 ? -5.857 10.156 -9.504 1.00 83.00 321 ASN A O 1
ATOM 2617 N N . SER A 1 322 ? -4.379 8.480 -9.591 1.00 89.25 322 SER A N 1
ATOM 2618 C CA . SER A 1 322 ? -3.378 9.165 -8.787 1.00 89.25 322 SER A CA 1
ATOM 2619 C C . SER A 1 322 ? -2.672 10.292 -9.550 1.00 89.25 322 SER A C 1
ATOM 2621 O O . SER A 1 322 ? -2.435 10.203 -10.757 1.00 89.25 322 SER A O 1
ATOM 2623 N N . LYS A 1 323 ? -2.257 11.340 -8.827 1.00 89.25 323 LYS A N 1
ATOM 2624 C CA . LYS A 1 323 ? -1.498 12.475 -9.382 1.00 89.25 323 LYS A CA 1
ATOM 2625 C C . LYS A 1 323 ? -0.130 12.053 -9.932 1.00 89.25 323 LYS A C 1
ATOM 2627 O O . LYS A 1 323 ? 0.397 12.725 -10.811 1.00 89.25 323 LYS A O 1
ATOM 2632 N N . GLN A 1 324 ? 0.432 10.950 -9.437 1.00 89.75 324 GLN A N 1
ATOM 2633 C CA . GLN A 1 324 ?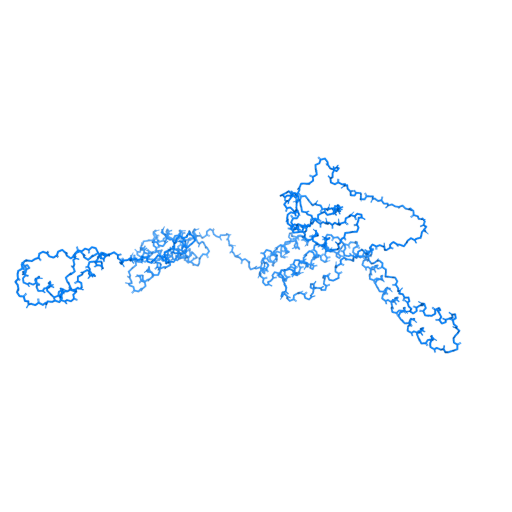 1.735 10.421 -9.846 1.00 89.75 324 GLN A CA 1
ATOM 2634 C C . GLN A 1 324 ? 1.664 9.528 -11.102 1.00 89.75 324 GLN A C 1
ATOM 2636 O O . GLN A 1 324 ? 2.704 9.123 -11.620 1.00 89.75 324 GLN A O 1
ATOM 2641 N N . MET A 1 325 ? 0.468 9.252 -11.641 1.00 89.00 325 MET A N 1
ATOM 2642 C CA . MET A 1 325 ? 0.290 8.410 -12.834 1.00 89.00 325 MET A CA 1
ATOM 2643 C C . MET A 1 325 ? 1.106 8.848 -14.064 1.00 89.00 325 MET A C 1
ATOM 2645 O O . MET A 1 325 ? 1.665 7.969 -14.720 1.00 89.00 325 MET A O 1
ATOM 2649 N N . PRO A 1 326 ? 1.217 10.148 -14.418 1.00 89.62 326 PRO A N 1
ATOM 2650 C CA . PRO A 1 326 ? 2.044 10.562 -15.551 1.00 89.62 326 PRO A CA 1
ATOM 2651 C C . PRO A 1 326 ? 3.511 10.150 -15.385 1.00 89.62 326 PRO A C 1
ATOM 2653 O O . PRO A 1 326 ? 4.094 9.594 -16.311 1.00 89.62 326 PRO A O 1
ATOM 2656 N N . SER A 1 327 ? 4.076 10.339 -14.190 1.00 90.69 327 SER A N 1
ATOM 2657 C CA . SER A 1 327 ? 5.450 9.936 -13.875 1.00 90.69 327 SER A CA 1
ATOM 2658 C C . SER A 1 327 ? 5.628 8.421 -13.952 1.00 90.69 327 SER A C 1
ATOM 2660 O O . SER A 1 327 ? 6.610 7.948 -14.512 1.00 90.69 327 SER A O 1
ATOM 2662 N N . ILE A 1 328 ? 4.655 7.653 -13.452 1.00 93.50 328 ILE A N 1
ATOM 2663 C CA . ILE A 1 328 ? 4.666 6.186 -13.524 1.00 93.50 328 ILE A CA 1
ATOM 2664 C C . ILE A 1 328 ? 4.655 5.686 -14.973 1.00 93.50 328 ILE A C 1
ATOM 2666 O O . ILE A 1 328 ? 5.364 4.737 -15.285 1.00 93.50 328 ILE A O 1
ATOM 2670 N N . ARG A 1 329 ? 3.915 6.333 -15.882 1.00 90.62 329 ARG A N 1
ATOM 2671 C CA . ARG A 1 329 ? 3.923 5.963 -17.310 1.00 90.62 329 ARG A CA 1
ATOM 2672 C C . ARG A 1 329 ? 5.273 6.224 -17.973 1.00 90.62 329 ARG A C 1
ATOM 2674 O O . ARG A 1 329 ? 5.727 5.392 -18.746 1.00 90.62 329 ARG A O 1
ATOM 2681 N N . VAL A 1 330 ? 5.914 7.349 -17.654 1.00 91.19 330 VAL A N 1
ATOM 2682 C CA . VAL A 1 330 ? 7.270 7.641 -18.145 1.00 91.19 330 VAL A CA 1
ATOM 2683 C C . VAL A 1 330 ? 8.248 6.583 -17.640 1.00 91.19 330 VAL A C 1
ATOM 2685 O O . VAL A 1 330 ? 8.993 6.021 -18.434 1.00 91.19 330 VAL A O 1
ATOM 2688 N N . LEU A 1 331 ? 8.194 6.254 -16.345 1.00 90.88 331 LEU A N 1
ATOM 2689 C CA . LEU A 1 331 ? 9.033 5.205 -15.766 1.00 90.88 331 LEU A CA 1
ATOM 2690 C C . LEU A 1 331 ? 8.763 3.832 -16.387 1.00 90.88 331 LEU A C 1
ATOM 2692 O O . LEU A 1 331 ? 9.711 3.098 -16.637 1.00 90.88 331 LEU A O 1
ATOM 2696 N N . LYS A 1 332 ? 7.499 3.490 -16.668 1.00 92.88 332 LYS A N 1
ATOM 2697 C CA . LYS A 1 332 ? 7.154 2.232 -17.339 1.00 92.88 332 LYS A CA 1
ATOM 2698 C C . LYS A 1 332 ? 7.850 2.123 -18.691 1.00 92.88 332 LYS A C 1
ATOM 2700 O O . LYS A 1 332 ? 8.529 1.135 -18.921 1.00 92.88 332 LYS A O 1
ATOM 2705 N N . ASN A 1 333 ? 7.719 3.148 -19.531 1.00 88.62 333 ASN A N 1
ATOM 2706 C CA . ASN A 1 333 ? 8.312 3.149 -20.867 1.00 88.62 333 ASN A CA 1
ATOM 2707 C C . ASN A 1 333 ? 9.847 3.134 -20.824 1.00 88.62 333 ASN A C 1
ATOM 2709 O O . ASN A 1 333 ? 10.478 2.510 -21.667 1.00 88.62 333 ASN A O 1
ATOM 2713 N N . GLU A 1 334 ? 10.454 3.825 -19.857 1.00 89.12 334 GLU A N 1
ATOM 2714 C CA . GLU A 1 334 ? 11.914 3.891 -19.737 1.00 89.12 334 GLU A CA 1
ATOM 2715 C C . GLU A 1 334 ? 12.517 2.564 -19.258 1.00 89.12 334 GLU A C 1
ATOM 2717 O O . GLU A 1 334 ? 13.570 2.139 -19.731 1.00 89.12 334 GLU A O 1
ATOM 2722 N N . LEU A 1 335 ? 11.846 1.903 -18.309 1.00 90.31 335 LEU A N 1
ATOM 2723 C CA . LEU A 1 335 ? 12.324 0.665 -17.696 1.00 90.31 335 LEU A CA 1
ATOM 2724 C C . LEU A 1 335 ? 11.864 -0.594 -18.436 1.00 90.31 335 LEU A C 1
ATOM 2726 O O . LEU A 1 335 ? 12.275 -1.695 -18.052 1.00 90.31 335 LEU A O 1
ATOM 2730 N N . GLU A 1 336 ? 11.029 -0.462 -19.463 1.00 87.62 336 GLU A N 1
ATOM 2731 C CA . GLU A 1 336 ? 10.561 -1.573 -20.286 1.00 87.62 336 GLU A CA 1
ATOM 2732 C C . GLU A 1 336 ? 11.751 -2.294 -20.930 1.00 87.62 336 GLU A C 1
ATOM 2734 O O . GLU A 1 336 ? 12.630 -1.679 -21.539 1.00 87.62 336 GLU A O 1
ATOM 2739 N N . LYS A 1 337 ? 11.814 -3.617 -20.737 1.00 83.25 337 LYS A N 1
ATOM 2740 C CA . LYS A 1 337 ? 12.892 -4.424 -21.311 1.00 83.25 337 LYS A CA 1
ATOM 2741 C C . LYS A 1 337 ? 12.717 -4.436 -22.835 1.00 83.25 337 LYS A C 1
ATOM 2743 O O . LYS A 1 337 ? 11.594 -4.637 -23.299 1.00 83.25 337 LYS A O 1
ATOM 2748 N N . PRO A 1 338 ? 13.785 -4.235 -23.626 1.00 78.25 338 PRO A N 1
ATOM 2749 C CA . PRO A 1 338 ? 13.671 -4.327 -25.072 1.00 78.25 338 PRO A CA 1
ATOM 2750 C C . PRO A 1 338 ? 13.261 -5.749 -25.461 1.00 78.25 338 PRO A C 1
ATOM 2752 O O . PRO A 1 338 ? 13.827 -6.718 -24.953 1.00 78.25 338 PRO A O 1
ATOM 2755 N N . VAL A 1 339 ? 12.293 -5.871 -26.367 1.00 62.91 339 VAL A N 1
ATOM 2756 C CA . VAL A 1 339 ? 11.921 -7.163 -26.950 1.00 62.91 339 VAL A CA 1
ATOM 2757 C C . VAL A 1 339 ? 13.144 -7.708 -27.691 1.00 62.91 339 VAL A C 1
ATOM 2759 O O . VAL A 1 339 ? 13.702 -7.019 -28.548 1.00 62.91 339 VAL A O 1
ATOM 2762 N N . MET A 1 340 ? 13.591 -8.916 -27.340 1.00 54.34 340 MET A N 1
ATOM 2763 C CA . MET A 1 340 ? 14.563 -9.642 -28.152 1.00 54.34 340 MET A CA 1
ATOM 2764 C C . MET A 1 340 ? 13.875 -10.001 -29.468 1.00 54.34 340 MET A C 1
ATOM 2766 O O . MET A 1 340 ? 13.068 -10.921 -29.518 1.00 54.34 340 MET A O 1
ATOM 2770 N N . GLU A 1 341 ? 14.150 -9.243 -30.527 1.00 42.72 341 GLU A N 1
ATOM 2771 C CA . GLU A 1 341 ? 13.854 -9.703 -31.880 1.00 42.72 341 GLU A CA 1
ATOM 2772 C C . GLU A 1 341 ? 14.791 -10.885 -32.145 1.00 42.72 341 GLU A C 1
ATOM 2774 O O . GLU A 1 341 ? 16.005 -10.707 -32.275 1.00 42.72 341 GLU A O 1
ATOM 2779 N N . GLU A 1 342 ? 14.245 -12.103 -32.150 1.00 36.09 342 GLU A N 1
ATOM 2780 C CA . GLU A 1 342 ? 14.958 -13.252 -32.694 1.00 36.09 342 GLU A CA 1
ATOM 2781 C C . GLU A 1 342 ? 15.389 -12.906 -34.115 1.00 36.09 342 GLU A C 1
ATOM 2783 O O . GLU A 1 342 ? 14.600 -12.415 -34.929 1.00 36.09 342 GLU A O 1
ATOM 2788 N N . ALA A 1 343 ? 16.680 -13.092 -34.383 1.00 31.31 343 ALA A N 1
ATOM 2789 C CA . ALA A 1 343 ? 17.256 -12.816 -35.681 1.00 31.31 343 ALA A CA 1
ATOM 2790 C C . ALA A 1 343 ? 16.465 -13.585 -36.742 1.00 31.31 343 ALA A C 1
ATOM 2792 O O . ALA A 1 343 ? 16.430 -14.814 -36.730 1.00 31.31 343 ALA A O 1
ATOM 2793 N N . ALA A 1 344 ? 15.837 -12.846 -37.657 1.00 29.05 344 ALA A N 1
ATOM 2794 C CA . ALA A 1 344 ? 15.294 -13.420 -38.871 1.00 29.05 344 ALA A CA 1
ATOM 2795 C C . ALA A 1 344 ? 16.406 -14.228 -39.549 1.00 29.05 344 ALA A C 1
ATOM 2797 O O . ALA A 1 344 ? 17.465 -13.688 -39.886 1.00 29.05 344 ALA A O 1
ATOM 2798 N N . ASP A 1 345 ? 16.139 -15.523 -39.690 1.00 29.16 345 ASP A N 1
ATOM 2799 C CA . ASP A 1 345 ? 16.959 -16.514 -40.365 1.00 29.16 345 ASP A CA 1
ATOM 2800 C C . ASP A 1 345 ? 17.407 -15.965 -41.728 1.00 29.16 345 ASP A C 1
ATOM 2802 O O . ASP A 1 345 ? 16.652 -15.905 -42.700 1.00 29.16 345 ASP A O 1
ATOM 2806 N N . THR A 1 346 ? 18.641 -15.471 -41.772 1.00 26.84 346 THR A N 1
ATOM 2807 C CA . THR A 1 346 ? 19.336 -15.143 -43.009 1.00 26.84 346 THR A CA 1
ATOM 2808 C C . THR A 1 346 ? 20.427 -16.177 -43.163 1.00 26.84 346 THR A C 1
ATOM 2810 O O . THR A 1 346 ? 21.549 -16.050 -42.678 1.00 26.84 346 THR A O 1
ATOM 2813 N N . THR A 1 347 ? 20.068 -17.246 -43.863 1.00 30.55 347 THR A N 1
ATOM 2814 C CA . THR A 1 347 ? 21.017 -18.165 -44.473 1.00 30.55 347 THR A CA 1
ATOM 2815 C C . THR A 1 347 ? 22.039 -17.370 -45.289 1.00 30.55 347 THR A C 1
ATOM 2817 O O . THR A 1 347 ? 21.691 -16.825 -46.338 1.00 30.55 347 THR A O 1
ATOM 2820 N N . ASN A 1 348 ? 23.281 -17.282 -44.806 1.00 27.80 348 ASN A N 1
ATOM 2821 C CA . ASN A 1 348 ? 24.496 -17.625 -45.556 1.00 27.80 348 ASN A CA 1
ATOM 2822 C C . ASN A 1 348 ? 25.760 -17.471 -44.686 1.00 27.80 348 ASN A C 1
ATOM 2824 O O . ASN A 1 348 ? 26.161 -16.371 -44.328 1.00 27.80 348 ASN A O 1
ATOM 2828 N N . SER A 1 349 ? 26.353 -18.632 -44.396 1.00 30.94 349 SER A N 1
ATOM 2829 C CA . SER A 1 349 ? 27.764 -18.968 -44.154 1.00 30.94 349 SER A CA 1
ATOM 2830 C C . SER A 1 349 ? 28.759 -17.855 -43.793 1.00 30.94 349 SER A C 1
ATOM 2832 O O . SER A 1 349 ? 29.163 -17.091 -44.660 1.00 30.94 349 SER A O 1
ATOM 2834 N N . GLU A 1 350 ? 29.316 -17.901 -42.580 1.00 26.41 350 GLU A N 1
ATOM 2835 C CA . GLU A 1 350 ? 30.677 -18.407 -42.312 1.00 26.41 350 GLU A CA 1
ATOM 2836 C C . GLU A 1 350 ? 30.967 -18.440 -40.798 1.00 26.41 350 GLU A C 1
ATOM 2838 O O . GLU A 1 350 ? 30.313 -17.791 -39.988 1.00 26.41 350 GLU A O 1
ATOM 2843 N N . ILE A 1 351 ? 31.887 -19.325 -40.429 1.00 31.38 351 ILE A N 1
ATOM 2844 C CA . ILE A 1 351 ? 32.099 -19.931 -39.111 1.00 31.38 351 ILE A CA 1
ATOM 2845 C C . ILE A 1 351 ? 32.936 -19.023 -38.199 1.00 31.38 351 ILE A C 1
ATOM 2847 O O . ILE A 1 351 ? 34.030 -18.649 -38.601 1.00 31.38 351 ILE A O 1
ATOM 2851 N N . GLU A 1 352 ? 32.527 -18.836 -36.936 1.00 25.55 352 GLU A N 1
ATOM 2852 C CA . GLU A 1 352 ? 33.441 -19.014 -35.792 1.00 25.55 352 GLU A CA 1
ATOM 2853 C C . GLU A 1 352 ? 32.713 -19.302 -34.455 1.00 25.55 352 GLU A C 1
ATOM 2855 O O . GLU A 1 352 ? 31.939 -18.515 -33.923 1.00 25.55 352 GLU A O 1
ATOM 2860 N N . ASN A 1 353 ? 32.993 -20.511 -33.961 1.00 26.75 353 ASN A N 1
ATOM 2861 C CA . ASN A 1 353 ? 32.865 -21.071 -32.606 1.00 26.75 353 ASN A CA 1
ATOM 2862 C C . ASN A 1 353 ? 33.422 -20.121 -31.508 1.00 26.75 353 ASN A C 1
ATOM 2864 O O . ASN A 1 353 ? 34.360 -19.391 -31.789 1.00 26.75 353 ASN A O 1
ATOM 2868 N N . LEU A 1 354 ? 33.036 -20.080 -30.222 1.00 25.70 354 LEU A N 1
ATOM 2869 C CA . LEU A 1 354 ? 32.483 -21.039 -29.250 1.00 25.70 354 LEU A CA 1
ATOM 2870 C C . LEU A 1 354 ? 31.965 -20.242 -28.024 1.00 25.70 354 LEU A C 1
ATOM 2872 O O . LEU A 1 354 ? 32.674 -19.354 -27.553 1.00 25.70 354 LEU A O 1
ATOM 2876 N N . ASN A 1 355 ? 30.799 -20.615 -27.472 1.00 26.81 355 ASN A N 1
ATOM 2877 C CA . ASN A 1 355 ? 30.556 -20.936 -26.044 1.00 26.81 355 ASN A CA 1
ATOM 2878 C C . ASN A 1 355 ? 29.051 -20.890 -25.720 1.00 26.81 355 ASN A C 1
ATOM 2880 O O . ASN A 1 355 ? 28.545 -19.934 -25.139 1.00 26.81 355 ASN A O 1
ATOM 2884 N N . ASN A 1 356 ? 28.344 -21.963 -26.084 1.00 29.38 356 ASN A N 1
ATOM 2885 C CA . ASN A 1 356 ? 26.973 -22.224 -25.654 1.00 29.38 356 ASN A CA 1
ATOM 2886 C C . ASN A 1 356 ? 26.997 -23.066 -24.371 1.00 29.38 356 ASN A C 1
ATOM 2888 O O . ASN A 1 356 ? 27.392 -24.232 -24.402 1.00 29.38 356 ASN A O 1
ATOM 2892 N N . ALA A 1 357 ? 26.534 -22.492 -23.261 1.00 28.70 357 ALA A N 1
ATOM 2893 C CA . ALA A 1 357 ? 25.958 -23.271 -22.174 1.00 28.70 357 ALA A CA 1
ATOM 2894 C C . ALA A 1 357 ? 24.518 -23.603 -22.588 1.00 28.70 357 ALA A C 1
ATOM 2896 O O . ALA A 1 357 ? 23.668 -22.725 -22.699 1.00 28.70 357 ALA A O 1
ATOM 2897 N N . GLN A 1 358 ? 24.286 -24.869 -22.915 1.00 34.88 358 GLN A N 1
ATOM 2898 C CA . GLN A 1 358 ? 22.987 -25.385 -23.319 1.00 34.88 358 GLN A CA 1
ATOM 2899 C C . GLN A 1 358 ? 21.996 -25.344 -22.145 1.00 34.88 358 GLN A C 1
ATOM 2901 O O . GLN A 1 358 ? 22.136 -26.110 -21.196 1.00 34.88 358 GLN A O 1
ATOM 2906 N N . ASN A 1 359 ? 20.954 -24.521 -22.253 1.00 38.16 359 ASN A N 1
ATOM 2907 C CA . ASN A 1 359 ? 19.678 -24.783 -21.589 1.00 38.16 359 ASN A CA 1
ATOM 2908 C C . ASN A 1 359 ? 18.878 -25.727 -22.496 1.00 38.16 359 ASN A C 1
ATOM 2910 O O . ASN A 1 359 ? 18.160 -25.284 -23.389 1.00 38.16 359 ASN A O 1
ATOM 2914 N N . THR A 1 360 ? 19.040 -27.038 -22.328 1.00 42.75 360 THR A N 1
ATOM 2915 C CA . THR A 1 360 ? 18.151 -28.020 -22.963 1.00 42.75 360 THR A CA 1
ATOM 2916 C C . THR A 1 360 ? 16.903 -28.174 -22.104 1.00 42.75 360 THR A C 1
ATOM 2918 O O . THR A 1 360 ? 16.983 -28.724 -21.008 1.00 42.75 360 THR A O 1
ATOM 2921 N N . ALA A 1 361 ? 15.761 -27.690 -22.590 1.00 51.19 361 ALA A N 1
ATOM 2922 C CA . ALA A 1 361 ? 14.462 -28.023 -22.017 1.00 51.19 361 ALA A CA 1
ATOM 2923 C C . ALA A 1 361 ? 14.224 -29.542 -22.140 1.00 51.19 361 ALA A C 1
ATOM 2925 O O . ALA A 1 361 ? 14.343 -30.106 -23.229 1.00 51.19 361 ALA A O 1
ATOM 2926 N N . THR A 1 362 ? 13.930 -30.208 -21.024 1.00 58.94 362 THR A N 1
ATOM 2927 C CA . THR A 1 362 ? 13.655 -31.654 -20.962 1.00 58.94 362 THR A CA 1
ATOM 2928 C C . THR A 1 362 ? 12.156 -31.903 -21.144 1.00 58.94 362 THR A C 1
ATOM 2930 O O . THR A 1 362 ? 11.344 -31.160 -20.590 1.00 58.94 362 THR A O 1
ATOM 2933 N N . PHE A 1 363 ? 11.759 -32.944 -21.884 1.00 61.72 363 PHE A N 1
ATOM 2934 C CA . PHE A 1 363 ? 10.341 -33.295 -22.011 1.00 61.72 363 PHE A CA 1
ATOM 2935 C C . PHE A 1 363 ? 9.770 -33.747 -20.662 1.00 61.72 363 PHE A C 1
ATOM 2937 O O . PHE A 1 363 ? 10.414 -34.477 -19.911 1.00 61.72 363 PHE A O 1
ATOM 2944 N N . CYS A 1 364 ? 8.528 -33.354 -20.365 1.00 64.69 364 CYS A N 1
ATOM 2945 C CA . CYS A 1 364 ? 7.864 -33.724 -19.110 1.00 64.69 364 CYS A CA 1
ATOM 2946 C C . CYS A 1 364 ? 7.753 -35.248 -18.924 1.00 64.69 364 CYS A C 1
ATOM 2948 O O . CYS A 1 364 ? 7.784 -35.719 -17.793 1.00 64.69 364 CYS A O 1
ATOM 2950 N N . SER A 1 365 ? 7.666 -36.020 -20.015 1.00 59.84 365 SER A N 1
ATOM 2951 C CA . SER A 1 365 ? 7.641 -37.491 -20.003 1.00 59.84 365 SER A CA 1
ATOM 2952 C C . SER A 1 365 ? 8.917 -38.135 -19.462 1.00 59.84 365 SER A C 1
ATOM 2954 O O . SER A 1 365 ? 8.878 -39.289 -19.043 1.00 59.84 365 SER A O 1
ATOM 2956 N N . ASP A 1 366 ? 10.029 -37.400 -19.472 1.00 65.12 366 ASP A N 1
ATOM 2957 C CA . ASP A 1 366 ? 11.354 -37.915 -19.123 1.00 65.12 366 ASP A CA 1
ATOM 2958 C C . ASP A 1 366 ? 11.710 -37.625 -17.652 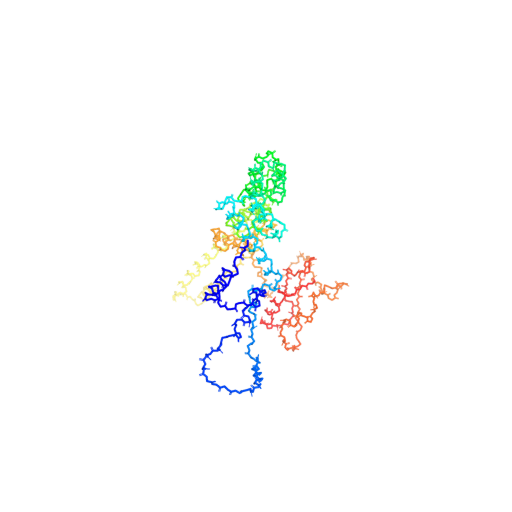1.00 65.12 366 ASP A C 1
ATOM 2960 O O . ASP A 1 366 ? 12.793 -37.976 -17.182 1.00 65.12 366 ASP A O 1
ATOM 2964 N N . LEU A 1 367 ? 10.802 -36.984 -16.907 1.00 70.88 367 LEU A N 1
ATOM 2965 C CA . LEU A 1 367 ? 10.940 -36.734 -15.475 1.00 70.88 367 LEU A CA 1
ATOM 2966 C C . LEU A 1 367 ? 10.516 -37.973 -14.675 1.00 70.88 367 LEU A C 1
ATOM 2968 O O . LEU A 1 367 ? 9.441 -38.521 -14.899 1.00 70.88 367 LEU A O 1
ATOM 2972 N N . GLU A 1 368 ? 11.308 -38.367 -13.670 1.00 68.06 368 GLU A N 1
ATOM 2973 C CA . GLU A 1 368 ? 10.944 -39.461 -12.745 1.00 68.06 368 GLU A CA 1
ATOM 2974 C C . GLU A 1 368 ? 9.622 -39.193 -12.000 1.00 68.06 368 GLU A C 1
ATOM 2976 O O . GLU A 1 368 ? 8.911 -40.126 -11.629 1.00 68.06 368 GLU A O 1
ATOM 2981 N N . SER A 1 369 ? 9.283 -37.917 -11.795 1.00 71.44 369 SER A N 1
ATOM 2982 C CA . SER A 1 369 ? 8.019 -37.473 -11.207 1.00 71.44 369 SER A CA 1
ATOM 2983 C C . SER A 1 369 ? 7.500 -36.248 -11.966 1.00 71.44 369 SER A C 1
ATOM 2985 O O . SER A 1 369 ? 7.808 -35.118 -11.574 1.00 71.44 369 SER A O 1
ATOM 2987 N N . PRO A 1 370 ? 6.733 -36.435 -13.054 1.00 73.75 370 PRO A N 1
ATOM 2988 C CA . PRO A 1 370 ? 6.233 -35.322 -13.843 1.00 73.75 370 PRO A CA 1
ATOM 2989 C C . PRO A 1 370 ? 5.219 -34.492 -13.043 1.00 73.75 370 PRO A C 1
ATOM 2991 O O . PRO A 1 370 ? 4.386 -35.068 -12.326 1.00 73.75 370 PRO A O 1
ATOM 2994 N N . PRO A 1 371 ? 5.253 -33.154 -13.173 1.00 74.25 371 PRO A N 1
ATOM 2995 C CA . PRO A 1 371 ? 4.284 -32.282 -12.525 1.00 74.25 371 PRO A CA 1
ATOM 2996 C C . PRO A 1 371 ? 2.868 -32.639 -13.004 1.00 74.25 371 PRO A C 1
ATOM 2998 O O . PRO A 1 371 ? 2.636 -32.877 -14.190 1.00 74.25 371 PRO A O 1
ATOM 3001 N N . GLN A 1 372 ? 1.921 -32.727 -12.068 1.00 80.44 372 GLN A N 1
ATOM 3002 C CA . GLN A 1 372 ? 0.550 -33.164 -12.340 1.00 80.44 372 GLN A CA 1
ATOM 3003 C C . GLN A 1 372 ? -0.365 -31.956 -12.452 1.00 80.44 372 GLN A C 1
ATOM 3005 O O . GLN A 1 372 ? -0.356 -31.114 -11.573 1.00 80.44 372 GLN A O 1
ATOM 3010 N N . ILE A 1 373 ? -1.208 -31.884 -13.479 1.00 84.44 373 ILE A N 1
ATOM 3011 C CA . ILE A 1 373 ? -2.148 -30.764 -13.602 1.00 84.44 373 ILE A CA 1
ATOM 3012 C C . ILE A 1 373 ? -3.171 -30.826 -12.466 1.00 84.44 373 ILE A C 1
ATOM 3014 O O . ILE A 1 373 ? -3.892 -31.818 -12.292 1.00 84.44 373 ILE A O 1
ATOM 3018 N N . ARG A 1 374 ? -3.282 -29.737 -11.709 1.00 77.25 374 ARG A N 1
ATOM 3019 C CA . ARG A 1 374 ? -4.220 -29.599 -10.602 1.00 77.25 374 ARG A CA 1
ATOM 3020 C C . ARG A 1 374 ? -5.658 -29.615 -11.122 1.00 77.25 374 ARG A C 1
ATOM 3022 O O . ARG A 1 374 ? -6.124 -28.683 -11.764 1.00 77.25 374 ARG A O 1
ATOM 3029 N N . GLY A 1 375 ? -6.389 -30.678 -10.790 1.00 78.06 375 GLY A N 1
ATOM 3030 C CA . GLY A 1 375 ? -7.752 -30.908 -11.286 1.00 78.06 375 GLY A CA 1
ATOM 3031 C C . GLY A 1 375 ? -7.835 -31.817 -12.516 1.00 78.06 375 GLY A C 1
ATOM 3032 O O . GLY A 1 375 ? -8.947 -32.131 -12.934 1.00 78.06 375 GLY A O 1
ATOM 3033 N N . GLY A 1 376 ? -6.694 -32.293 -13.025 1.00 81.88 376 GLY A N 1
ATOM 3034 C CA . GLY A 1 376 ? -6.599 -33.247 -14.128 1.00 81.88 376 GLY A CA 1
ATOM 3035 C C . GLY A 1 376 ? -6.658 -32.601 -15.514 1.00 81.88 376 GLY A C 1
ATOM 3036 O O . GLY A 1 376 ? -7.281 -31.558 -15.708 1.00 81.88 376 GLY A O 1
ATOM 3037 N N . MET A 1 377 ? -6.023 -33.258 -16.490 1.00 79.25 377 MET A N 1
ATOM 3038 C CA . MET A 1 377 ? -5.985 -32.802 -17.886 1.00 79.25 377 MET A CA 1
ATOM 3039 C C . MET A 1 377 ? -7.393 -32.690 -18.489 1.00 79.25 377 MET A C 1
ATOM 3041 O O . MET A 1 377 ? -7.696 -31.716 -19.168 1.00 79.25 377 MET A O 1
ATOM 3045 N N . ASP A 1 378 ? -8.291 -33.628 -18.174 1.00 75.94 378 ASP A N 1
ATOM 3046 C CA . ASP A 1 378 ? -9.657 -33.633 -18.713 1.00 75.94 378 ASP A CA 1
ATOM 3047 C C . ASP A 1 378 ? -10.454 -32.385 -18.314 1.00 75.94 378 ASP A C 1
ATOM 3049 O O . ASP A 1 378 ? -11.278 -31.891 -19.082 1.00 75.94 378 ASP A O 1
ATOM 3053 N N . LYS A 1 379 ? -10.218 -31.843 -17.112 1.00 77.25 379 LYS A N 1
ATOM 3054 C CA . LYS A 1 379 ? -10.884 -30.615 -16.666 1.00 77.25 379 LYS A CA 1
ATOM 3055 C C . LYS A 1 379 ? -10.383 -29.406 -17.456 1.00 77.25 379 LYS A C 1
ATOM 3057 O O . LYS A 1 379 ? -11.198 -28.616 -17.918 1.00 77.25 379 LYS A O 1
ATOM 3062 N N . PHE A 1 380 ? -9.069 -29.310 -17.648 1.00 81.44 380 PHE A N 1
ATOM 3063 C CA . PHE A 1 380 ? -8.445 -28.269 -18.464 1.00 81.44 380 PHE A CA 1
ATOM 3064 C C . PHE A 1 380 ? -8.931 -28.323 -19.923 1.00 81.44 380 PHE A C 1
ATOM 3066 O O . PHE A 1 380 ? -9.337 -27.310 -20.486 1.00 81.44 380 PHE A O 1
ATOM 3073 N N . LEU A 1 381 ? -8.998 -29.520 -20.515 1.00 76.12 381 LEU A N 1
ATOM 3074 C CA . LEU A 1 381 ? -9.494 -29.709 -21.883 1.00 76.12 381 LEU A CA 1
ATOM 3075 C C . LEU A 1 381 ? -10.992 -29.398 -22.032 1.00 76.12 381 LEU A C 1
ATOM 3077 O O . LEU A 1 381 ? -11.410 -28.886 -23.067 1.00 76.12 381 LEU A O 1
ATOM 3081 N N . ASN A 1 382 ? -11.809 -29.652 -21.007 1.00 71.38 382 ASN A N 1
ATOM 3082 C CA . ASN A 1 382 ? -13.227 -29.282 -21.031 1.00 71.38 382 ASN A CA 1
ATOM 3083 C C . ASN A 1 382 ? -13.446 -27.760 -20.977 1.00 71.38 382 ASN A C 1
ATOM 3085 O O . ASN A 1 382 ? -14.418 -27.268 -21.550 1.00 71.38 382 ASN A O 1
ATOM 3089 N N . GLU A 1 383 ? -12.549 -27.009 -20.331 1.00 69.25 383 GLU A N 1
ATOM 3090 C CA . GLU A 1 383 ? -12.582 -25.538 -20.325 1.00 69.25 383 GLU A CA 1
ATOM 3091 C C . GLU A 1 383 ? -12.186 -24.939 -21.686 1.00 69.25 383 GLU A C 1
ATOM 3093 O O . GLU A 1 383 ? -12.645 -23.852 -22.034 1.00 69.25 383 GLU A O 1
ATOM 3098 N N . LEU A 1 384 ? -11.422 -25.679 -22.497 1.00 69.25 384 LEU A N 1
ATOM 3099 C CA . LEU A 1 384 ? -11.009 -25.284 -23.848 1.00 69.25 384 LEU A CA 1
ATOM 3100 C C . LEU A 1 384 ? -12.118 -25.393 -24.909 1.00 69.25 384 LEU A C 1
ATOM 3102 O O . LEU A 1 384 ? -11.919 -24.936 -26.029 1.00 69.25 384 LEU A O 1
ATOM 3106 N N . GLY A 1 385 ? -13.293 -25.939 -24.577 1.00 55.66 385 GLY A N 1
ATOM 3107 C CA . GLY A 1 385 ? -14.471 -25.885 -25.443 1.00 55.66 385 GLY A CA 1
ATOM 3108 C C . GLY A 1 385 ? -14.322 -26.638 -26.770 1.00 55.66 385 GLY A C 1
ATOM 3109 O O . GLY A 1 385 ? -14.278 -26.023 -27.824 1.00 55.66 385 GLY A O 1
ATOM 3110 N N . GLY A 1 386 ? -14.320 -27.974 -26.721 1.00 55.00 386 GLY A N 1
ATOM 3111 C CA . GLY A 1 386 ? -14.758 -28.847 -27.823 1.00 55.00 386 GLY A CA 1
ATOM 3112 C C . GLY A 1 386 ? -14.209 -28.558 -29.227 1.00 55.00 386 GLY A C 1
ATOM 3113 O O . GLY A 1 386 ? -14.985 -28.582 -30.181 1.00 55.00 386 GLY A O 1
ATOM 3114 N N . PHE A 1 387 ? -12.908 -28.300 -29.378 1.00 56.12 387 PHE A N 1
ATOM 3115 C CA . PHE A 1 387 ? -12.278 -28.348 -30.699 1.00 56.12 387 PHE A CA 1
ATOM 3116 C C . PHE A 1 387 ? -12.252 -29.801 -31.190 1.00 56.12 387 PHE A C 1
ATOM 3118 O O . PHE A 1 387 ? -11.749 -30.687 -30.497 1.00 56.12 387 PHE A O 1
ATOM 3125 N N . ASP A 1 388 ? -12.823 -30.045 -32.372 1.00 50.94 388 ASP A N 1
ATOM 3126 C CA . ASP A 1 388 ? -12.751 -31.347 -33.033 1.00 50.94 388 ASP A CA 1
ATOM 3127 C C . ASP A 1 388 ? -11.288 -31.604 -33.408 1.00 50.94 388 ASP A C 1
ATOM 3129 O O . ASP A 1 388 ? -10.664 -30.843 -34.154 1.00 50.94 388 ASP A O 1
ATOM 3133 N N . THR A 1 389 ? -10.702 -32.616 -32.777 1.00 49.47 389 THR A N 1
ATOM 3134 C CA . THR A 1 389 ? -9.272 -32.905 -32.860 1.00 49.47 389 THR A CA 1
ATOM 3135 C C . THR A 1 389 ? -9.002 -33.736 -34.102 1.00 49.47 389 THR A C 1
ATOM 3137 O O . THR A 1 389 ? -8.721 -34.930 -34.024 1.00 49.47 389 THR A O 1
ATOM 3140 N N . ASP A 1 390 ? -8.977 -33.076 -35.260 1.00 50.12 390 ASP A N 1
ATOM 3141 C CA . ASP A 1 390 ? -8.161 -33.555 -36.377 1.00 50.12 390 ASP A CA 1
ATOM 3142 C C . ASP A 1 390 ? -6.672 -33.364 -36.010 1.00 50.12 390 ASP A C 1
ATOM 3144 O O . ASP A 1 390 ? -5.989 -32.419 -36.402 1.00 50.12 390 ASP A O 1
ATOM 3148 N N . THR A 1 391 ? -6.220 -34.262 -35.128 1.00 52.91 391 THR A N 1
ATOM 3149 C CA . THR A 1 391 ? -4.863 -34.777 -34.884 1.00 52.91 391 THR A CA 1
ATOM 3150 C C . THR A 1 391 ? -3.677 -33.845 -35.162 1.00 52.91 391 THR A C 1
ATOM 3152 O O . THR A 1 391 ? -2.788 -34.194 -35.942 1.00 52.91 391 THR A O 1
ATOM 3155 N N . LYS A 1 392 ? -3.597 -32.695 -34.487 1.00 62.09 392 LYS A N 1
ATOM 3156 C CA . LYS A 1 392 ? -2.328 -31.965 -34.337 1.00 62.09 392 LYS A CA 1
ATOM 3157 C C . LYS A 1 392 ? -1.983 -31.822 -32.861 1.00 62.09 392 LYS A C 1
ATOM 3159 O O . LYS A 1 392 ? -2.716 -31.187 -32.107 1.00 62.09 392 LYS A O 1
ATOM 3164 N N . GLU A 1 393 ? -0.880 -32.442 -32.454 1.00 68.12 393 GLU A N 1
ATOM 3165 C CA . GLU A 1 393 ? -0.340 -32.314 -31.101 1.00 68.12 393 GLU A CA 1
ATOM 3166 C C . GLU A 1 393 ? 0.275 -30.915 -30.931 1.00 68.12 393 GLU A C 1
ATOM 3168 O O . GLU A 1 393 ? 1.087 -30.459 -31.741 1.00 68.12 393 GLU A O 1
ATOM 3173 N N . ILE A 1 394 ? -0.133 -30.198 -29.881 1.00 75.19 394 ILE A N 1
ATOM 3174 C CA . ILE A 1 394 ? 0.399 -28.871 -29.558 1.00 75.19 394 ILE A CA 1
ATOM 3175 C C . ILE A 1 394 ? 1.363 -29.013 -28.388 1.00 75.19 394 ILE A C 1
ATOM 3177 O O . ILE A 1 394 ? 0.974 -29.420 -27.296 1.00 75.19 394 ILE A O 1
ATOM 3181 N N . HIS A 1 395 ? 2.626 -28.671 -28.622 1.00 79.94 395 HIS A N 1
ATOM 3182 C CA . HIS A 1 395 ? 3.675 -28.757 -27.616 1.00 79.94 395 HIS A CA 1
ATOM 3183 C C . HIS A 1 395 ? 3.901 -27.381 -26.994 1.00 79.94 395 HIS A C 1
ATOM 3185 O O . HIS A 1 395 ? 4.052 -26.396 -27.715 1.00 79.94 395 HIS A O 1
ATOM 3191 N N . TYR A 1 396 ? 3.971 -27.331 -25.666 1.00 81.88 396 TYR A N 1
ATOM 3192 C CA . TYR A 1 396 ? 4.328 -26.135 -24.908 1.00 81.88 396 TYR A CA 1
ATOM 3193 C C . TYR A 1 396 ? 5.546 -26.413 -24.027 1.00 81.88 396 TYR A C 1
ATOM 3195 O O . TYR A 1 396 ? 5.644 -27.470 -23.401 1.00 81.88 396 TYR A O 1
ATOM 3203 N N . SER A 1 397 ? 6.458 -25.447 -23.978 1.00 82.12 397 SER A N 1
ATOM 3204 C CA . SER A 1 397 ? 7.508 -25.351 -22.970 1.00 82.12 397 SER A CA 1
ATOM 3205 C C . SER A 1 397 ? 6.994 -24.481 -21.829 1.00 82.12 397 SER A C 1
ATOM 3207 O O . SER A 1 397 ? 6.419 -23.425 -22.082 1.00 82.12 397 SER A O 1
ATOM 3209 N N . LEU A 1 398 ? 7.159 -24.934 -20.587 1.00 83.94 398 LEU A N 1
ATOM 3210 C CA . LEU A 1 398 ? 6.632 -24.273 -19.392 1.00 83.94 398 LEU A CA 1
ATOM 3211 C C . LEU A 1 398 ? 7.747 -24.115 -18.358 1.00 83.94 398 LEU A C 1
ATOM 3213 O O . LEU A 1 398 ? 8.452 -25.080 -18.056 1.00 83.94 398 LEU A O 1
ATOM 3217 N N . ILE A 1 399 ? 7.853 -22.931 -17.760 1.00 77.88 399 ILE A N 1
ATOM 3218 C CA . ILE A 1 399 ? 8.641 -22.697 -16.548 1.00 77.88 399 ILE A CA 1
ATOM 3219 C C . ILE A 1 399 ? 7.665 -22.599 -15.385 1.00 77.88 399 ILE A C 1
ATOM 3221 O O . ILE A 1 399 ? 6.829 -21.702 -15.332 1.00 77.88 399 ILE A O 1
ATOM 3225 N N . ILE A 1 400 ? 7.757 -23.553 -14.462 1.00 77.56 400 ILE A N 1
ATOM 3226 C CA . ILE A 1 400 ? 6.845 -23.682 -13.327 1.00 77.56 400 ILE A CA 1
ATOM 3227 C C . ILE A 1 400 ? 7.650 -23.472 -12.049 1.00 77.56 400 ILE A C 1
ATOM 3229 O O . ILE A 1 400 ? 8.684 -24.111 -11.842 1.00 77.56 400 ILE A O 1
ATOM 3233 N N . ASN A 1 401 ? 7.175 -22.596 -11.169 1.00 74.06 401 ASN A N 1
ATOM 3234 C CA . ASN A 1 401 ? 7.833 -22.371 -9.887 1.00 74.06 401 ASN A CA 1
ATOM 3235 C C . ASN A 1 401 ? 7.472 -23.425 -8.837 1.00 74.06 401 ASN A C 1
ATOM 3237 O O . ASN A 1 401 ? 6.608 -24.280 -9.021 1.00 74.06 401 ASN A O 1
ATOM 3241 N N . GLN A 1 402 ? 8.099 -23.320 -7.664 1.00 73.62 402 GLN A N 1
ATOM 3242 C CA . GLN A 1 402 ? 7.909 -24.260 -6.551 1.00 73.62 402 GLN A CA 1
ATOM 3243 C C . GLN A 1 402 ? 6.465 -24.333 -6.015 1.00 73.62 402 GLN A C 1
ATOM 3245 O O . GLN A 1 402 ? 6.166 -25.200 -5.198 1.00 73.62 402 GLN A O 1
ATOM 3250 N N . ARG A 1 403 ? 5.574 -23.420 -6.425 1.00 71.44 403 ARG A N 1
ATOM 3251 C CA . ARG A 1 403 ? 4.156 -23.402 -6.036 1.00 71.44 403 ARG A CA 1
ATOM 3252 C C . ARG A 1 403 ? 3.230 -24.005 -7.096 1.00 71.44 403 ARG A C 1
ATOM 3254 O O . ARG A 1 403 ? 2.020 -23.950 -6.894 1.00 71.44 403 ARG A O 1
ATOM 3261 N N . GLY A 1 404 ? 3.774 -24.535 -8.194 1.00 74.12 404 GLY A N 1
ATOM 3262 C CA . GLY A 1 404 ? 2.980 -25.098 -9.290 1.00 74.12 404 GLY A CA 1
ATOM 3263 C C . GLY A 1 404 ? 2.351 -24.044 -10.205 1.00 74.12 404 GLY A C 1
ATOM 3264 O O . GLY A 1 404 ? 1.421 -24.343 -10.951 1.00 74.12 404 GLY A O 1
ATOM 3265 N N . ILE A 1 405 ? 2.831 -22.796 -10.138 1.00 77.38 405 ILE A N 1
ATOM 3266 C CA . ILE A 1 405 ? 2.359 -21.689 -10.977 1.00 77.38 405 ILE A CA 1
ATOM 3267 C C . ILE A 1 405 ? 3.309 -21.536 -12.163 1.00 77.38 405 ILE A C 1
ATOM 3269 O O . ILE A 1 405 ? 4.528 -21.555 -11.986 1.00 77.38 405 ILE A O 1
ATOM 3273 N N . ILE A 1 406 ? 2.735 -21.375 -13.352 1.00 80.38 406 ILE A N 1
ATOM 3274 C CA . ILE A 1 406 ? 3.463 -21.129 -14.596 1.00 80.38 406 ILE A CA 1
ATOM 3275 C C . ILE A 1 406 ? 3.954 -19.676 -14.588 1.00 80.38 406 ILE A C 1
ATOM 3277 O O . ILE A 1 406 ? 3.153 -18.752 -14.467 1.00 80.38 406 ILE A O 1
ATOM 3281 N N . GLU A 1 407 ? 5.267 -19.480 -14.668 1.00 70.81 407 GLU A N 1
ATOM 3282 C CA . GLU A 1 407 ? 5.915 -18.163 -14.733 1.00 70.81 407 GLU A CA 1
ATOM 3283 C C . GLU A 1 407 ? 6.155 -17.730 -16.179 1.00 70.81 407 GLU A C 1
ATOM 3285 O O . GLU A 1 407 ? 5.950 -16.566 -16.514 1.00 70.81 407 GLU A O 1
ATOM 3290 N N . GLU A 1 408 ? 6.530 -18.679 -17.037 1.00 74.81 408 GLU A N 1
ATOM 3291 C CA . GLU A 1 408 ? 6.711 -18.477 -18.473 1.00 74.81 408 GLU A CA 1
ATOM 3292 C C . GLU A 1 408 ? 6.159 -19.687 -19.230 1.00 74.81 408 GLU A C 1
ATOM 3294 O O . GLU A 1 408 ? 6.237 -20.825 -18.755 1.00 74.81 408 GLU A O 1
ATOM 3299 N N . TYR A 1 409 ? 5.598 -19.449 -20.413 1.00 81.62 409 TYR A N 1
ATOM 3300 C CA . TYR A 1 409 ? 5.180 -20.504 -21.323 1.00 81.62 409 TYR A CA 1
ATOM 3301 C C . TYR A 1 409 ? 5.409 -20.087 -22.774 1.00 81.62 409 TYR A C 1
ATOM 3303 O O . TYR A 1 409 ? 5.227 -18.927 -23.137 1.00 81.62 409 TYR A O 1
ATOM 3311 N N . GLU A 1 410 ? 5.780 -21.048 -23.612 1.00 78.62 410 GLU A N 1
ATOM 3312 C CA . GLU A 1 410 ? 5.994 -20.836 -25.040 1.00 78.62 410 GLU A CA 1
ATOM 3313 C C . GLU A 1 410 ? 5.479 -22.038 -25.835 1.00 78.62 410 GLU A C 1
ATOM 3315 O O . GLU A 1 410 ? 5.680 -23.188 -25.442 1.00 78.62 410 GLU A O 1
ATOM 3320 N N . MET A 1 411 ? 4.806 -21.784 -26.958 1.00 79.75 411 MET A N 1
ATOM 3321 C CA . MET A 1 411 ? 4.378 -22.840 -27.874 1.00 79.75 411 MET A CA 1
ATOM 3322 C C . MET A 1 411 ? 5.572 -23.272 -28.731 1.00 79.75 411 MET A C 1
ATOM 3324 O O . MET A 1 411 ? 6.116 -22.478 -29.489 1.00 79.75 411 MET A O 1
ATOM 3328 N N . VAL A 1 412 ? 5.961 -24.541 -28.617 1.00 80.44 412 VAL A N 1
ATOM 3329 C CA . VAL A 1 412 ? 7.133 -25.140 -29.284 1.00 80.44 412 VAL A CA 1
ATOM 3330 C C . VAL A 1 412 ? 6.737 -26.230 -30.289 1.00 80.44 412 VAL A C 1
ATOM 3332 O O . VAL A 1 412 ? 7.552 -27.084 -30.649 1.00 80.44 412 VAL A O 1
ATOM 3335 N N . SER A 1 413 ? 5.471 -26.254 -30.724 1.00 74.94 413 SER A N 1
ATOM 3336 C CA . SER A 1 413 ? 5.018 -27.218 -31.730 1.00 74.94 413 SER A CA 1
ATOM 3337 C C . SER A 1 413 ? 5.703 -26.965 -33.072 1.00 74.94 413 SER A C 1
ATOM 3339 O O . SER A 1 413 ? 5.878 -25.826 -33.499 1.00 74.94 413 SER A O 1
ATOM 3341 N N . LYS A 1 414 ? 6.093 -28.049 -33.750 1.00 61.78 414 LYS A N 1
ATOM 3342 C CA . LYS A 1 414 ? 6.766 -27.985 -35.058 1.00 61.78 414 LYS A CA 1
ATOM 3343 C C . LYS A 1 414 ? 5.801 -27.681 -36.203 1.00 61.78 414 LYS A C 1
ATOM 3345 O O . LYS A 1 414 ? 6.240 -27.241 -37.263 1.00 61.78 414 LYS A O 1
ATOM 3350 N N . ASP A 1 415 ? 4.513 -27.931 -35.993 1.00 70.38 415 ASP A N 1
ATOM 3351 C CA . ASP A 1 415 ? 3.487 -27.732 -37.005 1.00 70.38 415 ASP A CA 1
ATOM 3352 C C . ASP A 1 415 ? 2.905 -26.321 -36.937 1.00 70.38 415 ASP A C 1
ATOM 3354 O O . ASP A 1 415 ? 2.720 -25.741 -35.868 1.00 70.38 415 ASP A O 1
ATOM 3358 N N . THR A 1 416 ? 2.546 -25.776 -38.100 1.00 67.19 416 THR A N 1
ATOM 3359 C CA . THR A 1 416 ? 1.793 -24.524 -38.170 1.00 67.19 416 THR A CA 1
ATOM 3360 C C . THR A 1 416 ? 0.374 -24.751 -37.639 1.00 67.19 416 THR A C 1
ATOM 3362 O O . THR A 1 416 ? -0.448 -25.456 -38.242 1.00 67.19 416 THR A O 1
ATOM 3365 N N . ILE A 1 417 ? 0.111 -24.168 -36.469 1.00 71.38 417 ILE A N 1
ATOM 3366 C CA . ILE A 1 417 ? -1.186 -24.169 -35.785 1.00 71.38 417 ILE A CA 1
ATOM 3367 C C . ILE A 1 417 ? -1.866 -22.823 -36.037 1.00 71.38 417 ILE A C 1
ATOM 3369 O O . ILE A 1 417 ? -1.204 -21.786 -36.103 1.00 71.38 417 ILE A O 1
ATOM 3373 N N . ASP A 1 418 ? -3.189 -22.840 -36.197 1.00 73.62 418 ASP A N 1
ATOM 3374 C CA . ASP A 1 418 ? -3.971 -21.618 -36.372 1.00 73.62 418 ASP A CA 1
ATOM 3375 C C . ASP A 1 418 ? -3.768 -20.666 -35.183 1.00 73.62 418 ASP A C 1
ATOM 3377 O O . ASP A 1 418 ? -3.818 -21.065 -34.017 1.00 73.62 418 ASP A O 1
ATOM 3381 N N . ARG A 1 419 ? -3.554 -19.384 -35.484 1.00 68.62 419 ARG A N 1
ATOM 3382 C CA . ARG A 1 419 ? -3.331 -18.333 -34.492 1.00 68.62 419 ARG A CA 1
ATOM 3383 C C . ARG A 1 419 ? -4.511 -18.185 -33.533 1.00 68.62 419 ARG A C 1
ATOM 3385 O O . ARG A 1 419 ? -4.293 -17.840 -32.373 1.00 68.62 419 ARG A O 1
ATOM 3392 N N . GLU A 1 420 ? -5.738 -18.435 -33.988 1.00 68.62 420 GLU A N 1
ATOM 3393 C CA . GLU A 1 420 ? -6.906 -18.419 -33.102 1.00 68.62 420 GLU A CA 1
ATOM 3394 C C . GLU A 1 420 ? -6.810 -19.535 -32.059 1.00 68.62 420 GLU A C 1
ATOM 3396 O O . GLU A 1 420 ? -6.966 -19.265 -30.869 1.00 68.62 420 GLU A O 1
ATOM 3401 N N . ILE A 1 421 ? -6.433 -20.747 -32.476 1.00 73.69 421 ILE A N 1
ATOM 3402 C CA . ILE A 1 421 ? -6.244 -21.898 -31.582 1.00 73.69 421 ILE A CA 1
ATOM 3403 C C . ILE A 1 421 ? -5.122 -21.609 -30.575 1.00 73.69 421 ILE A C 1
ATOM 3405 O O . ILE A 1 421 ? -5.321 -21.785 -29.376 1.00 73.69 421 ILE A O 1
ATOM 3409 N N . VAL A 1 422 ? -3.974 -21.091 -31.026 1.00 73.75 422 VAL A N 1
ATOM 3410 C CA . VAL A 1 422 ? -2.850 -20.740 -30.133 1.00 73.75 422 VAL A CA 1
ATOM 3411 C C . VAL A 1 422 ? -3.268 -19.704 -29.086 1.00 73.75 422 VAL A C 1
ATOM 3413 O O . VAL A 1 422 ? -2.965 -19.864 -27.906 1.00 73.75 422 VAL A O 1
ATOM 3416 N N . ASN A 1 423 ? -4.011 -18.666 -29.480 1.00 71.81 423 ASN A N 1
ATOM 3417 C CA . ASN A 1 423 ? -4.497 -17.658 -28.536 1.00 71.81 423 ASN A CA 1
ATOM 3418 C C . ASN A 1 423 ? -5.458 -18.251 -27.496 1.00 71.81 423 ASN A C 1
ATOM 3420 O O . ASN A 1 423 ? -5.376 -17.883 -26.326 1.00 71.81 423 ASN A O 1
ATOM 3424 N N . PHE A 1 424 ? -6.341 -19.174 -27.889 1.00 74.50 424 PHE A N 1
ATOM 3425 C CA . PHE A 1 424 ? -7.232 -19.855 -26.945 1.00 74.50 424 PHE A CA 1
ATOM 3426 C C . PHE A 1 424 ? -6.457 -20.690 -25.922 1.00 74.50 424 PHE A C 1
ATOM 3428 O O . PHE A 1 424 ? -6.734 -20.594 -24.726 1.00 74.50 424 PHE A O 1
ATOM 3435 N N . TYR A 1 425 ? -5.453 -21.448 -26.371 1.00 78.81 425 TYR A N 1
ATOM 3436 C CA . TYR A 1 425 ? -4.590 -22.215 -25.473 1.00 78.81 425 TYR A CA 1
ATOM 3437 C C . TYR A 1 425 ? -3.790 -21.308 -24.535 1.00 78.81 425 TYR A C 1
ATOM 3439 O O . TYR A 1 425 ? -3.749 -21.579 -23.341 1.00 78.81 425 TYR A O 1
ATOM 3447 N N . ASN A 1 426 ? -3.236 -20.200 -25.028 1.00 79.75 426 ASN A N 1
ATOM 3448 C CA . ASN A 1 426 ? -2.500 -19.237 -24.204 1.00 79.75 426 ASN A CA 1
ATOM 3449 C C . ASN A 1 426 ? -3.382 -18.644 -23.090 1.00 79.75 426 ASN A C 1
ATOM 3451 O O . ASN A 1 426 ? -3.003 -18.646 -21.921 1.00 79.75 426 ASN A O 1
ATOM 3455 N N . VAL A 1 427 ? -4.606 -18.225 -23.430 1.00 77.56 427 VAL A N 1
ATOM 3456 C CA . VAL A 1 427 ? -5.575 -17.701 -22.451 1.00 77.56 427 VAL A CA 1
ATOM 3457 C C . VAL A 1 427 ? -5.971 -18.770 -21.429 1.00 77.56 427 VAL A C 1
ATOM 3459 O O . VAL A 1 427 ? -6.116 -18.463 -20.245 1.00 77.56 427 VAL A O 1
ATOM 3462 N N . ALA A 1 428 ? -6.147 -20.024 -21.849 1.00 77.50 428 ALA A N 1
ATOM 3463 C CA . ALA A 1 428 ? -6.452 -21.111 -20.925 1.00 77.50 428 ALA A CA 1
ATOM 3464 C C . ALA A 1 428 ? -5.263 -21.423 -20.002 1.00 77.50 428 ALA A C 1
ATOM 3466 O O . ALA A 1 428 ? -5.460 -21.581 -18.796 1.00 77.50 428 ALA A O 1
ATOM 3467 N N . ILE A 1 429 ? -4.038 -21.456 -20.535 1.00 82.19 429 ILE A N 1
ATOM 3468 C CA . ILE A 1 429 ? -2.807 -21.677 -19.765 1.00 82.19 429 ILE A CA 1
ATOM 3469 C C . ILE A 1 429 ? -2.661 -20.612 -18.672 1.00 82.19 429 ILE A C 1
ATOM 3471 O O . ILE A 1 429 ? -2.433 -20.960 -17.518 1.00 82.19 429 ILE A O 1
ATOM 3475 N N . GLU A 1 430 ? -2.890 -19.338 -18.996 1.00 78.00 430 GLU A N 1
ATOM 3476 C CA . GLU A 1 430 ? -2.799 -18.238 -18.026 1.00 78.00 430 GLU A CA 1
ATOM 3477 C C . GLU A 1 430 ? -3.862 -18.295 -16.923 1.00 78.00 430 GLU A C 1
ATOM 3479 O O . GLU A 1 430 ? -3.583 -17.959 -15.772 1.00 78.00 430 GLU A O 1
ATOM 3484 N N . ASN A 1 431 ? -5.093 -18.689 -17.259 1.00 75.62 431 ASN A N 1
ATOM 3485 C CA . ASN A 1 431 ? -6.226 -18.548 -16.340 1.00 75.62 431 ASN A CA 1
ATOM 3486 C C . ASN A 1 431 ? -6.565 -19.817 -15.553 1.00 75.62 431 ASN A C 1
ATOM 3488 O O . ASN A 1 431 ? -7.184 -19.724 -14.491 1.00 75.62 431 ASN A O 1
ATOM 3492 N N . SER A 1 432 ? -6.214 -20.993 -16.076 1.00 74.88 432 SER A N 1
ATOM 3493 C CA . SER A 1 432 ? -6.727 -22.272 -15.568 1.00 74.88 432 SER A CA 1
ATOM 3494 C C . SER A 1 432 ? -5.656 -23.333 -15.321 1.00 74.88 432 SER A C 1
ATOM 3496 O O . SER A 1 432 ? -5.885 -24.239 -14.513 1.00 74.88 432 SER A O 1
ATOM 3498 N N . LEU A 1 433 ? -4.480 -23.228 -15.954 1.00 80.88 433 LEU A N 1
ATOM 3499 C CA . LEU A 1 433 ? -3.451 -24.257 -15.843 1.00 80.88 433 LEU A CA 1
ATOM 3500 C C . LEU A 1 433 ? -2.554 -24.016 -14.622 1.00 80.88 433 LEU A C 1
ATOM 3502 O O . LEU A 1 433 ? -1.860 -23.011 -14.500 1.00 80.88 433 LEU A O 1
ATOM 3506 N N . SER A 1 434 ? -2.565 -24.979 -13.705 1.00 83.06 434 SER A N 1
ATOM 3507 C CA . SER A 1 434 ? -1.680 -25.027 -12.539 1.00 83.06 434 SER A CA 1
ATOM 3508 C C . SER A 1 434 ? -1.296 -26.473 -12.245 1.00 83.06 434 SER A C 1
ATOM 3510 O O . SER A 1 434 ? -2.034 -27.391 -12.616 1.00 83.06 434 SER A O 1
ATOM 3512 N N . PHE A 1 435 ? -0.148 -26.667 -11.601 1.00 83.88 435 PHE A N 1
ATOM 3513 C CA . PHE A 1 435 ? 0.442 -27.972 -11.298 1.00 83.88 435 PHE A CA 1
ATOM 3514 C C . PHE A 1 435 ? 0.511 -28.253 -9.790 1.00 83.88 435 PHE A C 1
ATOM 3516 O O . PHE A 1 435 ? 0.465 -27.285 -8.995 1.00 83.88 435 PHE A O 1
#

Foldseek 3Di:
DPDPVVVVVVVVVCCVVPNDQDPDPPVCSVVVVVVPPDDDDDDDDDDDDPDPPPPPPPDPPPPDPCVQPDPDPVVVLVVLQVVLVVLLVVLCCCVPVVVNNVVSLVSLVCSCPVRVSHPCVLVSLLSNLVSCVVVVVNVSSLVSLVVSCVVPVPDPSNVVSCVVVVPDRPPPVPPPVQDLVRVLVVLVVPPVDDLLRSLVVLCVSLLVPLVDLCSLVSLVVSLVSLVVVLCVDPLLVVLVVVLVVLVVVVVVVVVVLVVLLVVLVVVLPDPVDDPVVNVVSVCSNPDDDDRDDSLVSLRQDDDSSVVSLVSLVSSVVRPVPHPCVVVSVVSNVSSPRDDPPDPDDDDDDDDDDDDDPDPDQDDQVPDPDRDAWDVHPVVLVVVLPDDPDPDDDWDKDFDADPQQQTPDMDTPGPDDDDPVSVVSVVVSNNPPTGD

Nearest PDB structures (foldseek):
  2xev-assembly1_A  TM=7.962E-01  e=1.913E-02  Xanthomonas campestris
  5efr-assembly1_A  TM=2.824E-01  e=3.654E-02  Rhodothermus marinus
  4r7s-assembly1_A  TM=2.597E-01  e=4.604E-02  Parabacteroides merdae ATCC 43184
  6lyr-assembly1_D  TM=2.729E-01  e=1.108E-01  Escherichia coli K-12
  8adg-assembly1_D  TM=2.756E-01  e=1.680E-01  Escherichia coli K-12

Solvent-accessible surface area (backbone atoms only — not comparable to full-atom values): 26056 Å² total; per-residue (Å²): 133,83,57,66,69,59,55,54,50,52,50,51,54,48,32,72,78,68,44,90,71,76,98,63,63,78,85,56,46,64,68,55,57,68,73,66,76,80,76,82,87,77,91,76,85,86,80,94,73,92,75,86,75,80,75,80,79,86,76,75,78,78,76,79,85,55,87,87,56,61,81,50,75,68,47,41,52,52,52,42,21,51,51,17,44,53,34,42,51,50,14,48,44,28,38,72,76,63,67,33,51,76,64,12,40,55,28,21,50,43,20,50,73,78,16,72,80,16,88,49,32,56,58,22,32,44,52,39,18,52,48,29,48,75,67,72,37,52,69,63,12,51,49,32,36,50,53,29,31,72,76,38,60,88,37,78,55,22,50,54,40,25,64,74,68,71,46,81,71,95,48,89,71,69,75,67,76,57,49,73,67,50,49,49,51,51,57,72,65,44,82,85,57,50,73,67,57,45,26,55,52,34,36,50,56,15,62,80,36,51,88,44,86,60,21,54,60,40,33,51,51,22,27,51,47,25,48,54,58,34,60,71,33,67,67,22,61,60,25,39,58,54,32,52,50,52,50,53,51,49,55,50,50,52,52,52,50,51,53,48,32,58,52,40,64,56,56,61,67,44,86,86,59,53,70,69,62,41,50,56,43,47,53,58,53,74,53,78,85,83,79,78,79,60,62,82,32,56,34,73,69,55,71,37,36,51,52,25,51,51,44,44,53,54,40,60,74,62,38,75,86,44,91,60,43,67,60,45,52,54,51,49,66,71,64,52,77,69,79,82,75,74,76,77,89,70,93,74,88,85,89,81,89,87,87,82,82,80,84,75,86,74,62,63,87,76,43,98,75,54,85,54,53,64,80,40,67,68,54,57,53,61,74,65,59,82,72,82,79,84,83,71,85,80,40,69,47,73,43,62,48,101,80,26,45,69,78,45,74,47,82,67,42,91,67,95,68,58,66,68,60,53,51,53,51,52,56,43,46,76,75,66,54,38,63

Sequence (435 aa):
MNSVALQENARTQFIAIWGDRPLVDNWRVRELVTSSGSSEVDNTNGNDVTVQRTRSLSSIETSVDLSEVPFQPSEKVEAKKEIGNLKYQLGNLFFISLEMPDSAAIYFQDVIQNHPTSDEVAVSYYSLSEIQSSMDLTDEAEENARQLIQKFPNSRYAERLADKYNILIESDIVKTEFTLKEKYQNLKADTSLTKPELADRSTKLAIENSKNNESAAILFEATQMYIELGKEQEIFRNNYNDWVSSKMNWEQDQTNFKRLQDSLKVEVKDTSLNDLRRNEFQQIIDSTLTKPNFSVTFPYYGEYWDKARINIDLFISNFRNSKQMPSIRVLKNELEKPVMEEAADTTNSEIENLNNAQNTATFCSDLESPPQIRGGMDKFLNELGGFDTDTKEIHYSLIINQRGIIEEYEMVSKDTIDREIVNFYNVAIENSLSF

pLDDT: mean 78.65, std 19.3, range [25.55, 97.81]

Mean predicted aligned error: 22.0 Å